Protein AF-A0A8J6DCW7-F1 (afdb_monomer_lite)

pLDDT: mean 75.2, std 25.07, range [20.28, 98.44]

Organism: NCBI:txid47600

Structure (mmCIF, N/CA/C/O backbone):
data_AF-A0A8J6DCW7-F1
#
_entry.id   AF-A0A8J6DCW7-F1
#
loop_
_atom_site.group_PDB
_atom_site.id
_atom_site.type_symbol
_atom_site.label_atom_id
_atom_site.label_alt_id
_atom_site.label_comp_id
_atom_site.label_asym_id
_atom_site.label_entity_id
_atom_site.label_seq_id
_atom_site.pdbx_PDB_ins_code
_atom_site.Cartn_x
_atom_site.Cartn_y
_atom_site.Cartn_z
_atom_site.occupancy
_atom_site.B_iso_or_equiv
_atom_site.auth_seq_id
_atom_site.auth_comp_id
_atom_site.auth_asym_id
_atom_site.auth_atom_id
_atom_site.pdbx_PDB_model_num
ATOM 1 N N . MET A 1 1 ? -55.689 -12.740 22.058 1.00 41.03 1 MET A N 1
ATOM 2 C CA . MET A 1 1 ? -54.653 -13.338 22.927 1.00 41.03 1 MET A CA 1
ATOM 3 C C . MET A 1 1 ? -53.370 -12.562 22.703 1.00 41.03 1 MET A C 1
ATOM 5 O O . MET A 1 1 ? -52.645 -12.860 21.761 1.00 41.03 1 MET A O 1
ATOM 9 N N . GLU A 1 2 ? -53.123 -11.540 23.517 1.00 43.38 2 GLU A N 1
ATOM 10 C CA . GLU A 1 2 ? -51.774 -10.991 23.656 1.00 43.38 2 GLU A CA 1
ATOM 11 C C . GLU A 1 2 ? -50.930 -12.086 24.309 1.00 43.38 2 GLU A C 1
ATOM 13 O O . GLU A 1 2 ? -51.122 -12.419 25.476 1.00 43.38 2 GLU A O 1
ATOM 18 N N . LYS A 1 3 ? -50.072 -12.752 23.532 1.00 54.69 3 LYS A N 1
ATOM 19 C CA . LYS A 1 3 ? -49.043 -13.599 24.131 1.00 54.69 3 LYS A CA 1
ATOM 20 C C . LYS A 1 3 ? -47.990 -12.658 24.692 1.00 54.69 3 LYS A C 1
ATOM 22 O O . LYS A 1 3 ? -47.283 -12.013 23.920 1.00 54.69 3 LYS A O 1
ATOM 27 N N . GLU A 1 4 ? -47.896 -12.594 26.015 1.00 67.94 4 GLU A N 1
ATOM 28 C CA . GLU A 1 4 ? -46.755 -11.979 26.687 1.00 67.94 4 GLU A CA 1
ATOM 29 C C . GLU A 1 4 ? -45.456 -12.590 26.143 1.00 67.94 4 GLU A C 1
ATOM 31 O O . GLU A 1 4 ? -45.406 -13.780 25.815 1.00 67.94 4 GLU A O 1
ATOM 36 N N . LEU A 1 5 ? -44.401 -11.778 26.034 1.00 67.12 5 LEU A N 1
ATOM 37 C CA . LEU A 1 5 ? -43.099 -12.189 25.491 1.00 67.12 5 LEU A CA 1
ATOM 38 C C . LEU A 1 5 ? -42.548 -13.442 26.206 1.00 67.12 5 LEU A C 1
ATOM 40 O O . LEU A 1 5 ? -41.915 -14.298 25.589 1.00 67.12 5 LEU A O 1
ATOM 44 N N . ASP A 1 6 ? -42.876 -13.582 27.490 1.00 64.06 6 ASP A N 1
ATOM 45 C CA . ASP A 1 6 ? -42.556 -14.727 28.341 1.00 64.06 6 ASP A CA 1
ATOM 46 C C . ASP A 1 6 ? -43.300 -16.020 28.000 1.00 64.06 6 ASP A C 1
ATOM 48 O O . ASP A 1 6 ? -42.836 -17.105 28.345 1.00 64.06 6 ASP A O 1
ATOM 52 N N . GLY A 1 7 ? -44.437 -15.937 27.312 1.00 69.06 7 GLY A N 1
ATOM 53 C CA . GLY A 1 7 ? -45.233 -17.085 26.877 1.00 69.06 7 GLY A CA 1
ATOM 54 C C . GLY A 1 7 ? -44.728 -17.741 25.588 1.00 69.06 7 GLY A C 1
ATOM 55 O O . GLY A 1 7 ? -45.271 -18.764 25.165 1.00 69.06 7 GLY A O 1
ATOM 56 N N . LEU A 1 8 ? -43.709 -17.172 24.936 1.00 78.88 8 LEU A N 1
ATOM 57 C CA . LEU A 1 8 ? -43.156 -17.686 23.683 1.00 78.88 8 LEU A CA 1
ATOM 58 C C . LEU A 1 8 ? -42.239 -18.901 23.904 1.00 78.88 8 LEU A C 1
ATOM 60 O O . LEU A 1 8 ? -41.559 -19.027 24.921 1.00 78.88 8 LEU A O 1
ATOM 64 N N . GLY A 1 9 ? -42.195 -19.815 22.932 1.00 79.69 9 GLY A N 1
ATOM 65 C CA . GLY A 1 9 ? -41.216 -20.909 22.920 1.00 79.69 9 GLY A CA 1
ATOM 66 C C . GLY A 1 9 ? -39.782 -20.402 22.713 1.00 79.69 9 GLY A C 1
ATOM 67 O O . GLY A 1 9 ? -39.578 -19.269 22.279 1.00 79.69 9 GLY A O 1
ATOM 68 N N . TYR A 1 10 ? -38.787 -21.257 22.976 1.00 79.00 10 TYR A N 1
ATOM 69 C CA . TYR A 1 10 ? -37.360 -20.910 22.861 1.00 79.00 10 TYR A CA 1
ATOM 70 C C . TYR A 1 10 ? -36.976 -20.359 21.473 1.00 79.00 10 TYR A C 1
ATOM 72 O O . TYR A 1 10 ? -36.323 -19.323 21.383 1.00 79.00 10 TYR A O 1
ATOM 80 N N . LEU A 1 11 ? -37.434 -20.997 20.387 1.00 81.31 11 LEU A N 1
ATOM 81 C CA . LEU A 1 11 ? -37.105 -20.584 19.016 1.00 81.31 11 LEU A CA 1
ATOM 82 C C . LEU A 1 11 ? -37.620 -19.167 18.668 1.00 81.31 11 LEU A C 1
ATOM 84 O O . LEU A 1 11 ? -36.797 -18.339 18.277 1.00 81.31 11 LEU A O 1
ATOM 88 N N . PRO A 1 12 ? -38.916 -18.826 18.854 1.00 85.25 12 PRO A N 1
ATOM 89 C CA . PRO A 1 12 ? -39.402 -17.458 18.644 1.00 85.25 12 PRO A CA 1
ATOM 90 C C . PRO A 1 12 ? -38.684 -16.402 19.492 1.00 85.25 12 PRO A C 1
ATOM 92 O O . PRO A 1 12 ? -38.336 -15.342 18.976 1.00 85.25 12 PRO A O 1
ATOM 95 N N . LEU A 1 13 ? -38.427 -16.696 20.773 1.00 85.06 13 LEU A N 1
ATOM 96 C CA . LEU A 1 13 ? -37.683 -15.804 21.669 1.00 85.06 13 LEU A CA 1
ATOM 97 C C . LEU A 1 13 ? -36.277 -15.531 21.140 1.00 85.06 13 LEU A C 1
ATOM 99 O O . LEU A 1 13 ? -35.874 -14.375 21.045 1.00 85.06 13 LEU A O 1
ATOM 103 N N . ARG A 1 14 ? -35.557 -16.574 20.716 1.00 83.31 14 ARG A N 1
ATOM 104 C CA . ARG A 1 14 ? -34.230 -16.434 20.110 1.00 83.31 14 ARG A CA 1
ATOM 105 C C . ARG A 1 14 ? -34.272 -15.584 18.842 1.00 83.31 14 ARG A C 1
ATOM 107 O O . ARG A 1 14 ? -33.417 -14.719 18.666 1.00 83.31 14 ARG A O 1
ATOM 114 N N . THR A 1 15 ? -35.265 -15.785 17.974 1.00 85.88 15 THR A N 1
ATOM 115 C CA . THR A 1 15 ? -35.420 -14.970 16.762 1.00 85.88 15 THR A CA 1
ATOM 116 C C . THR A 1 15 ? -35.642 -13.497 17.096 1.00 85.88 15 THR A C 1
ATOM 118 O O . THR A 1 15 ? -34.997 -12.651 16.483 1.00 85.88 15 THR A O 1
ATOM 121 N N . ILE A 1 16 ? -36.471 -13.180 18.094 1.00 88.56 16 ILE A N 1
ATOM 122 C CA . ILE A 1 16 ? -36.694 -11.796 18.542 1.00 88.56 16 ILE A CA 1
ATOM 123 C C . ILE A 1 16 ? -35.404 -11.203 19.114 1.00 88.56 16 ILE A C 1
ATOM 125 O O . ILE A 1 16 ? -34.968 -10.147 18.663 1.00 88.56 16 ILE A O 1
ATOM 129 N N . LEU A 1 17 ? -34.757 -11.904 20.051 1.00 88.88 17 LEU A N 1
ATOM 130 C CA . LEU A 1 17 ? -33.519 -11.446 20.689 1.00 88.88 17 LEU A CA 1
ATOM 131 C C . LEU A 1 17 ? -32.399 -11.207 19.667 1.00 88.88 17 LEU A C 1
ATOM 133 O O . LEU A 1 17 ? -31.676 -10.225 19.784 1.00 88.88 17 LEU A O 1
ATOM 137 N N . SER A 1 18 ? -32.304 -12.027 18.613 1.00 87.19 18 SER A N 1
ATOM 138 C CA . SER A 1 18 ? -31.313 -11.856 17.536 1.00 87.19 18 SER A CA 1
ATOM 139 C C . SER A 1 18 ? -31.478 -10.577 16.702 1.00 87.19 18 SER A C 1
ATOM 141 O O . SER A 1 18 ? -30.596 -10.237 15.915 1.00 87.19 18 SER A O 1
ATOM 143 N N . LYS A 1 19 ? -32.615 -9.882 16.832 1.00 88.88 19 LYS A N 1
ATOM 144 C CA . LYS A 1 19 ? -32.899 -8.607 16.154 1.00 88.88 19 LYS A CA 1
ATOM 145 C C . LYS A 1 19 ? -32.690 -7.390 17.053 1.00 88.88 19 LYS A C 1
ATOM 147 O O . LYS A 1 19 ? -32.757 -6.269 16.557 1.00 88.88 19 LYS A O 1
ATOM 152 N N . LEU A 1 20 ? -32.467 -7.597 18.349 1.00 89.81 20 LEU A N 1
ATOM 153 C CA . LEU A 1 20 ? -32.274 -6.524 19.317 1.00 89.81 20 LEU A CA 1
ATOM 154 C C . LEU A 1 20 ? -30.816 -6.063 19.360 1.00 89.81 20 LEU A C 1
ATOM 156 O O . LEU A 1 20 ? -29.893 -6.813 19.040 1.00 89.81 20 LEU A O 1
ATOM 160 N N . SER A 1 21 ? -30.604 -4.824 19.809 1.00 87.56 21 SER A N 1
ATOM 161 C CA . SER A 1 21 ? -29.256 -4.364 20.129 1.00 87.56 21 SER A CA 1
ATOM 162 C C . SER A 1 21 ? -28.711 -5.123 21.351 1.00 87.56 21 SER A C 1
ATOM 164 O O . SER A 1 21 ? -29.491 -5.511 22.226 1.00 87.56 21 SER A O 1
ATOM 166 N N . PRO A 1 22 ? -27.382 -5.275 21.497 1.00 88.75 22 PRO A N 1
ATOM 167 C CA . PRO A 1 22 ? -26.797 -5.881 22.696 1.00 88.75 22 PRO A CA 1
ATOM 168 C C . PRO A 1 22 ? -27.240 -5.197 23.999 1.00 88.75 22 PRO A C 1
ATOM 170 O O . PRO A 1 22 ? -27.419 -5.859 25.017 1.00 88.75 22 PRO A O 1
ATOM 173 N N . SER A 1 23 ? -27.481 -3.879 23.968 1.00 86.75 23 SER A N 1
ATOM 174 C CA . SER A 1 23 ? -28.013 -3.146 25.124 1.00 86.75 23 SER A CA 1
ATOM 175 C C . SER A 1 23 ? -29.438 -3.577 25.468 1.00 86.75 23 SER A C 1
ATOM 177 O O . SER A 1 23 ? -29.755 -3.759 26.642 1.00 86.75 23 SER A O 1
ATOM 179 N N . ASP A 1 24 ? -30.291 -3.779 24.467 1.00 90.88 24 ASP A N 1
ATOM 180 C CA . ASP A 1 24 ? -31.680 -4.179 24.689 1.00 90.88 24 ASP A CA 1
ATOM 181 C C . ASP A 1 24 ? -31.789 -5.646 25.111 1.00 90.88 24 ASP A C 1
ATOM 183 O O . ASP A 1 24 ? -32.605 -5.963 25.972 1.00 90.88 24 ASP A O 1
ATOM 187 N N . ILE A 1 25 ? -30.912 -6.525 24.615 1.00 90.44 25 ILE A N 1
ATOM 188 C CA . ILE A 1 25 ? -30.798 -7.913 25.099 1.00 90.44 25 ILE A CA 1
ATOM 189 C C . ILE A 1 25 ? -30.476 -7.929 26.599 1.00 90.44 25 ILE A C 1
ATOM 191 O O . ILE A 1 25 ? -31.110 -8.661 27.362 1.00 90.44 25 ILE A O 1
ATOM 195 N N . ILE A 1 26 ? -29.548 -7.075 27.048 1.00 86.56 26 ILE A N 1
ATOM 196 C CA . ILE A 1 26 ? -29.222 -6.938 28.474 1.00 86.56 26 ILE A CA 1
ATOM 197 C C . ILE A 1 26 ? -30.436 -6.427 29.260 1.00 86.56 26 ILE A C 1
ATOM 199 O O . ILE A 1 26 ? -30.757 -6.995 30.303 1.00 86.56 26 ILE A O 1
ATOM 203 N N . LYS A 1 27 ? -31.170 -5.422 28.763 1.00 89.44 27 LYS A N 1
ATOM 204 C CA . LYS A 1 27 ? -32.403 -4.943 29.423 1.00 89.44 27 LYS A CA 1
ATOM 205 C C . LYS A 1 27 ? -33.451 -6.053 29.547 1.00 89.44 27 LYS A C 1
ATOM 207 O O . LYS A 1 27 ? -34.038 -6.217 30.614 1.00 89.44 27 LYS A O 1
ATOM 212 N N . VAL A 1 28 ? -33.642 -6.856 28.498 1.00 88.56 28 VAL A N 1
ATOM 213 C CA . VAL A 1 28 ? -34.551 -8.016 28.509 1.00 88.56 28 VAL A CA 1
ATOM 214 C C . VAL A 1 28 ? -34.110 -9.054 29.548 1.00 88.56 28 VAL A C 1
ATOM 216 O O . VAL A 1 28 ? -34.947 -9.594 30.271 1.00 88.56 28 VAL A O 1
ATOM 219 N N . SER A 1 29 ? -32.802 -9.275 29.712 1.00 89.38 29 SER A N 1
ATOM 220 C CA . SER A 1 29 ? -32.258 -10.189 30.729 1.00 89.38 29 SER A CA 1
ATOM 221 C C . SER A 1 29 ? -32.554 -9.765 32.180 1.00 89.38 29 SER A C 1
ATOM 223 O O . SER A 1 29 ? -32.525 -10.590 33.103 1.00 89.38 29 SER A O 1
ATOM 225 N N . CYS A 1 30 ? -32.855 -8.482 32.396 1.00 89.56 30 CYS A N 1
ATOM 226 C CA . CYS A 1 30 ? -33.197 -7.933 33.705 1.00 89.56 30 CYS A CA 1
ATOM 227 C C . CYS A 1 30 ? -34.675 -8.121 34.069 1.00 89.56 30 CYS A C 1
ATOM 229 O O . CYS A 1 30 ? -35.004 -8.023 35.249 1.00 89.56 30 CYS A O 1
ATOM 231 N N . ALA A 1 31 ? -35.550 -8.415 33.101 1.00 89.44 31 ALA A N 1
ATOM 232 C CA . ALA A 1 31 ? -36.993 -8.458 33.325 1.00 89.44 31 ALA A CA 1
ATOM 233 C C . ALA A 1 31 ? -37.441 -9.681 34.148 1.00 89.44 31 ALA A C 1
ATOM 235 O O . ALA A 1 31 ? -38.222 -9.530 35.084 1.00 89.44 31 ALA A O 1
ATOM 236 N N . ASN A 1 32 ? -36.933 -10.887 33.855 1.00 89.19 32 ASN A N 1
ATOM 237 C CA . ASN A 1 32 ? -37.201 -12.082 34.666 1.00 89.19 32 ASN A CA 1
ATOM 238 C C . ASN A 1 32 ? -36.141 -13.196 34.476 1.00 89.19 32 ASN A C 1
ATOM 240 O O . ASN A 1 32 ? -35.242 -13.095 33.640 1.00 89.19 32 ASN A O 1
ATOM 244 N N . LYS A 1 33 ? -36.268 -14.306 35.225 1.00 87.69 33 LYS A N 1
ATOM 245 C CA . LYS A 1 33 ? -35.331 -15.451 35.164 1.00 87.69 33 LYS A CA 1
ATOM 246 C C . LYS A 1 33 ? -35.326 -16.190 33.816 1.00 87.69 33 LYS A C 1
ATOM 248 O O . LYS A 1 33 ? -34.273 -16.667 33.399 1.00 87.69 33 LYS A O 1
ATOM 253 N N . ARG A 1 34 ? -36.475 -16.307 33.143 1.00 85.88 34 ARG A N 1
ATOM 254 C CA . ARG A 1 34 ? -36.608 -17.043 31.872 1.00 85.88 34 ARG A CA 1
ATOM 255 C C . ARG A 1 34 ? -35.958 -16.285 30.714 1.00 85.88 34 ARG A C 1
ATOM 257 O O . ARG A 1 34 ? -35.176 -16.861 29.957 1.00 85.88 34 ARG A O 1
ATOM 264 N N . LEU A 1 35 ? -36.255 -14.994 30.604 1.00 86.75 35 LEU A N 1
ATOM 265 C CA . LEU A 1 35 ? -35.656 -14.071 29.646 1.00 86.75 35 LEU A CA 1
ATOM 266 C C . LEU A 1 35 ? -34.168 -13.917 29.909 1.00 86.75 35 LEU A C 1
ATOM 268 O O . LEU A 1 35 ? -33.408 -13.913 28.951 1.00 86.75 35 LEU A O 1
ATOM 272 N N . ARG A 1 36 ? -33.728 -13.906 31.176 1.00 88.12 36 ARG A N 1
ATOM 273 C CA . ARG A 1 36 ? -32.300 -13.978 31.512 1.00 88.12 36 ARG A CA 1
ATOM 274 C C . ARG A 1 36 ? -31.635 -15.216 30.920 1.00 88.12 36 ARG A C 1
ATOM 276 O O . ARG A 1 36 ? -30.640 -15.077 30.226 1.00 88.12 36 ARG A O 1
ATOM 283 N N . GLY A 1 37 ? -32.208 -16.402 31.132 1.00 86.56 37 GLY A N 1
ATOM 284 C CA . GLY A 1 37 ? -31.674 -17.642 30.559 1.00 86.56 37 GLY A CA 1
ATOM 285 C C . GLY A 1 37 ? -31.602 -17.612 29.028 1.00 86.56 37 GLY A C 1
ATOM 286 O O . GLY A 1 37 ? -30.611 -18.045 28.455 1.00 86.56 37 GLY A O 1
ATOM 287 N N . SER A 1 38 ? -32.614 -17.038 28.372 1.00 86.69 38 SER A N 1
ATOM 288 C CA . SER A 1 38 ? -32.655 -16.921 26.904 1.00 86.69 38 SER A CA 1
ATOM 289 C C . SER A 1 38 ? -31.702 -15.846 26.361 1.00 86.69 38 SER A C 1
ATOM 291 O O . SER A 1 38 ? -31.120 -16.016 25.296 1.00 86.69 38 SER A O 1
ATOM 293 N N . ALA A 1 39 ? -31.525 -14.741 27.087 1.00 89.06 39 ALA A N 1
ATOM 294 C CA . ALA A 1 39 ? -30.622 -13.646 26.735 1.00 89.06 39 ALA A CA 1
ATOM 295 C C . ALA A 1 39 ? -29.146 -13.983 26.998 1.00 89.06 39 ALA A C 1
ATOM 297 O O . ALA A 1 39 ? -28.269 -13.381 26.387 1.00 89.06 39 ALA A O 1
ATOM 298 N N . SER A 1 40 ? -28.860 -14.947 27.877 1.00 88.50 40 SER A N 1
ATOM 299 C CA . SER A 1 40 ? -27.512 -15.472 28.135 1.00 88.50 40 SER A CA 1
ATOM 300 C C . SER A 1 40 ? -27.111 -16.627 27.206 1.00 88.50 40 SER A C 1
ATOM 302 O O . SER A 1 40 ? -26.072 -17.245 27.426 1.00 88.50 40 SER A O 1
ATOM 304 N N . ASP A 1 41 ? -27.910 -16.934 26.182 1.00 90.12 41 ASP A N 1
ATOM 305 C CA . ASP A 1 41 ? -27.614 -17.991 25.215 1.00 90.12 41 ASP A CA 1
ATOM 306 C C . ASP A 1 41 ? -26.318 -17.700 24.441 1.00 90.12 41 ASP A C 1
ATOM 308 O O . ASP A 1 41 ? -26.199 -16.693 23.741 1.00 90.12 41 ASP A O 1
ATOM 312 N N . ASP A 1 42 ? -25.339 -18.597 24.539 1.00 92.50 42 ASP A N 1
ATOM 313 C CA . ASP A 1 42 ? -24.019 -18.367 23.951 1.00 92.50 42 ASP A CA 1
ATOM 314 C C . ASP A 1 42 ? -24.040 -18.323 22.415 1.00 92.50 42 ASP A C 1
ATOM 316 O O . ASP A 1 42 ? -23.255 -17.603 21.807 1.00 92.50 42 ASP A O 1
ATOM 320 N N . SER A 1 43 ? -24.985 -19.008 21.762 1.00 91.06 43 SER A N 1
ATOM 321 C CA . SER A 1 43 ? -25.126 -18.972 20.301 1.00 91.06 43 SER A CA 1
ATOM 322 C C . SER A 1 43 ? -25.645 -17.622 19.792 1.00 91.06 43 SER A C 1
ATOM 324 O O . SER A 1 43 ? -25.301 -17.204 18.684 1.00 91.06 43 SER A O 1
ATOM 326 N N . LEU A 1 44 ? -26.450 -16.923 20.603 1.00 92.56 44 LEU A N 1
ATOM 327 C CA . LEU A 1 44 ? -26.869 -15.545 20.341 1.00 92.56 44 LEU A CA 1
ATOM 328 C C . LEU A 1 44 ? -25.657 -14.609 20.415 1.00 92.56 44 LEU A C 1
ATOM 330 O O . LEU A 1 44 ? -25.418 -13.826 19.494 1.00 92.56 44 LEU A O 1
ATOM 334 N N . TRP A 1 45 ? -24.853 -14.729 21.474 1.00 94.69 45 TRP A N 1
ATOM 335 C CA . TRP A 1 45 ? -23.645 -13.920 21.645 1.00 94.69 45 TRP A CA 1
ATOM 336 C C . TRP A 1 45 ? -22.554 -14.255 20.628 1.00 94.69 45 TRP A C 1
ATOM 338 O O . TRP A 1 45 ? -21.863 -13.344 20.178 1.00 94.69 45 TRP A O 1
ATOM 348 N N . ALA A 1 46 ? -22.442 -15.508 20.185 1.00 95.06 46 ALA A N 1
ATOM 349 C CA . ALA A 1 46 ? -21.566 -15.907 19.087 1.00 95.06 46 ALA A CA 1
ATOM 350 C C . ALA A 1 46 ? -21.906 -15.144 17.801 1.00 95.06 46 ALA A C 1
ATOM 352 O O . ALA A 1 46 ? -21.021 -14.581 17.158 1.00 95.06 46 ALA A O 1
ATOM 353 N N . GLN A 1 47 ? -23.197 -15.051 17.461 1.00 93.19 47 GLN A N 1
ATOM 354 C CA . GLN A 1 47 ? -23.653 -14.296 16.295 1.00 93.19 47 GLN A CA 1
ATOM 355 C C . GLN A 1 47 ? -23.339 -12.797 16.426 1.00 93.19 47 GLN A C 1
ATOM 357 O O . GLN A 1 47 ? -22.840 -12.198 15.473 1.00 93.19 47 GLN A O 1
ATOM 362 N N . ILE A 1 48 ? -23.587 -12.197 17.594 1.00 93.75 48 ILE A N 1
ATOM 363 C CA . ILE A 1 48 ? -23.287 -10.779 17.858 1.00 93.75 48 ILE A CA 1
ATOM 364 C C . ILE A 1 48 ? -21.781 -10.515 17.751 1.00 93.75 48 ILE A C 1
ATOM 366 O O . ILE A 1 48 ? -21.360 -9.604 17.041 1.00 93.75 48 ILE A O 1
ATOM 370 N N . CYS A 1 49 ? -20.956 -11.331 18.408 1.00 95.19 49 CYS A N 1
ATOM 371 C CA . CYS A 1 49 ? -19.499 -11.227 18.367 1.00 95.19 49 CYS A CA 1
ATOM 372 C C . CYS A 1 49 ? -18.946 -11.416 16.951 1.00 95.19 49 CYS A C 1
ATOM 374 O O . CYS A 1 49 ? -18.034 -10.694 16.549 1.00 95.19 49 CYS A O 1
ATOM 376 N N . TYR A 1 50 ? -19.513 -12.327 16.161 1.00 94.62 50 TYR A N 1
ATOM 377 C CA . TYR A 1 50 ? -19.143 -12.481 14.759 1.00 94.62 50 TYR A CA 1
ATOM 378 C C . TYR A 1 50 ? -19.508 -11.235 13.938 1.00 94.62 50 TYR A C 1
ATOM 380 O O . TYR A 1 50 ? -18.671 -10.689 13.222 1.00 94.62 50 TYR A O 1
ATOM 388 N N . GLN A 1 51 ? -20.733 -10.724 14.082 1.00 92.06 51 GLN A N 1
ATOM 389 C CA . GLN A 1 51 ? -21.201 -9.555 13.332 1.00 92.06 51 GLN A CA 1
ATOM 390 C C . GLN A 1 51 ? -20.439 -8.272 13.695 1.00 92.06 51 GLN A C 1
ATOM 392 O O . GLN A 1 51 ? -20.065 -7.501 12.810 1.00 92.06 51 GLN A O 1
ATOM 397 N N . GLU A 1 52 ? -20.204 -8.031 14.985 1.00 93.31 52 GLU A N 1
ATOM 398 C CA . GLU A 1 52 ? -19.613 -6.785 15.476 1.00 93.31 52 GLU A CA 1
ATOM 399 C C . GLU A 1 52 ? -18.084 -6.808 15.521 1.00 93.31 52 GLU A C 1
ATOM 401 O O . GLU A 1 52 ? -17.453 -5.781 15.268 1.00 93.31 52 GLU A O 1
ATOM 406 N N . LEU A 1 53 ? -17.492 -7.959 15.845 1.00 94.69 53 LEU A N 1
ATOM 407 C CA . LEU A 1 53 ? -16.064 -8.102 16.138 1.00 94.69 53 LEU A CA 1
ATOM 408 C C . LEU A 1 53 ? -15.365 -9.146 15.256 1.00 94.69 53 LEU A C 1
ATOM 410 O O . LEU A 1 53 ? -14.153 -9.305 15.383 1.00 94.69 53 LEU A O 1
ATOM 414 N N . GLN A 1 54 ? -16.080 -9.843 14.364 1.00 94.56 54 GLN A N 1
ATOM 415 C CA . GLN A 1 54 ? -15.531 -10.917 13.519 1.00 94.56 54 GLN A CA 1
ATOM 416 C C . GLN A 1 54 ? -14.857 -12.038 14.331 1.00 94.56 54 GLN A C 1
ATOM 418 O O . GLN A 1 54 ? -13.893 -12.661 13.888 1.00 94.56 54 GLN A O 1
ATOM 423 N N . LEU A 1 55 ? -15.355 -12.301 15.544 1.00 94.50 55 LEU A N 1
ATOM 424 C CA . LEU A 1 55 ? -14.853 -13.382 16.392 1.00 94.50 55 LEU A CA 1
ATOM 425 C C . LEU A 1 55 ? -15.539 -14.699 16.028 1.00 94.50 55 LEU A C 1
ATOM 427 O O . LEU A 1 55 ? -16.763 -14.789 16.051 1.00 94.50 55 LEU A O 1
ATOM 431 N N . SER A 1 56 ? -14.739 -15.719 15.714 1.00 94.44 56 SER A N 1
ATOM 432 C CA . SER A 1 56 ? -15.222 -17.093 15.476 1.00 94.44 56 SER A CA 1
ATOM 433 C C . SER A 1 56 ? -15.096 -17.987 16.714 1.00 94.44 56 SER A C 1
ATOM 435 O O . SER A 1 56 ? -15.723 -19.037 16.788 1.00 94.44 56 SER A O 1
ATOM 437 N N . THR A 1 57 ? -14.301 -17.559 17.694 1.00 96.00 57 THR A N 1
ATOM 438 C CA . THR A 1 57 ? -14.085 -18.224 18.982 1.00 96.00 57 THR A CA 1
ATOM 439 C C . THR A 1 57 ? -14.144 -17.186 20.104 1.00 96.00 57 THR A C 1
ATOM 441 O O . THR A 1 57 ? -13.790 -16.023 19.872 1.00 96.00 57 THR A O 1
ATOM 444 N N . PRO A 1 58 ? -14.586 -17.563 21.315 1.00 96.50 58 PRO A N 1
ATOM 445 C CA . PRO A 1 58 ? -14.621 -16.653 22.453 1.00 96.50 58 PRO A CA 1
ATOM 446 C C . PRO A 1 58 ? -13.197 -16.292 22.887 1.00 96.50 58 PRO A C 1
ATOM 448 O O . PRO A 1 58 ? -12.422 -17.148 23.310 1.00 96.50 58 PRO A O 1
ATOM 451 N N . GLN A 1 59 ? -12.851 -15.012 22.769 1.00 96.31 59 GLN A N 1
ATOM 452 C CA . GLN A 1 59 ? -11.542 -14.486 23.150 1.00 96.31 59 GLN A CA 1
ATOM 453 C C . GLN A 1 59 ? -11.626 -13.012 23.549 1.00 96.31 59 GLN A C 1
ATOM 455 O O . GLN A 1 59 ? -12.493 -12.274 23.066 1.00 96.31 59 GLN A O 1
ATOM 460 N N . ASP A 1 60 ? -10.717 -12.580 24.418 1.00 93.25 60 ASP A N 1
ATOM 461 C CA . ASP A 1 60 ? -10.600 -11.179 24.815 1.00 93.25 60 ASP A CA 1
ATOM 462 C C . ASP A 1 60 ? -9.946 -10.316 23.715 1.00 93.25 60 ASP A C 1
ATOM 464 O O . ASP A 1 60 ? -9.638 -10.770 22.608 1.00 93.25 60 ASP A O 1
ATOM 468 N N . TYR A 1 61 ? -9.740 -9.036 24.018 1.00 90.62 61 TYR A N 1
ATOM 469 C CA . TYR A 1 61 ? -9.139 -8.069 23.100 1.00 90.62 61 TYR A CA 1
ATOM 470 C C . TYR A 1 61 ? -7.623 -8.214 22.915 1.00 90.62 61 TYR A C 1
ATOM 472 O O . TYR A 1 61 ? -7.052 -7.575 22.032 1.00 90.62 61 TYR A O 1
ATOM 480 N N . HIS A 1 62 ? -6.976 -9.082 23.691 1.00 87.69 62 HIS A N 1
ATOM 481 C CA . HIS A 1 62 ? -5.591 -9.504 23.498 1.00 87.69 62 HIS A CA 1
ATOM 482 C C . HIS A 1 62 ? -5.478 -10.844 22.753 1.00 87.69 62 HIS A C 1
ATOM 484 O O . HIS A 1 62 ? -4.367 -11.259 22.423 1.00 87.69 62 HIS A O 1
ATOM 490 N N . GLY A 1 63 ? -6.605 -11.497 22.452 1.00 89.56 63 GLY A N 1
ATOM 491 C CA . GLY A 1 63 ? -6.651 -12.808 21.808 1.00 89.56 63 GLY A CA 1
ATOM 492 C C . GLY A 1 63 ? -6.509 -13.983 22.777 1.00 89.56 63 GLY A C 1
ATOM 493 O O . GLY A 1 63 ? -6.282 -15.103 22.327 1.00 89.56 63 GLY A O 1
ATOM 494 N N . ASN A 1 64 ? -6.637 -13.764 24.089 1.00 93.38 64 ASN A N 1
ATOM 495 C CA . ASN A 1 64 ? -6.649 -14.860 25.056 1.00 93.38 64 ASN A CA 1
ATOM 496 C C . ASN A 1 64 ? -8.004 -15.584 25.002 1.00 93.38 64 ASN A C 1
ATOM 498 O O . ASN A 1 64 ? -9.041 -14.913 24.972 1.00 93.38 64 ASN A O 1
ATOM 502 N N . PRO A 1 65 ? -8.028 -16.928 25.011 1.00 96.75 65 PRO A N 1
ATOM 503 C CA . PRO A 1 65 ? -9.267 -17.694 24.940 1.00 96.75 65 PRO A CA 1
ATOM 504 C C . PRO A 1 65 ? -10.126 -17.488 26.193 1.00 96.75 65 PRO A C 1
ATOM 506 O O . PRO A 1 65 ? -9.610 -17.375 27.306 1.00 96.75 65 PRO A O 1
ATOM 509 N N . LEU A 1 66 ? -11.448 -17.480 26.013 1.00 97.12 66 LEU A N 1
ATOM 510 C CA . LEU A 1 66 ? -12.431 -17.307 27.082 1.00 97.12 66 LEU A CA 1
ATOM 511 C C . LEU A 1 66 ? -13.467 -18.444 27.091 1.00 97.12 66 LEU A C 1
ATOM 513 O O . LEU A 1 66 ? -13.697 -19.068 26.059 1.00 97.12 66 LEU A O 1
ATOM 517 N N . PRO A 1 67 ? -14.144 -18.693 28.227 1.00 95.56 67 PRO A N 1
ATOM 518 C CA . PRO A 1 67 ? -15.167 -19.736 28.330 1.00 95.56 67 PRO A CA 1
ATOM 519 C C . PRO A 1 67 ? -16.392 -19.570 27.415 1.00 95.56 67 PRO A C 1
ATOM 521 O O . PRO A 1 67 ? -16.989 -20.572 27.036 1.00 95.56 67 PRO A O 1
ATOM 524 N N . CYS A 1 68 ? -16.813 -18.336 27.103 1.00 95.12 68 CYS A N 1
ATOM 525 C CA . CYS A 1 68 ? -18.043 -18.067 26.344 1.00 95.12 68 CYS A CA 1
ATOM 526 C C . CYS A 1 68 ? -18.023 -16.694 25.643 1.00 95.12 68 CYS A C 1
ATOM 528 O O . CYS A 1 68 ? -17.259 -15.794 26.016 1.00 95.12 68 CYS A O 1
ATOM 530 N N . PHE A 1 69 ? -18.871 -16.509 24.626 1.00 95.81 69 PHE A N 1
ATOM 531 C CA . PHE A 1 69 ? -18.946 -15.281 23.827 1.00 95.81 69 PHE A CA 1
ATOM 532 C C . PHE A 1 69 ? -19.555 -14.107 24.586 1.00 95.81 69 PHE A C 1
ATOM 534 O O . PHE A 1 69 ? -19.181 -12.965 24.322 1.00 95.81 69 PHE A O 1
ATOM 541 N N . MET A 1 70 ? -20.459 -14.363 25.535 1.00 92.38 70 MET A N 1
ATOM 542 C CA . MET A 1 70 ? -21.029 -13.302 26.371 1.00 92.38 70 MET A CA 1
ATOM 543 C C . MET A 1 70 ? -19.938 -12.610 27.202 1.00 92.38 70 MET A C 1
ATOM 545 O O . MET A 1 70 ? -19.853 -11.383 27.211 1.00 92.38 70 MET A O 1
ATOM 549 N N . LEU A 1 71 ? -19.060 -13.396 27.840 1.00 93.62 71 LEU A N 1
ATOM 550 C CA . LEU A 1 71 ? -17.929 -12.865 28.602 1.00 93.62 71 LEU A CA 1
ATOM 551 C C . LEU A 1 71 ? -16.918 -12.165 27.689 1.00 93.62 71 LEU A C 1
ATOM 553 O O . LEU A 1 71 ? -16.420 -11.098 28.039 1.00 93.62 71 LEU A O 1
ATOM 557 N N . ALA A 1 72 ? -16.655 -12.720 26.500 1.00 96.25 72 ALA A N 1
ATOM 558 C CA . ALA A 1 72 ? -15.829 -12.052 25.499 1.00 96.25 72 ALA A CA 1
ATOM 559 C C . ALA A 1 72 ? -16.385 -10.663 25.165 1.00 96.25 72 ALA A C 1
ATOM 561 O O . ALA A 1 72 ? -15.681 -9.665 25.314 1.00 96.25 72 ALA A O 1
ATOM 562 N N . TYR A 1 73 ? -17.663 -10.575 24.790 1.00 94.75 73 TYR A N 1
ATOM 563 C CA . TYR A 1 73 ? -18.301 -9.305 24.453 1.00 94.75 73 TYR A CA 1
ATOM 564 C C . TYR A 1 73 ? -18.229 -8.301 25.608 1.00 94.75 73 TYR A C 1
ATOM 566 O O . TYR A 1 73 ? -17.897 -7.136 25.387 1.00 94.75 73 TYR A O 1
ATOM 574 N N . GLN A 1 74 ? -18.485 -8.751 26.839 1.00 93.25 74 GLN A N 1
ATOM 575 C CA . GLN A 1 74 ? -18.379 -7.917 28.032 1.00 93.25 74 GLN A CA 1
ATOM 576 C C . GLN A 1 74 ? -16.968 -7.332 28.195 1.00 93.25 74 GLN A C 1
ATOM 578 O O . GLN A 1 74 ? -16.831 -6.111 28.263 1.00 93.25 74 GLN A O 1
ATOM 583 N N . LEU A 1 75 ? -15.925 -8.169 28.177 1.00 95.69 75 LEU A N 1
ATOM 584 C CA . LEU A 1 75 ? -14.539 -7.714 28.340 1.00 95.69 75 LEU A CA 1
ATOM 585 C C . LEU A 1 75 ? -14.112 -6.745 27.230 1.00 95.69 75 LEU A C 1
ATOM 587 O O . LEU A 1 75 ? -13.434 -5.754 27.495 1.00 95.69 75 LEU A O 1
ATOM 591 N N . TRP A 1 76 ? -14.553 -6.978 25.992 1.00 96.00 76 TRP A N 1
ATOM 592 C CA . TRP A 1 76 ? -14.337 -6.044 24.886 1.00 96.00 76 TRP A CA 1
ATOM 593 C C . TRP A 1 76 ? -15.008 -4.684 25.129 1.00 96.00 76 TRP A C 1
ATOM 595 O O . TRP A 1 76 ? -14.399 -3.638 24.895 1.00 96.00 76 TRP A O 1
ATOM 605 N N . ARG A 1 77 ? -16.257 -4.676 25.607 1.00 94.38 77 ARG A N 1
ATOM 606 C CA . ARG A 1 77 ? -17.000 -3.440 25.896 1.00 94.38 77 ARG A CA 1
ATOM 607 C C . ARG A 1 77 ? -16.420 -2.672 27.076 1.00 94.38 77 ARG A C 1
ATOM 609 O O . ARG A 1 77 ? -16.387 -1.447 27.023 1.00 94.38 77 ARG A O 1
ATOM 616 N N . GLU A 1 78 ? -15.943 -3.368 28.101 1.00 94.56 78 GLU A N 1
ATOM 617 C CA . GLU A 1 78 ? -15.282 -2.761 29.259 1.00 94.56 78 GLU A CA 1
ATOM 618 C C . GLU A 1 78 ? -13.941 -2.129 28.859 1.00 94.56 78 GLU A C 1
ATOM 620 O O . GLU A 1 78 ? -13.706 -0.947 29.128 1.00 94.56 78 GLU A O 1
ATOM 625 N N . ALA A 1 79 ? -13.101 -2.869 28.126 1.00 94.06 79 ALA A N 1
ATOM 626 C CA . ALA A 1 79 ? -11.752 -2.443 27.747 1.00 94.06 79 ALA A CA 1
ATOM 627 C C . ALA A 1 79 ? -11.702 -1.211 26.828 1.00 94.06 79 ALA A C 1
ATOM 629 O O . ALA A 1 79 ? -10.706 -0.474 26.834 1.00 94.06 79 ALA A O 1
ATOM 630 N N . PHE A 1 80 ? -12.763 -0.993 26.045 1.00 95.38 80 PHE A N 1
ATOM 631 C CA . PHE A 1 80 ? -12.918 0.135 25.121 1.00 95.38 80 PHE A CA 1
ATOM 632 C C . PHE A 1 80 ? -14.092 1.054 25.487 1.00 95.38 80 PHE A C 1
ATOM 634 O O . PHE A 1 80 ? -14.558 1.821 24.648 1.00 95.38 80 PHE A O 1
ATOM 641 N N . SER A 1 81 ? -14.561 1.007 26.735 1.00 92.88 81 SER A N 1
ATOM 642 C CA . SER A 1 81 ? -15.735 1.759 27.212 1.00 92.88 81 SER A CA 1
ATOM 643 C C . SER A 1 81 ? -15.652 3.276 26.998 1.00 92.88 81 SER A C 1
ATOM 645 O O . SER A 1 81 ? -16.681 3.929 26.849 1.00 92.88 81 SER A O 1
ATOM 647 N N . MET A 1 82 ? -14.439 3.833 26.937 1.00 91.12 82 MET A N 1
ATOM 648 C CA . MET A 1 82 ? -14.192 5.259 26.695 1.00 91.12 82 MET A CA 1
ATOM 649 C C . MET A 1 82 ? -14.219 5.680 25.217 1.00 91.12 82 MET A C 1
ATOM 651 O O . MET A 1 82 ? -14.070 6.866 24.924 1.00 91.12 82 MET A O 1
ATOM 655 N N . TYR A 1 83 ? -14.379 4.735 24.287 1.00 93.44 83 TYR A N 1
ATOM 656 C CA . TYR A 1 83 ? -14.384 5.002 22.851 1.00 93.44 83 TYR A CA 1
ATOM 657 C C . TYR A 1 83 ? -15.762 4.755 22.235 1.00 93.44 83 TYR A C 1
ATOM 659 O O . TYR A 1 83 ? -16.456 3.810 22.624 1.00 93.44 83 TYR A O 1
ATOM 667 N N . PRO A 1 84 ? -16.143 5.527 21.202 1.00 93.31 84 PRO A N 1
ATOM 668 C CA . PRO A 1 84 ? -17.320 5.218 20.403 1.00 93.31 84 PRO A CA 1
ATOM 669 C C . PRO A 1 84 ? -17.229 3.798 19.834 1.00 93.31 84 PRO A C 1
ATOM 671 O O . PRO A 1 84 ? -16.304 3.461 19.091 1.00 93.31 84 PRO A O 1
ATOM 674 N N . TRP A 1 85 ? -18.207 2.948 20.153 1.00 92.56 85 TRP A N 1
ATOM 675 C CA . TRP A 1 85 ? -18.197 1.547 19.719 1.00 92.56 85 TRP A CA 1
ATOM 676 C C . TRP A 1 85 ? -18.092 1.362 18.190 1.00 92.56 85 TRP A C 1
ATOM 678 O O . TRP A 1 85 ? -17.337 0.491 17.749 1.00 92.56 85 TRP A O 1
ATOM 688 N N . PRO A 1 86 ? -18.753 2.182 17.341 1.00 92.75 86 PRO A N 1
ATOM 689 C CA . PRO A 1 86 ? -18.566 2.111 15.891 1.00 92.75 86 PRO A CA 1
ATOM 690 C C . PRO A 1 86 ? -17.110 2.311 15.443 1.00 92.75 86 PRO A C 1
ATOM 692 O O . PRO A 1 86 ? -16.654 1.609 14.537 1.00 92.75 86 PRO A O 1
ATOM 695 N N . LEU A 1 87 ? -16.368 3.210 16.104 1.00 94.75 87 LEU A N 1
ATOM 696 C CA . LEU A 1 87 ? -14.956 3.468 15.820 1.00 94.75 87 LEU A CA 1
ATOM 697 C C . LEU A 1 87 ? -14.091 2.252 16.171 1.00 94.75 87 LEU A C 1
ATOM 699 O O . LEU A 1 87 ? -13.277 1.829 15.351 1.00 94.75 87 LEU A O 1
ATOM 703 N N . VAL A 1 88 ? -14.318 1.632 17.334 1.00 95.62 88 VAL A N 1
ATOM 704 C CA . VAL A 1 88 ? -13.616 0.402 17.750 1.00 95.62 88 VAL A CA 1
ATOM 705 C C . VAL A 1 88 ? -13.821 -0.709 16.719 1.00 95.62 88 VAL A C 1
ATOM 707 O O . VAL A 1 88 ? -12.851 -1.301 16.243 1.00 95.62 88 VAL A O 1
ATOM 710 N N . LYS A 1 89 ? -15.071 -0.937 16.289 1.00 94.81 89 LYS A N 1
ATOM 711 C CA . LYS A 1 89 ? -15.400 -1.929 15.250 1.00 94.81 89 LYS A CA 1
ATOM 712 C C . LYS A 1 89 ? -14.743 -1.620 13.903 1.00 94.81 89 LYS A C 1
ATOM 714 O O . LYS A 1 89 ? -14.415 -2.540 13.156 1.00 94.81 89 LYS A O 1
ATOM 719 N N . ARG A 1 90 ? -14.599 -0.343 13.533 1.00 95.38 90 ARG A N 1
ATOM 720 C CA . ARG A 1 90 ? -13.929 0.072 12.288 1.00 95.38 90 ARG A CA 1
ATOM 721 C C . ARG A 1 90 ? -12.425 -0.195 12.353 1.00 95.38 90 ARG A C 1
ATOM 723 O O . ARG A 1 90 ? -11.900 -0.868 11.472 1.00 95.38 90 ARG A O 1
ATOM 730 N N . VAL A 1 91 ? -11.763 0.255 13.418 1.00 96.44 91 VAL A N 1
ATOM 731 C CA . VAL A 1 91 ? -10.319 0.058 13.613 1.00 96.44 91 VAL A CA 1
ATOM 732 C C . VAL A 1 91 ? -9.971 -1.427 13.706 1.00 96.44 91 VAL A C 1
ATOM 734 O O . VAL A 1 91 ? -9.020 -1.867 13.062 1.00 96.44 91 VAL A O 1
ATOM 737 N N . LYS A 1 92 ? -10.783 -2.223 14.417 1.00 96.19 92 LYS A N 1
ATOM 738 C CA . LYS A 1 92 ? -10.616 -3.679 14.456 1.00 96.19 92 LYS A CA 1
ATOM 739 C C . LYS A 1 92 ? -10.641 -4.286 13.054 1.00 96.19 92 LYS A C 1
ATOM 741 O O . LYS A 1 92 ? -9.730 -5.021 12.699 1.00 96.19 92 LYS A O 1
ATOM 746 N N . ARG A 1 93 ? -11.650 -3.946 12.242 1.00 96.19 93 ARG A N 1
ATOM 747 C CA . ARG A 1 93 ? -11.764 -4.436 10.857 1.00 96.19 93 ARG A CA 1
ATOM 748 C C . ARG A 1 93 ? -10.555 -4.042 10.005 1.00 96.19 93 ARG A C 1
ATOM 750 O O . ARG A 1 93 ? -10.098 -4.862 9.215 1.00 96.19 93 ARG A O 1
ATOM 757 N N . CYS A 1 94 ? -10.034 -2.825 10.170 1.00 96.31 94 CYS A N 1
ATOM 758 C CA . CYS A 1 94 ? -8.811 -2.384 9.496 1.00 96.31 94 CYS A CA 1
ATOM 759 C C . CYS A 1 94 ? -7.613 -3.279 9.864 1.00 96.31 94 CYS A C 1
ATOM 761 O O . CYS A 1 94 ? -6.930 -3.792 8.977 1.00 96.31 94 CYS A O 1
ATOM 763 N N . TRP A 1 95 ? -7.388 -3.523 11.159 1.00 96.69 95 TRP A N 1
ATOM 764 C CA . TRP A 1 95 ? -6.297 -4.384 11.619 1.00 96.69 95 TRP A CA 1
ATOM 765 C C . TRP A 1 95 ? -6.483 -5.852 11.234 1.00 96.69 95 TRP A C 1
ATOM 767 O O . TRP A 1 95 ? -5.532 -6.463 10.757 1.00 96.69 95 TRP A O 1
ATOM 777 N N . ASP A 1 96 ? -7.686 -6.414 11.367 1.00 95.44 96 ASP A N 1
ATOM 778 C CA . ASP A 1 96 ? -7.971 -7.804 10.988 1.00 95.44 96 ASP A CA 1
ATOM 779 C C . ASP A 1 96 ? -7.624 -8.064 9.513 1.00 95.44 96 ASP A C 1
ATOM 781 O O . ASP A 1 96 ? -7.018 -9.087 9.190 1.00 95.44 96 ASP A O 1
ATOM 785 N N . LYS A 1 97 ? -7.957 -7.120 8.619 1.00 96.19 97 LYS A N 1
ATOM 786 C CA . LYS A 1 97 ? -7.600 -7.190 7.194 1.00 96.19 97 LYS A CA 1
ATOM 787 C C . LYS A 1 97 ? -6.090 -7.192 6.975 1.00 96.19 97 LYS A C 1
ATOM 789 O O . LYS A 1 97 ? -5.573 -8.081 6.298 1.00 96.19 97 LYS A O 1
ATOM 794 N N . LEU A 1 98 ? -5.381 -6.238 7.582 1.00 96.19 98 LEU A N 1
ATOM 795 C CA . LEU A 1 98 ? -3.923 -6.141 7.484 1.00 96.19 98 LEU A CA 1
ATOM 796 C C . LEU A 1 98 ? -3.242 -7.404 8.020 1.00 96.19 98 LEU A C 1
ATOM 798 O O . LEU A 1 98 ? -2.425 -8.001 7.325 1.00 96.19 98 LEU A O 1
ATOM 802 N N . LYS A 1 99 ? -3.629 -7.867 9.213 1.00 95.62 99 LYS A N 1
ATOM 803 C CA . LYS A 1 99 ? -3.087 -9.086 9.826 1.00 95.62 99 LYS A CA 1
ATOM 804 C C . LYS A 1 99 ? -3.352 -10.323 8.984 1.00 95.62 99 LYS A C 1
ATOM 806 O O . LYS A 1 99 ? -2.445 -11.123 8.779 1.00 95.62 99 LYS A O 1
ATOM 811 N N . LYS A 1 100 ? -4.571 -10.475 8.457 1.00 96.06 100 LYS A N 1
ATOM 812 C CA . LYS A 1 100 ? -4.903 -11.574 7.543 1.00 96.06 100 LYS A CA 1
ATOM 813 C C . LYS A 1 100 ? -3.997 -11.551 6.313 1.00 96.06 100 LYS A C 1
ATOM 815 O O . LYS A 1 100 ? -3.500 -12.598 5.905 1.00 96.06 100 LYS A O 1
ATOM 820 N N . TRP A 1 101 ? -3.764 -10.373 5.737 1.00 97.62 101 TRP A N 1
ATOM 821 C CA . TRP A 1 101 ? -2.860 -10.238 4.602 1.00 97.62 101 TRP A CA 1
ATOM 822 C C . TRP A 1 101 ? -1.412 -10.574 4.983 1.00 97.62 101 TRP A C 1
ATOM 824 O O . TRP A 1 101 ? -0.778 -11.347 4.264 1.00 97.62 101 TRP A O 1
ATOM 834 N N . PHE A 1 102 ? -0.899 -10.066 6.111 1.00 95.62 102 PHE A N 1
ATOM 835 C CA . PHE A 1 102 ? 0.466 -10.357 6.560 1.00 95.62 102 PHE A CA 1
ATOM 836 C C . PHE A 1 102 ? 0.662 -11.843 6.855 1.00 95.62 102 PHE A C 1
ATOM 838 O O . PHE A 1 102 ? 1.616 -12.419 6.354 1.00 95.62 102 PHE A O 1
ATOM 845 N N . ASN A 1 103 ? -0.266 -12.504 7.545 1.00 95.38 103 ASN A N 1
ATOM 846 C CA . ASN A 1 103 ? -0.173 -13.943 7.815 1.00 95.38 103 ASN A CA 1
ATOM 847 C C . ASN A 1 103 ? -0.025 -14.778 6.536 1.00 95.38 103 ASN A C 1
ATOM 849 O O . ASN A 1 103 ? 0.719 -15.755 6.516 1.00 95.38 103 ASN A O 1
ATOM 853 N N . ASN A 1 104 ? -0.702 -14.373 5.460 1.00 96.12 104 ASN A N 1
ATOM 854 C CA . ASN A 1 104 ? -0.677 -15.100 4.194 1.00 96.12 104 ASN A CA 1
ATOM 855 C C . ASN A 1 104 ? 0.532 -14.749 3.312 1.00 96.12 104 ASN A C 1
ATOM 857 O O . ASN A 1 104 ? 0.963 -15.582 2.519 1.00 96.12 104 ASN A O 1
ATOM 861 N N . ASN A 1 105 ? 1.054 -13.519 3.402 1.00 95.75 105 ASN A N 1
ATOM 862 C CA . ASN A 1 105 ? 2.014 -12.989 2.425 1.00 95.75 105 ASN A CA 1
ATOM 863 C C . ASN A 1 105 ? 3.352 -12.550 3.034 1.00 95.75 105 ASN A C 1
ATOM 865 O O . ASN A 1 105 ? 4.379 -12.623 2.359 1.00 95.75 105 ASN A O 1
ATOM 869 N N . PHE A 1 106 ? 3.358 -12.077 4.281 1.00 94.31 106 PHE A N 1
ATOM 870 C CA . PHE A 1 106 ? 4.532 -11.532 4.966 1.00 94.31 106 PHE A CA 1
ATOM 871 C C . PHE A 1 106 ? 4.521 -11.795 6.490 1.00 94.31 106 PHE A C 1
ATOM 873 O O . PHE A 1 106 ? 4.474 -10.846 7.282 1.00 94.31 106 PHE A O 1
ATOM 880 N N . PRO A 1 107 ? 4.524 -13.070 6.925 1.00 93.56 107 PRO A N 1
ATOM 881 C CA . PRO A 1 107 ? 4.385 -13.430 8.339 1.00 93.56 107 PRO A CA 1
ATOM 882 C C . PRO A 1 107 ? 5.521 -12.879 9.211 1.00 93.56 107 PRO A C 1
ATOM 884 O O . PRO A 1 107 ? 5.315 -12.587 10.385 1.00 93.56 107 PRO A O 1
ATOM 887 N N . GLU A 1 108 ? 6.707 -12.667 8.637 1.00 89.25 108 GLU A N 1
ATOM 888 C CA . GLU A 1 108 ? 7.851 -12.087 9.341 1.00 89.25 108 GLU A CA 1
ATOM 889 C C . GLU A 1 108 ? 7.576 -10.645 9.790 1.00 89.25 108 GLU A C 1
ATOM 891 O O . GLU A 1 108 ? 8.024 -10.244 10.861 1.00 89.25 108 GLU A O 1
ATOM 896 N N . ALA A 1 109 ? 6.817 -9.871 9.004 1.00 87.31 109 ALA A N 1
ATOM 897 C CA . ALA A 1 109 ? 6.407 -8.521 9.376 1.00 87.31 109 ALA A CA 1
ATOM 898 C C . ALA A 1 109 ? 5.260 -8.528 10.397 1.00 87.31 109 ALA A C 1
ATOM 900 O O . ALA A 1 109 ? 5.254 -7.688 11.297 1.00 87.31 109 ALA A O 1
ATOM 901 N N . GLU A 1 110 ? 4.329 -9.486 10.319 1.00 92.50 110 GLU A N 1
ATOM 902 C CA . GLU A 1 110 ? 3.274 -9.645 11.336 1.00 92.50 110 GLU A CA 1
ATOM 903 C C . GLU A 1 110 ? 3.869 -9.883 12.723 1.00 92.50 110 GLU A C 1
ATOM 905 O O . GLU A 1 110 ? 3.482 -9.207 13.674 1.00 92.50 110 GLU A O 1
ATOM 910 N N . ALA A 1 111 ? 4.892 -10.737 12.802 1.00 91.75 111 ALA A N 1
ATOM 911 C CA . ALA A 1 111 ? 5.574 -11.074 14.047 1.00 91.75 111 ALA A CA 1
ATOM 912 C C . ALA A 1 111 ? 6.251 -9.870 14.728 1.00 91.75 111 ALA A C 1
ATOM 914 O O . ALA A 1 111 ? 6.577 -9.932 15.913 1.00 91.75 111 ALA A O 1
ATOM 915 N N . THR A 1 112 ? 6.467 -8.769 14.000 1.00 89.88 112 THR A N 1
ATOM 916 C CA . THR A 1 112 ? 6.998 -7.526 14.578 1.00 89.88 112 THR A CA 1
ATOM 917 C C . THR A 1 112 ? 5.924 -6.659 15.230 1.00 89.88 112 THR A C 1
ATOM 919 O O . THR A 1 112 ? 6.273 -5.730 15.954 1.00 89.88 112 THR A O 1
ATOM 922 N N . LEU A 1 113 ? 4.632 -6.902 14.985 1.00 92.25 113 LEU A N 1
ATOM 923 C CA . LEU A 1 113 ? 3.561 -6.091 15.557 1.00 92.25 113 LEU A CA 1
ATOM 924 C C . LEU A 1 113 ? 3.534 -6.241 17.078 1.00 92.25 113 LEU A C 1
ATOM 926 O O . LEU A 1 113 ? 3.398 -7.337 17.626 1.00 92.25 113 LEU A O 1
ATOM 930 N N . ARG A 1 114 ? 3.615 -5.111 17.777 1.00 92.81 114 ARG A N 1
ATOM 931 C CA . ARG A 1 114 ? 3.563 -5.086 19.236 1.00 92.81 114 ARG A CA 1
ATOM 932 C C . ARG A 1 114 ? 2.133 -5.257 19.721 1.00 92.81 114 ARG A C 1
ATOM 934 O O . ARG A 1 114 ? 1.163 -4.944 19.022 1.00 92.81 114 ARG A O 1
ATOM 941 N N . ARG A 1 115 ? 2.000 -5.750 20.952 1.00 92.62 115 ARG A N 1
ATOM 942 C CA . ARG A 1 115 ? 0.709 -5.774 21.650 1.00 92.62 115 ARG A CA 1
ATOM 943 C C . ARG A 1 115 ? 0.173 -4.349 21.782 1.00 92.62 115 ARG A C 1
ATOM 945 O O . ARG A 1 115 ? 0.951 -3.404 21.865 1.00 92.62 115 ARG A O 1
ATOM 952 N N . GLY A 1 116 ? -1.146 -4.208 21.788 1.00 94.12 116 GLY A N 1
ATOM 953 C CA . GLY A 1 116 ? -1.795 -2.916 21.967 1.00 94.12 116 GLY A CA 1
ATOM 954 C C . GLY A 1 116 ? -1.363 -2.203 23.248 1.00 94.12 116 GLY A C 1
ATOM 955 O O . GLY A 1 116 ? -1.197 -2.839 24.292 1.00 94.12 116 GLY A O 1
ATOM 956 N N . ALA A 1 117 ? -1.193 -0.887 23.153 1.00 94.81 117 ALA A N 1
ATOM 957 C CA . ALA A 1 117 ? -0.858 -0.020 24.274 1.00 94.81 117 ALA A CA 1
ATOM 958 C C . ALA A 1 117 ? -1.980 -0.007 25.326 1.00 94.81 117 ALA A C 1
ATOM 960 O O . ALA A 1 117 ? -3.155 -0.226 25.010 1.00 94.81 117 ALA A O 1
ATOM 961 N N . SER A 1 118 ? -1.637 0.284 26.580 1.00 94.56 118 SER A N 1
ATOM 962 C CA . SER A 1 118 ? -2.632 0.587 27.612 1.00 94.56 118 SER A CA 1
ATOM 963 C C . SER A 1 118 ? -3.071 2.057 27.545 1.00 94.56 118 SER A C 1
ATOM 965 O O . SER A 1 118 ? -2.384 2.903 26.972 1.00 94.56 118 SER A O 1
ATOM 967 N N . GLU A 1 119 ? -4.204 2.399 28.168 1.00 94.31 119 GLU A N 1
ATOM 968 C CA . GLU A 1 119 ? -4.592 3.815 28.319 1.00 94.31 119 GLU A CA 1
ATOM 969 C C . GLU A 1 119 ? -3.576 4.609 29.134 1.00 94.31 119 GLU A C 1
ATOM 971 O O . GLU A 1 119 ? -3.363 5.784 28.859 1.00 94.31 119 GLU A O 1
ATOM 976 N N . SER A 1 120 ? -2.917 3.967 30.101 1.00 94.88 120 SER A N 1
ATOM 977 C CA . SER A 1 120 ? -1.867 4.609 30.889 1.00 94.88 120 SER A CA 1
ATOM 978 C C . SER A 1 120 ? -0.667 4.989 30.020 1.00 94.88 120 SER A C 1
ATOM 980 O O . SER A 1 120 ? -0.120 6.074 30.196 1.00 94.88 120 SER A O 1
ATOM 982 N N . ASP A 1 121 ? -0.278 4.138 29.064 1.00 94.00 121 ASP A N 1
ATOM 983 C CA . ASP A 1 121 ? 0.828 4.430 28.138 1.00 94.00 121 ASP A CA 1
ATOM 984 C C . ASP A 1 121 ? 0.477 5.605 27.214 1.00 94.00 121 ASP A C 1
ATOM 986 O O . ASP A 1 121 ? 1.290 6.507 26.986 1.00 94.00 121 ASP A O 1
ATOM 990 N N . ILE A 1 122 ? -0.761 5.623 26.709 1.00 94.44 122 ILE A N 1
ATOM 991 C CA . ILE A 1 122 ? -1.280 6.714 25.876 1.00 94.44 122 ILE A CA 1
ATOM 992 C C . ILE A 1 122 ? -1.326 8.021 26.679 1.00 94.44 122 ILE A C 1
ATOM 994 O O . ILE A 1 122 ? -0.854 9.053 26.199 1.00 94.44 122 ILE A O 1
ATOM 998 N N . GLU A 1 123 ? -1.844 7.991 27.907 1.00 94.56 123 GLU A N 1
ATOM 999 C CA . GLU A 1 123 ? -1.943 9.167 28.776 1.00 94.56 123 GLU A CA 1
ATOM 1000 C C . GLU A 1 123 ? -0.562 9.709 29.162 1.00 94.56 123 GLU A C 1
ATOM 1002 O O . GLU A 1 123 ? -0.336 10.924 29.151 1.00 94.56 123 GLU A O 1
ATOM 1007 N N . GLN A 1 124 ? 0.397 8.815 29.421 1.00 92.12 124 GLN A N 1
ATOM 1008 C CA . GLN A 1 124 ? 1.786 9.181 29.670 1.00 92.12 124 GLN A CA 1
ATOM 1009 C C . GLN A 1 124 ? 2.385 9.915 28.465 1.00 92.12 124 GLN A C 1
ATOM 1011 O O . GLN A 1 124 ? 2.983 10.981 28.636 1.00 92.12 124 GLN A O 1
ATOM 1016 N N . LEU A 1 125 ? 2.197 9.396 27.246 1.00 89.31 125 LEU A N 1
ATOM 1017 C CA . LEU A 1 125 ? 2.660 10.057 26.026 1.00 89.31 125 LEU A CA 1
ATOM 1018 C C . LEU A 1 125 ? 2.019 11.439 25.856 1.00 89.31 125 LEU A C 1
ATOM 1020 O O . LEU A 1 125 ? 2.729 12.417 25.617 1.00 89.31 125 LEU A O 1
ATOM 1024 N N . GLN A 1 126 ? 0.695 11.535 25.999 1.00 90.56 126 GLN A N 1
ATOM 1025 C CA . GLN A 1 126 ? -0.043 12.796 25.870 1.00 90.56 126 GLN A CA 1
ATOM 1026 C C . GLN A 1 126 ? 0.450 13.845 26.870 1.00 90.56 126 GLN A C 1
ATOM 1028 O O . GLN A 1 126 ? 0.677 14.999 26.498 1.00 90.56 126 GLN A O 1
ATOM 1033 N N . THR A 1 127 ? 0.692 13.429 28.115 1.00 90.00 127 THR A N 1
ATOM 1034 C CA . THR A 1 127 ? 1.203 14.287 29.189 1.00 90.00 127 THR A CA 1
ATOM 1035 C C . THR A 1 127 ? 2.624 14.768 28.899 1.00 90.00 127 THR A C 1
ATOM 1037 O O . THR A 1 127 ? 2.896 15.969 28.961 1.00 90.00 127 THR A O 1
ATOM 1040 N N . LEU A 1 128 ? 3.530 13.852 28.536 1.00 85.38 128 LEU A N 1
ATOM 1041 C CA . LEU A 1 128 ? 4.936 14.167 28.264 1.00 85.38 128 LEU A CA 1
ATOM 1042 C C . LEU A 1 128 ? 5.096 15.091 27.055 1.00 85.38 128 LEU A C 1
ATOM 1044 O O . LEU A 1 128 ? 5.862 16.054 27.105 1.00 85.38 128 LEU A O 1
ATOM 1048 N N . LEU A 1 129 ? 4.358 14.813 25.979 1.00 82.44 129 LEU A N 1
ATOM 1049 C CA . LEU A 1 129 ? 4.429 15.577 24.733 1.00 82.44 129 LEU A CA 1
ATOM 1050 C C . LEU A 1 129 ? 3.496 16.795 24.726 1.00 82.44 129 LEU A C 1
ATOM 1052 O O . LEU A 1 129 ? 3.562 17.615 23.812 1.00 82.44 129 LEU A O 1
ATOM 1056 N N . LYS A 1 130 ? 2.636 16.943 25.742 1.00 86.94 130 LYS A N 1
ATOM 1057 C CA . LYS A 1 130 ? 1.614 17.998 25.846 1.00 86.94 130 LYS A CA 1
ATOM 1058 C C . LYS A 1 130 ? 0.701 18.054 24.613 1.00 86.94 130 LYS A C 1
ATOM 1060 O O . LYS A 1 130 ? 0.353 19.139 24.130 1.00 86.94 130 LYS A O 1
ATOM 1065 N N . VAL A 1 131 ? 0.306 16.893 24.093 1.00 88.12 131 VAL A N 1
ATOM 1066 C CA . VAL A 1 131 ? -0.605 16.740 22.944 1.00 88.12 131 VAL A CA 1
ATOM 1067 C C . VAL A 1 131 ? -1.831 15.925 23.340 1.00 88.12 131 VAL A C 1
ATOM 1069 O O . VAL A 1 131 ? -1.768 15.124 24.263 1.00 88.12 131 VAL A O 1
ATOM 1072 N N . LYS A 1 132 ? -2.939 16.096 22.615 1.00 92.56 132 LYS A N 1
ATOM 1073 C CA . LYS A 1 132 ? -4.114 15.223 22.711 1.00 92.56 132 LYS A CA 1
ATOM 1074 C C . LYS A 1 132 ? -4.195 14.407 21.430 1.00 92.56 132 LYS A C 1
ATOM 1076 O O . LYS A 1 132 ? -4.388 14.997 20.373 1.00 92.56 132 LYS A O 1
ATOM 1081 N N . LEU A 1 133 ? -4.022 13.093 21.504 1.00 93.44 133 LEU A N 1
ATOM 1082 C CA . LEU A 1 133 ? -4.099 12.238 20.323 1.00 93.44 133 LEU A CA 1
ATOM 1083 C C . LEU A 1 133 ? -5.539 12.190 19.784 1.00 93.44 133 LEU A C 1
ATOM 1085 O O . LEU A 1 133 ? -6.476 12.104 20.586 1.00 93.44 133 LEU A O 1
ATOM 1089 N N . PRO A 1 134 ? -5.730 12.200 18.452 1.00 95.38 134 PRO A N 1
ATOM 1090 C CA . PRO A 1 134 ? -7.017 11.902 17.832 1.00 95.38 134 PRO A CA 1
ATOM 1091 C C . PRO A 1 134 ? -7.601 10.573 18.326 1.00 95.38 134 PRO A C 1
ATOM 1093 O O . PRO A 1 134 ? -6.864 9.604 18.534 1.00 95.38 134 PRO A O 1
ATOM 1096 N N . LEU A 1 135 ? -8.926 10.502 18.482 1.00 95.31 135 LEU A N 1
ATOM 1097 C CA . LEU A 1 135 ? -9.613 9.288 18.936 1.00 95.31 135 LEU A CA 1
ATOM 1098 C C . LEU A 1 135 ? -9.303 8.065 18.052 1.00 95.31 135 LEU A C 1
ATOM 1100 O O . LEU A 1 135 ? -8.965 7.028 18.627 1.00 95.31 135 LEU A O 1
ATOM 1104 N N . PRO A 1 136 ? -9.341 8.137 16.701 1.00 96.00 136 PRO A N 1
ATOM 1105 C CA . PRO A 1 136 ? -9.020 6.975 15.869 1.00 96.00 136 PRO A CA 1
ATOM 1106 C C . PRO A 1 136 ? -7.571 6.505 16.053 1.00 96.00 136 PRO A C 1
ATOM 1108 O O . PRO A 1 136 ? -7.341 5.311 16.234 1.00 96.00 136 PRO A O 1
ATOM 1111 N N . THR A 1 137 ? -6.610 7.432 16.123 1.00 95.50 137 THR A N 1
ATOM 1112 C CA . THR A 1 137 ? -5.202 7.142 16.440 1.00 95.50 137 THR A CA 1
ATOM 1113 C C . THR A 1 137 ? -5.038 6.443 17.791 1.00 95.50 137 THR A C 1
ATOM 1115 O O . THR A 1 137 ? -4.296 5.466 17.888 1.00 95.50 137 THR A O 1
ATOM 1118 N N . ARG A 1 138 ? -5.731 6.890 18.846 1.00 95.81 138 ARG A N 1
ATOM 1119 C CA . ARG A 1 138 ? -5.672 6.217 20.157 1.00 95.81 138 ARG A CA 1
ATOM 1120 C C . ARG A 1 138 ? -6.139 4.769 20.060 1.00 95.81 138 ARG A C 1
ATOM 1122 O O . ARG A 1 138 ? -5.450 3.873 20.539 1.00 95.81 138 ARG A O 1
ATOM 1129 N N . VAL A 1 139 ? -7.274 4.539 19.396 1.00 96.50 139 VAL A N 1
ATOM 1130 C CA . VAL A 1 139 ? -7.809 3.188 19.192 1.00 96.50 139 VAL A CA 1
ATOM 1131 C C . VAL A 1 139 ? -6.841 2.346 18.352 1.00 96.50 139 VAL A C 1
ATOM 1133 O O . VAL A 1 139 ? -6.621 1.190 18.693 1.00 96.50 139 VAL A O 1
ATOM 1136 N N . LEU A 1 140 ? -6.194 2.907 17.321 1.00 97.00 140 LEU A N 1
ATOM 1137 C CA . LEU A 1 140 ? -5.157 2.207 16.548 1.00 97.00 140 LEU A CA 1
ATOM 1138 C C . LEU A 1 140 ? -4.033 1.675 17.452 1.00 97.00 140 LEU A C 1
ATOM 1140 O O . LEU A 1 140 ? -3.726 0.484 17.377 1.00 97.00 140 LEU A O 1
ATOM 1144 N N . TYR A 1 141 ? -3.494 2.514 18.345 1.00 96.75 141 TYR A N 1
ATOM 1145 C CA . TYR A 1 141 ? -2.466 2.106 19.312 1.00 96.75 141 TYR A CA 1
ATOM 1146 C C . TYR A 1 141 ? -2.979 1.104 20.355 1.00 96.75 141 TYR A C 1
ATOM 1148 O O . TYR A 1 141 ? -2.233 0.212 20.755 1.00 96.75 141 TYR A O 1
ATOM 1156 N N . ARG A 1 142 ? -4.254 1.188 20.768 1.00 96.50 142 ARG A N 1
ATOM 1157 C CA . ARG A 1 142 ? -4.880 0.195 21.665 1.00 96.50 142 ARG A CA 1
ATOM 1158 C C . ARG A 1 142 ? -4.952 -1.207 21.053 1.00 96.50 142 ARG A C 1
ATOM 1160 O O . ARG A 1 142 ? -5.013 -2.169 21.812 1.00 96.50 142 ARG A O 1
ATOM 1167 N N . PHE A 1 143 ? -4.945 -1.336 19.724 1.00 95.56 143 PHE A N 1
ATOM 1168 C CA . PHE A 1 143 ? -4.834 -2.633 19.047 1.00 95.56 143 PHE A CA 1
ATOM 1169 C C . PHE A 1 143 ? -3.376 -3.064 18.867 1.00 95.56 143 PHE A C 1
ATOM 1171 O O . PHE A 1 143 ? -3.039 -4.199 19.203 1.00 95.56 143 PHE A O 1
ATOM 1178 N N . HIS A 1 144 ? -2.513 -2.163 18.391 1.00 94.69 144 HIS A N 1
ATOM 1179 C CA . HIS A 1 144 ? -1.094 -2.445 18.168 1.00 94.69 144 HIS A CA 1
ATOM 1180 C C . HIS A 1 144 ? -0.215 -1.229 18.480 1.00 94.69 144 HIS A C 1
ATOM 1182 O O . HIS A 1 144 ? -0.347 -0.184 17.844 1.00 94.69 144 HIS A O 1
ATOM 1188 N N . ASP A 1 145 ? 0.731 -1.382 19.414 1.00 94.38 145 ASP A N 1
ATOM 1189 C CA . ASP A 1 145 ? 1.730 -0.362 19.771 1.00 94.38 145 ASP A CA 1
ATOM 1190 C C . ASP A 1 145 ? 2.887 -0.301 18.753 1.00 94.38 145 ASP A C 1
ATOM 1192 O O . ASP A 1 145 ? 4.052 -0.484 19.098 1.00 94.38 145 ASP A O 1
ATOM 1196 N N . GLY A 1 146 ? 2.577 -0.111 17.470 1.00 89.81 146 GLY A N 1
ATOM 1197 C CA . GLY A 1 146 ? 3.575 -0.085 16.396 1.00 89.81 146 GLY A CA 1
ATOM 1198 C C . GLY A 1 146 ? 4.324 -1.412 16.208 1.00 89.81 146 GLY A C 1
ATOM 1199 O O . GLY A 1 146 ? 3.775 -2.494 16.430 1.00 89.81 146 GLY A O 1
ATOM 1200 N N . GLN A 1 147 ? 5.578 -1.330 15.752 1.00 87.62 147 GLN A N 1
ATOM 1201 C CA . GLN A 1 147 ? 6.437 -2.485 15.478 1.00 87.62 147 GLN A CA 1
ATOM 1202 C C . GLN A 1 147 ? 7.640 -2.561 16.420 1.00 87.62 147 GLN A C 1
ATOM 1204 O O . GLN A 1 147 ? 8.200 -1.543 16.835 1.00 87.62 147 GLN A O 1
ATOM 1209 N N . GLU A 1 148 ? 8.092 -3.781 16.692 1.00 85.06 148 GLU A N 1
ATOM 1210 C CA . GLU A 1 148 ? 9.447 -4.034 17.159 1.00 85.06 148 GLU A CA 1
ATOM 1211 C C . GLU A 1 148 ? 10.448 -3.563 16.103 1.00 85.06 148 GLU A C 1
ATOM 1213 O O . GLU A 1 148 ? 10.336 -3.868 14.913 1.00 85.06 148 GLU A O 1
ATOM 1218 N N . LEU A 1 149 ? 11.419 -2.768 16.547 1.00 75.50 149 LEU A N 1
ATOM 1219 C CA . LEU A 1 149 ? 12.386 -2.132 15.662 1.00 75.50 149 LEU A CA 1
ATOM 1220 C C . LEU A 1 149 ? 13.676 -2.960 15.576 1.00 75.50 149 LEU A C 1
ATOM 1222 O O . LEU A 1 149 ? 14.077 -3.559 16.575 1.00 75.50 149 LEU A O 1
ATOM 1226 N N . PRO A 1 150 ? 14.382 -2.942 14.430 1.00 67.62 150 PRO A N 1
ATOM 1227 C CA . PRO A 1 150 ? 15.652 -3.651 14.278 1.00 67.62 150 PRO A CA 1
ATOM 1228 C C . PRO A 1 150 ? 16.689 -3.226 15.332 1.00 67.62 150 PRO A C 1
ATOM 1230 O O . PRO A 1 150 ? 16.919 -2.027 15.539 1.00 67.62 150 PRO A O 1
ATOM 1233 N N . ASP A 1 151 ? 17.369 -4.192 15.962 1.00 61.44 151 ASP A N 1
ATOM 1234 C CA . ASP A 1 151 ? 18.468 -3.895 16.888 1.00 61.44 151 ASP A CA 1
ATOM 1235 C C . ASP A 1 151 ? 19.684 -3.353 16.119 1.00 61.44 151 ASP A C 1
ATOM 1237 O O . ASP A 1 151 ? 20.317 -4.039 15.313 1.00 61.44 151 ASP A O 1
ATOM 1241 N N . LYS A 1 152 ? 20.042 -2.096 16.402 1.00 52.88 152 LYS A N 1
ATOM 1242 C CA . LYS A 1 152 ? 21.161 -1.378 15.772 1.00 52.88 152 LYS A CA 1
ATOM 1243 C C . LYS A 1 152 ? 22.538 -1.947 16.135 1.00 52.88 152 LYS A C 1
ATOM 1245 O O . LYS A 1 152 ? 23.527 -1.526 15.534 1.00 52.88 152 LYS A O 1
ATOM 1250 N N . LYS A 1 153 ? 22.640 -2.824 17.143 1.00 45.94 153 LYS A N 1
ATOM 1251 C CA . LYS A 1 153 ? 23.924 -3.303 17.684 1.00 45.94 153 LYS A CA 1
ATOM 1252 C C . LYS A 1 153 ? 24.411 -4.627 17.096 1.00 45.94 153 LYS A C 1
ATOM 1254 O O . LYS A 1 153 ? 25.580 -4.946 17.300 1.00 45.94 153 LYS A O 1
ATOM 1259 N N . ASN A 1 154 ? 23.580 -5.372 16.363 1.00 42.41 154 ASN A N 1
ATOM 1260 C CA . ASN A 1 154 ? 23.941 -6.712 15.901 1.00 42.41 154 ASN A CA 1
ATOM 1261 C C . ASN A 1 154 ? 23.859 -6.837 14.361 1.00 42.41 154 ASN A C 1
ATOM 1263 O O . ASN A 1 154 ? 22.774 -6.950 13.797 1.00 42.41 154 ASN A O 1
ATOM 1267 N N . PRO A 1 155 ? 24.991 -6.833 13.633 1.00 41.56 155 PRO A N 1
ATOM 1268 C CA . PRO A 1 155 ? 24.988 -6.868 12.166 1.00 41.56 155 PRO A CA 1
ATOM 1269 C C . PRO A 1 155 ? 24.478 -8.195 11.576 1.00 41.56 155 PRO A C 1
ATOM 1271 O O . PRO A 1 155 ? 24.112 -8.232 10.408 1.00 41.56 155 PRO A O 1
ATOM 1274 N N . LYS A 1 156 ? 24.387 -9.274 12.369 1.00 40.44 156 LYS A N 1
ATOM 1275 C CA . LYS A 1 156 ? 23.785 -10.550 11.933 1.00 40.44 156 LYS A CA 1
ATOM 1276 C C . LYS A 1 156 ? 22.250 -10.520 11.880 1.00 40.44 156 LYS A C 1
ATOM 1278 O O . LYS A 1 156 ? 21.666 -11.335 11.180 1.00 40.44 156 LYS A O 1
ATOM 1283 N N . THR A 1 157 ? 21.600 -9.570 12.559 1.00 42.19 157 THR A N 1
ATOM 1284 C CA . THR A 1 157 ? 20.154 -9.307 12.441 1.00 42.19 157 THR A CA 1
ATOM 1285 C C . THR A 1 157 ? 19.843 -8.213 11.417 1.00 42.19 157 THR A C 1
ATOM 1287 O O . THR A 1 157 ? 18.696 -7.793 11.319 1.00 42.19 157 THR A O 1
ATOM 1290 N N . ALA A 1 158 ? 20.816 -7.750 10.621 1.00 39.75 158 ALA A N 1
ATOM 1291 C CA . ALA A 1 158 ? 20.613 -6.702 9.612 1.00 39.75 158 ALA A CA 1
ATOM 1292 C C . ALA A 1 158 ? 19.560 -7.056 8.537 1.00 39.75 158 ALA A C 1
ATOM 1294 O O . ALA A 1 158 ? 18.945 -6.148 7.987 1.00 39.75 158 ALA A O 1
ATOM 1295 N N . SER A 1 159 ? 19.269 -8.345 8.317 1.00 45.97 159 SER A N 1
ATOM 1296 C CA . SER A 1 159 ? 18.155 -8.800 7.461 1.00 45.97 159 SER A CA 1
ATOM 1297 C C . SER A 1 159 ? 16.765 -8.393 7.998 1.00 45.97 159 SER A C 1
ATOM 1299 O O . SER A 1 159 ? 15.804 -8.269 7.245 1.00 45.97 159 SER A O 1
ATOM 1301 N N . SER A 1 160 ? 16.650 -8.056 9.292 1.00 48.59 160 SER A N 1
ATOM 1302 C CA . SER A 1 160 ? 15.416 -7.505 9.883 1.00 48.59 160 SER A CA 1
ATOM 1303 C C . SER A 1 160 ? 15.104 -6.062 9.463 1.00 48.59 160 SER A C 1
ATOM 1305 O O . SER A 1 160 ? 14.037 -5.559 9.814 1.00 48.59 160 SER A O 1
ATOM 1307 N N . SER A 1 161 ? 15.988 -5.392 8.706 1.00 58.47 161 SER A N 1
ATOM 1308 C CA . SER A 1 161 ? 15.849 -3.986 8.285 1.00 58.47 161 SER A CA 1
ATOM 1309 C C . SER A 1 161 ? 14.728 -3.731 7.260 1.00 58.47 161 SER A C 1
ATOM 1311 O O . SER A 1 161 ? 14.488 -2.574 6.900 1.00 58.47 161 SER A O 1
ATOM 1313 N N . TRP A 1 162 ? 14.040 -4.780 6.797 1.00 67.50 162 TRP A N 1
ATOM 1314 C CA . TRP A 1 162 ? 13.050 -4.714 5.715 1.00 67.50 162 TRP A CA 1
ATOM 1315 C C . TRP A 1 162 ? 11.631 -5.154 6.108 1.00 67.50 162 TRP A C 1
ATOM 1317 O O . TRP A 1 162 ? 10.776 -5.378 5.249 1.00 67.50 162 TRP A O 1
ATOM 1327 N N . LEU A 1 163 ? 11.356 -5.247 7.407 1.00 81.00 163 LEU A N 1
ATOM 1328 C CA . LEU A 1 163 ? 10.091 -5.765 7.942 1.00 81.00 163 LEU A CA 1
ATOM 1329 C C . LEU A 1 163 ? 9.044 -4.680 8.247 1.00 81.00 163 LEU A C 1
ATOM 1331 O O . LEU A 1 163 ? 8.014 -4.971 8.850 1.00 81.00 163 LEU A O 1
ATOM 1335 N N . GLY A 1 164 ? 9.276 -3.423 7.868 1.00 82.94 164 GLY A N 1
ATOM 1336 C CA . GLY A 1 164 ? 8.322 -2.342 8.108 1.00 82.94 164 GLY A CA 1
ATOM 1337 C C . GLY A 1 164 ? 7.012 -2.551 7.343 1.00 82.94 164 GLY A C 1
ATOM 1338 O O . GLY A 1 164 ? 6.996 -2.778 6.129 1.00 82.94 164 GLY A O 1
ATOM 1339 N N . ILE A 1 165 ? 5.887 -2.470 8.059 1.00 86.25 165 ILE A N 1
ATOM 1340 C CA . ILE A 1 165 ? 4.559 -2.788 7.507 1.00 86.25 165 ILE A CA 1
ATOM 1341 C C . ILE A 1 165 ? 4.059 -1.755 6.493 1.00 86.25 165 ILE A C 1
ATOM 1343 O O . ILE A 1 165 ? 3.153 -2.049 5.717 1.00 86.25 165 ILE A O 1
ATOM 1347 N N . ILE A 1 166 ? 4.633 -0.548 6.491 1.00 87.25 166 ILE A N 1
ATOM 1348 C CA . ILE A 1 166 ? 4.323 0.506 5.513 1.00 87.25 166 ILE A CA 1
ATOM 1349 C C . ILE A 1 166 ? 5.057 0.236 4.190 1.00 87.25 166 ILE A C 1
ATOM 1351 O O . ILE A 1 166 ? 4.620 0.697 3.138 1.00 87.25 166 ILE A O 1
ATOM 1355 N N . GLY A 1 167 ? 6.134 -0.554 4.224 1.00 84.12 167 GLY A N 1
ATOM 1356 C CA . GLY A 1 167 ? 6.947 -0.881 3.061 1.00 84.12 167 GLY A CA 1
ATOM 1357 C C . GLY A 1 167 ? 7.850 0.261 2.610 1.00 84.12 167 GLY A C 1
ATOM 1358 O O . GLY A 1 167 ? 8.091 1.239 3.328 1.00 84.12 167 GLY A O 1
ATOM 1359 N N . GLY A 1 168 ? 8.367 0.126 1.395 1.00 82.25 168 GLY A N 1
ATOM 1360 C CA . GLY A 1 168 ? 9.129 1.185 0.757 1.00 82.25 168 GLY A CA 1
ATOM 1361 C C . GLY A 1 168 ? 9.618 0.831 -0.640 1.00 82.25 168 GLY A C 1
ATOM 1362 O O . GLY A 1 168 ? 8.986 0.069 -1.371 1.00 82.25 168 GLY A O 1
ATOM 1363 N N . TYR A 1 169 ? 10.707 1.467 -1.039 1.00 80.94 169 TYR A N 1
ATOM 1364 C CA . TYR A 1 169 ? 11.301 1.353 -2.365 1.00 80.94 169 TYR A CA 1
ATOM 1365 C C . TYR A 1 169 ? 12.807 1.565 -2.261 1.00 80.94 169 TYR A C 1
ATOM 1367 O O . TYR A 1 169 ? 13.289 2.200 -1.316 1.00 80.94 169 TYR A O 1
ATOM 1375 N N . SER A 1 170 ? 13.527 1.056 -3.255 1.00 73.06 170 SER A N 1
ATOM 1376 C CA . SER A 1 170 ? 14.926 1.374 -3.489 1.00 73.06 170 SER A CA 1
ATOM 1377 C C . SER A 1 170 ? 15.096 2.042 -4.854 1.00 73.06 170 SER A C 1
ATOM 1379 O O . SER A 1 170 ? 14.230 1.926 -5.724 1.00 73.06 170 SER A O 1
ATOM 1381 N N . PHE A 1 171 ? 16.167 2.809 -5.033 1.00 67.88 171 PHE A N 1
ATOM 1382 C CA . PHE A 1 171 ? 16.686 3.177 -6.346 1.00 67.88 171 PHE A CA 1
ATOM 1383 C C . PHE A 1 171 ? 18.190 3.475 -6.260 1.00 67.88 171 PHE A C 1
ATOM 1385 O O . PHE A 1 171 ? 18.686 3.920 -5.224 1.00 67.88 171 PHE A O 1
ATOM 1392 N N . TYR A 1 172 ? 18.898 3.198 -7.365 1.00 61.84 172 TYR A N 1
ATOM 1393 C CA . TYR A 1 172 ? 20.365 3.144 -7.475 1.00 61.84 172 TYR A CA 1
ATOM 1394 C C . TYR A 1 172 ? 21.014 2.054 -6.588 1.00 61.84 172 TYR A C 1
ATOM 1396 O O . TYR A 1 172 ? 21.260 2.208 -5.393 1.00 61.84 172 TYR A O 1
ATOM 1404 N N . ASN A 1 173 ? 21.337 0.914 -7.209 1.00 44.72 173 ASN A N 1
ATOM 1405 C CA . ASN A 1 173 ? 21.932 -0.256 -6.551 1.00 44.72 173 ASN A CA 1
ATOM 1406 C C . ASN A 1 173 ? 23.454 -0.288 -6.709 1.00 44.72 173 ASN A C 1
ATOM 1408 O O . ASN A 1 173 ? 23.984 -1.093 -7.469 1.00 44.72 173 ASN A O 1
ATOM 1412 N N . HIS A 1 174 ? 24.169 0.552 -5.957 1.00 32.84 174 HIS A N 1
ATOM 1413 C CA . HIS A 1 174 ? 25.588 0.324 -5.683 1.00 32.84 174 HIS A CA 1
ATOM 1414 C C . HIS A 1 174 ? 25.917 0.629 -4.221 1.00 32.84 174 HIS A C 1
ATOM 1416 O O . HIS A 1 174 ? 25.678 1.724 -3.716 1.00 32.84 174 HIS A O 1
ATOM 1422 N N . SER A 1 175 ? 26.466 -0.384 -3.550 1.00 27.14 175 SER A N 1
ATOM 1423 C CA . SER A 1 175 ? 26.790 -0.369 -2.130 1.00 27.14 175 SER A CA 1
ATOM 1424 C C . SER A 1 175 ? 28.052 0.455 -1.877 1.00 27.14 175 SER A C 1
ATOM 1426 O O . SER A 1 175 ? 29.164 0.017 -2.157 1.00 27.14 175 SER A O 1
ATOM 1428 N N . VAL A 1 176 ? 27.875 1.647 -1.313 1.00 25.27 176 VAL A N 1
ATOM 1429 C CA . VAL A 1 176 ? 28.875 2.270 -0.447 1.00 25.27 176 VAL A CA 1
ATOM 1430 C C . VAL A 1 176 ? 28.126 2.702 0.803 1.00 25.27 176 VAL A C 1
ATOM 1432 O O . VAL A 1 176 ? 27.380 3.679 0.795 1.00 25.27 176 VAL A O 1
ATOM 1435 N N . ILE A 1 177 ? 28.290 1.930 1.878 1.00 26.55 177 ILE A N 1
ATOM 1436 C CA . ILE A 1 177 ? 27.789 2.268 3.211 1.00 26.55 177 ILE A CA 1
ATOM 1437 C C . ILE A 1 177 ? 28.565 3.502 3.687 1.00 26.55 177 ILE A C 1
ATOM 1439 O O . ILE A 1 177 ? 29.587 3.403 4.366 1.00 26.55 177 ILE A O 1
ATOM 1443 N N . ALA A 1 178 ? 28.086 4.688 3.325 1.00 25.42 178 ALA A N 1
ATOM 1444 C CA . ALA A 1 178 ? 28.440 5.903 4.030 1.00 25.42 178 ALA A CA 1
ATOM 1445 C C . ALA A 1 178 ? 27.582 5.936 5.295 1.00 25.42 178 ALA A C 1
ATOM 1447 O O . ALA A 1 178 ? 26.358 6.057 5.240 1.00 25.42 178 ALA A O 1
ATOM 1448 N N . LYS A 1 179 ? 28.236 5.767 6.449 1.00 28.23 179 LYS A N 1
ATOM 1449 C CA . LYS A 1 179 ? 27.644 5.949 7.776 1.00 28.23 179 LYS A CA 1
ATOM 1450 C C . LYS A 1 179 ? 26.981 7.329 7.853 1.00 28.23 179 LYS A C 1
ATOM 1452 O O . LYS A 1 179 ? 27.620 8.281 8.294 1.00 28.23 179 LYS A O 1
ATOM 1457 N N . THR A 1 180 ? 25.687 7.427 7.561 1.00 28.91 180 THR A N 1
ATOM 1458 C CA . THR A 1 180 ? 24.875 8.568 8.002 1.00 28.91 180 THR A CA 1
ATOM 1459 C C . THR A 1 180 ? 24.537 8.360 9.476 1.00 28.91 180 THR A C 1
ATOM 1461 O O . THR A 1 180 ? 23.398 8.140 9.888 1.00 28.91 180 THR A O 1
ATOM 1464 N N . ARG A 1 181 ? 25.581 8.372 10.311 1.00 28.03 181 ARG A N 1
ATOM 1465 C CA . ARG A 1 181 ? 25.422 8.712 11.719 1.00 28.03 181 ARG A CA 1
ATOM 1466 C C . ARG A 1 181 ? 24.961 10.168 11.739 1.00 28.03 181 ARG A C 1
ATOM 1468 O O . AR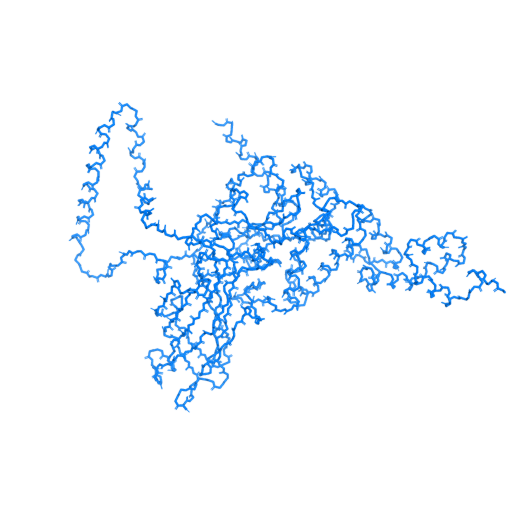G A 1 181 ? 25.532 10.995 11.043 1.00 28.03 181 ARG A O 1
ATOM 1475 N N . TYR A 1 182 ? 23.994 10.464 12.601 1.00 34.16 182 TYR A N 1
ATOM 1476 C CA . TYR A 1 182 ? 23.650 11.828 13.006 1.00 34.16 182 TYR A CA 1
ATOM 1477 C C . TYR A 1 182 ? 22.835 12.686 12.021 1.00 34.16 182 TYR A C 1
ATOM 1479 O O . TYR A 1 182 ? 23.313 13.685 11.504 1.00 34.16 182 TYR A O 1
ATOM 1487 N N . VAL A 1 183 ? 21.532 12.406 11.910 1.00 31.09 183 VAL A N 1
ATOM 1488 C CA . VAL A 1 183 ? 20.529 13.475 11.717 1.00 31.09 183 VAL A CA 1
ATOM 1489 C C . VAL A 1 183 ? 19.339 13.231 12.656 1.00 31.09 183 VAL A C 1
ATOM 1491 O O . VAL A 1 183 ? 18.229 12.926 12.243 1.00 31.09 183 VAL A O 1
ATOM 1494 N N . ILE A 1 184 ? 19.587 13.291 13.969 1.00 35.78 184 ILE A N 1
ATOM 1495 C CA . ILE A 1 184 ? 18.590 13.827 14.918 1.00 35.78 184 ILE A CA 1
ATOM 1496 C C . ILE A 1 184 ? 19.074 15.240 15.265 1.00 35.78 184 ILE A C 1
ATOM 1498 O O . ILE A 1 184 ? 19.355 15.555 16.414 1.00 35.78 184 ILE A O 1
ATOM 1502 N N . ARG A 1 185 ? 19.337 16.061 14.245 1.00 34.81 185 ARG A N 1
ATOM 1503 C CA . ARG A 1 185 ? 19.659 17.470 14.452 1.00 34.81 185 ARG A CA 1
ATOM 1504 C C . ARG A 1 185 ? 18.470 18.273 13.973 1.00 34.81 185 ARG A C 1
ATOM 1506 O O . ARG A 1 185 ? 18.155 18.250 12.791 1.00 34.81 185 ARG A O 1
ATOM 1513 N N . TYR A 1 186 ? 17.833 18.909 14.952 1.00 41.62 186 TYR A N 1
ATOM 1514 C CA . TYR A 1 186 ? 16.898 20.010 14.799 1.00 41.62 186 TYR A CA 1
ATOM 1515 C C . TYR A 1 186 ? 15.757 19.756 13.812 1.00 41.62 186 TYR A C 1
ATOM 1517 O O . TYR A 1 186 ? 15.695 20.385 12.767 1.00 41.62 186 TYR A O 1
ATOM 1525 N N . LEU A 1 187 ? 14.787 18.911 14.177 1.00 44.16 187 LEU A N 1
ATOM 1526 C CA . LEU A 1 187 ? 13.432 19.196 13.708 1.00 44.16 187 LEU A CA 1
ATOM 1527 C C . LEU A 1 187 ? 13.010 20.474 14.435 1.00 44.16 187 LEU A C 1
ATOM 1529 O O . LEU A 1 187 ? 12.838 20.450 15.653 1.00 44.16 187 LEU A O 1
ATOM 1533 N N . GLY A 1 188 ? 12.915 21.586 13.706 1.00 37.19 188 GLY A N 1
ATOM 1534 C CA . GLY A 1 188 ? 12.546 22.919 14.196 1.00 37.19 188 GLY A CA 1
ATOM 1535 C C . GLY A 1 188 ? 11.113 23.025 14.728 1.00 37.19 188 GLY A C 1
ATOM 1536 O O . GLY A 1 188 ? 10.508 24.093 14.676 1.00 37.19 188 GLY A O 1
ATOM 1537 N N . PHE A 1 189 ? 10.547 21.934 15.244 1.00 45.44 189 PHE A N 1
ATOM 1538 C CA . PHE A 1 189 ? 9.289 21.984 15.955 1.00 45.44 189 PHE A CA 1
ATOM 1539 C C . PHE A 1 189 ? 9.496 22.800 17.224 1.00 45.44 189 PHE A C 1
ATOM 1541 O O . PHE A 1 189 ? 10.129 22.370 18.188 1.00 45.44 189 PHE A O 1
ATOM 1548 N N . SER A 1 190 ? 8.937 24.008 17.205 1.00 48.75 190 SER A N 1
ATOM 1549 C CA . SER A 1 190 ? 8.694 24.798 18.404 1.00 48.75 190 SER A CA 1
A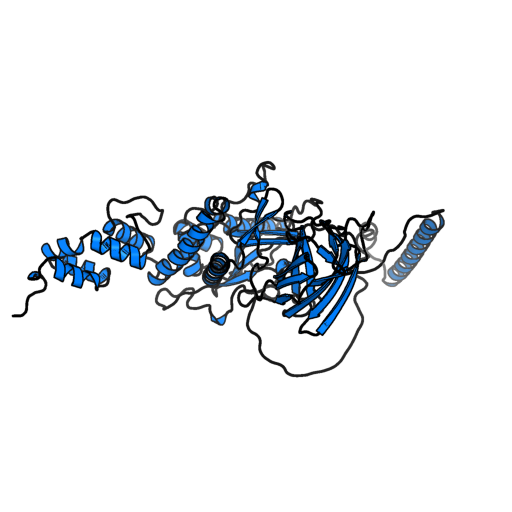TOM 1550 C C . SER A 1 190 ? 8.104 23.897 19.494 1.00 48.75 190 SER A C 1
ATOM 1552 O O . SER A 1 190 ? 7.319 22.995 19.201 1.00 48.75 190 SER A O 1
ATOM 1554 N N . SER A 1 191 ? 8.368 24.202 20.765 1.00 51.28 191 SER A N 1
ATOM 1555 C CA . SER A 1 191 ? 7.668 23.602 21.915 1.00 51.28 191 SER A CA 1
ATOM 1556 C C . SER A 1 191 ? 6.132 23.748 21.864 1.00 51.28 191 SER A C 1
ATOM 1558 O O . SER A 1 191 ? 5.424 23.219 22.720 1.00 51.28 191 SER A O 1
ATOM 1560 N N . ARG A 1 192 ? 5.611 24.474 20.864 1.00 54.41 192 ARG A N 1
ATOM 1561 C CA . ARG A 1 192 ? 4.193 24.633 20.525 1.00 54.41 192 ARG A CA 1
ATOM 1562 C C . ARG A 1 192 ? 3.666 23.644 19.479 1.00 54.41 192 ARG A C 1
ATOM 1564 O O . ARG A 1 192 ? 2.448 23.565 19.329 1.00 54.41 192 ARG A O 1
ATOM 1571 N N . SER A 1 193 ? 4.527 22.929 18.751 1.00 67.19 193 SER A N 1
ATOM 1572 C CA . SER A 1 193 ? 4.080 21.989 17.722 1.00 67.19 193 SER A CA 1
ATOM 1573 C C . SER A 1 193 ? 3.236 20.882 18.344 1.00 67.19 193 SER A C 1
ATOM 1575 O O . SER A 1 193 ? 3.598 20.295 19.362 1.00 67.19 193 SER A O 1
ATOM 1577 N N . LYS A 1 194 ? 2.091 20.607 17.721 1.00 81.44 194 LYS A N 1
ATOM 1578 C CA . LYS A 1 194 ? 1.208 19.494 18.081 1.00 81.44 194 LYS A CA 1
ATOM 1579 C C . LYS A 1 194 ? 1.435 18.279 17.180 1.00 81.44 194 LYS A C 1
ATOM 1581 O O . LYS A 1 194 ? 0.619 17.364 17.197 1.00 81.44 194 LYS A O 1
ATOM 1586 N N . CYS A 1 195 ? 2.513 18.273 16.396 1.00 83.31 195 CYS A N 1
ATOM 1587 C CA . CYS A 1 195 ? 2.872 17.162 15.528 1.00 83.31 195 CYS A CA 1
ATOM 1588 C C . CYS A 1 195 ? 3.768 16.150 16.254 1.00 83.31 195 CYS A C 1
ATOM 1590 O O . CYS A 1 195 ? 4.730 16.534 16.917 1.00 83.31 195 CYS A O 1
ATOM 1592 N N . ILE A 1 196 ? 3.480 14.859 16.090 1.00 84.12 196 ILE A N 1
ATOM 1593 C CA . ILE A 1 196 ? 4.303 13.750 16.597 1.00 84.12 196 ILE A CA 1
ATOM 1594 C C . ILE A 1 196 ? 4.756 12.844 15.453 1.00 84.12 196 ILE A C 1
ATOM 1596 O O . ILE A 1 196 ? 4.073 12.752 14.438 1.00 84.12 196 ILE A O 1
ATOM 1600 N N . ILE A 1 197 ? 5.881 12.147 15.608 1.00 83.56 197 ILE A N 1
ATOM 1601 C CA . ILE A 1 197 ? 6.371 11.203 14.593 1.00 83.56 197 ILE A CA 1
ATOM 1602 C C . ILE A 1 197 ? 5.754 9.833 14.860 1.00 83.56 197 ILE A C 1
ATOM 1604 O O . ILE A 1 197 ? 5.995 9.264 15.918 1.00 83.56 197 ILE A O 1
ATOM 1608 N N . VAL A 1 198 ? 4.987 9.297 13.912 1.00 84.56 198 VAL A N 1
ATOM 1609 C CA . VAL A 1 198 ? 4.266 8.013 14.070 1.00 84.56 198 VAL A CA 1
ATOM 1610 C C . VAL A 1 198 ? 4.832 6.885 13.209 1.00 84.56 198 VAL A C 1
ATOM 1612 O O . VAL A 1 198 ? 4.554 5.713 13.456 1.00 84.56 198 VAL A O 1
ATOM 1615 N N . ALA A 1 199 ? 5.647 7.216 12.206 1.00 83.75 199 ALA A N 1
ATOM 1616 C CA . ALA A 1 199 ? 6.345 6.234 11.387 1.00 83.75 199 ALA A CA 1
ATOM 1617 C C . ALA A 1 199 ? 7.685 6.780 10.877 1.00 83.75 199 ALA A C 1
ATOM 1619 O O . ALA A 1 199 ? 7.825 7.982 10.634 1.00 83.75 199 ALA A O 1
ATOM 1620 N N . SER A 1 200 ? 8.675 5.900 10.715 1.00 77.44 200 SER A N 1
ATOM 1621 C CA . SER A 1 200 ? 10.015 6.274 10.246 1.00 77.44 200 SER A CA 1
ATOM 1622 C C . SER A 1 200 ? 10.684 5.150 9.465 1.00 77.44 200 SER A C 1
ATOM 1624 O O . SER A 1 200 ? 10.547 3.978 9.818 1.00 77.44 200 SER A O 1
ATOM 1626 N N . SER A 1 201 ? 11.485 5.511 8.461 1.00 69.94 201 SER A N 1
ATOM 1627 C CA . SER A 1 201 ? 12.524 4.623 7.931 1.00 69.94 201 SER A CA 1
ATOM 1628 C C . SER A 1 201 ? 13.807 4.696 8.762 1.00 69.94 201 SER A C 1
ATOM 1630 O O . SER A 1 201 ? 14.085 5.708 9.411 1.00 69.94 201 SER A O 1
ATOM 1632 N N . PHE A 1 202 ? 14.599 3.620 8.743 1.00 60.16 202 PHE A N 1
ATOM 1633 C CA . PHE A 1 202 ? 15.887 3.526 9.452 1.00 60.16 202 PHE A CA 1
ATOM 1634 C C . PHE A 1 202 ? 17.111 3.601 8.522 1.00 60.16 202 PHE A C 1
ATOM 1636 O O . PHE A 1 202 ? 18.222 3.270 8.933 1.00 60.16 202 PHE A O 1
ATOM 1643 N N . ALA A 1 203 ? 16.919 4.076 7.289 1.00 52.34 203 ALA A N 1
ATOM 1644 C CA . ALA A 1 203 ? 17.955 4.169 6.264 1.00 52.34 203 ALA A CA 1
ATOM 1645 C C . ALA A 1 203 ? 18.778 5.474 6.315 1.00 52.34 203 ALA A C 1
ATOM 1647 O O . ALA A 1 203 ? 18.498 6.377 7.108 1.00 52.34 203 ALA A O 1
ATOM 1648 N N . CYS A 1 204 ? 19.800 5.571 5.450 1.00 43.69 204 CYS A N 1
ATOM 1649 C CA . CYS A 1 204 ? 20.680 6.744 5.299 1.00 43.69 204 CYS A CA 1
ATOM 1650 C C . CYS A 1 204 ? 19.919 8.049 5.009 1.00 43.69 204 CYS A C 1
ATOM 1652 O O . CYS A 1 204 ? 20.385 9.130 5.361 1.00 43.69 204 CYS A O 1
ATOM 1654 N N . SER A 1 205 ? 18.741 7.926 4.412 1.00 54.09 205 SER A N 1
ATOM 1655 C CA . SER A 1 205 ? 17.745 8.954 4.137 1.00 54.09 205 SER A CA 1
ATOM 1656 C C . SER A 1 205 ? 16.474 8.613 4.918 1.00 54.09 205 SER A C 1
ATOM 1658 O O . SER A 1 205 ? 15.886 7.532 4.795 1.00 54.09 205 SER A O 1
ATOM 1660 N N . ARG A 1 206 ? 16.063 9.523 5.801 1.00 64.31 206 ARG A N 1
ATOM 1661 C CA . ARG A 1 206 ? 14.923 9.279 6.686 1.00 64.31 206 ARG A CA 1
ATOM 1662 C C . ARG A 1 206 ? 13.641 9.767 6.042 1.00 64.31 206 ARG A C 1
ATOM 1664 O O . ARG A 1 206 ? 13.480 10.959 5.810 1.00 64.31 206 ARG A O 1
ATOM 1671 N N . LYS A 1 207 ? 12.705 8.848 5.849 1.00 76.88 207 LYS A N 1
ATOM 1672 C CA . LYS A 1 207 ? 11.308 9.158 5.571 1.00 76.88 207 LYS A CA 1
ATOM 1673 C C . LYS A 1 207 ? 10.558 9.162 6.889 1.00 76.88 207 LYS A C 1
ATOM 1675 O O . LYS A 1 207 ? 10.547 8.148 7.584 1.00 76.88 207 LYS A O 1
ATOM 1680 N N . LEU A 1 208 ? 9.984 10.308 7.235 1.00 79.69 208 LEU A N 1
ATOM 1681 C CA . LEU A 1 208 ? 9.321 10.554 8.514 1.00 79.69 208 LEU A CA 1
ATOM 1682 C C . LEU A 1 208 ? 7.858 10.892 8.280 1.00 79.69 208 LEU A C 1
ATOM 1684 O O . LEU A 1 208 ? 7.562 11.706 7.408 1.00 79.69 208 LEU A O 1
ATOM 1688 N N . PHE A 1 209 ? 6.976 10.305 9.083 1.00 84.44 209 PHE A N 1
ATOM 1689 C CA . PHE A 1 209 ? 5.551 10.606 9.072 1.00 84.44 209 PHE A CA 1
ATOM 1690 C C . PHE A 1 209 ? 5.153 11.339 10.347 1.00 84.44 209 PHE A C 1
ATOM 1692 O O . PHE A 1 209 ? 5.406 10.848 11.449 1.00 84.44 209 PHE A O 1
ATOM 1699 N N . PHE A 1 210 ? 4.495 12.482 10.185 1.00 86.56 210 PHE A N 1
ATOM 1700 C CA . PHE A 1 210 ? 4.091 13.379 11.256 1.00 86.56 210 PHE A CA 1
ATOM 1701 C C . PHE A 1 210 ? 2.572 13.403 11.386 1.00 86.56 210 PHE A C 1
ATOM 1703 O O . PHE A 1 210 ? 1.879 13.744 10.436 1.00 86.56 210 PHE A O 1
ATOM 1710 N N . LEU A 1 211 ? 2.039 13.080 12.558 1.00 89.69 211 LEU A N 1
ATOM 1711 C CA . LEU A 1 211 ? 0.624 13.242 12.866 1.00 89.69 211 LEU A CA 1
ATOM 1712 C C . LEU A 1 211 ? 0.412 14.568 13.588 1.00 89.69 211 LEU A C 1
ATOM 1714 O O . LEU A 1 211 ? 0.929 14.750 14.688 1.00 89.69 211 LEU A O 1
ATOM 1718 N N . ASN A 1 212 ? -0.379 15.465 13.008 1.00 89.75 212 ASN A N 1
ATOM 1719 C CA . ASN A 1 212 ? -0.854 16.668 13.674 1.00 89.75 212 ASN A CA 1
ATOM 1720 C C . ASN A 1 212 ? -2.014 16.306 14.607 1.00 89.75 212 ASN A C 1
ATOM 1722 O O . ASN A 1 212 ? -3.138 16.051 14.177 1.00 89.75 212 ASN A O 1
ATOM 1726 N N . CYS A 1 213 ? -1.745 16.314 15.908 1.00 90.44 213 CYS A N 1
ATOM 1727 C CA . CYS A 1 213 ? -2.705 15.912 16.927 1.00 90.44 213 CYS A CA 1
ATOM 1728 C C . CYS A 1 213 ? -3.885 16.887 17.082 1.00 90.44 213 CYS A C 1
ATOM 1730 O O . CYS A 1 213 ? -4.899 16.527 17.672 1.00 90.44 213 CYS A O 1
ATOM 1732 N N . THR A 1 214 ? -3.792 18.112 16.557 1.00 88.62 214 THR A N 1
ATOM 1733 C CA . THR A 1 214 ? -4.883 19.096 16.635 1.00 88.62 214 THR A CA 1
ATOM 1734 C C . THR A 1 214 ? -5.974 18.792 15.619 1.00 88.62 214 THR A C 1
ATOM 1736 O O . THR A 1 214 ? -7.145 18.727 15.982 1.00 88.62 214 THR A O 1
ATOM 1739 N N . ASN A 1 215 ? -5.597 18.612 14.351 1.00 89.19 215 ASN A N 1
ATOM 1740 C CA . ASN A 1 215 ? -6.550 18.427 13.255 1.00 89.19 215 ASN A CA 1
ATOM 1741 C C . ASN A 1 215 ? -6.650 16.975 12.765 1.00 89.19 215 ASN A C 1
ATOM 1743 O O . ASN A 1 215 ? -7.531 16.684 11.970 1.00 89.19 215 ASN A O 1
ATOM 1747 N N . GLY A 1 216 ? -5.783 16.072 13.231 1.00 91.88 216 GLY A N 1
ATOM 1748 C CA . GLY A 1 216 ? -5.747 14.665 12.831 1.00 91.88 216 GLY A CA 1
ATOM 1749 C C . GLY A 1 216 ? -5.178 14.408 11.435 1.00 91.88 216 GLY A C 1
ATOM 1750 O O . GLY A 1 216 ? -5.327 13.299 10.929 1.00 91.88 216 GLY A O 1
ATOM 1751 N N . GLN A 1 217 ? -4.535 15.393 10.801 1.00 92.06 217 GLN A N 1
ATOM 1752 C CA . GLN A 1 217 ? -3.851 15.196 9.524 1.00 92.06 217 GLN A CA 1
ATOM 1753 C C . GLN A 1 217 ? -2.500 14.504 9.725 1.00 92.06 217 GLN A C 1
ATOM 1755 O O . GLN A 1 217 ? -1.768 14.787 10.671 1.00 92.06 217 GLN A O 1
ATOM 1760 N N . LEU A 1 218 ? -2.164 13.615 8.800 1.00 91.19 218 LEU A N 1
ATOM 1761 C CA . LEU A 1 218 ? -0.897 12.916 8.711 1.00 91.19 218 LEU A CA 1
ATOM 1762 C C . LEU A 1 218 ? -0.091 13.554 7.580 1.00 91.19 218 LEU A C 1
ATOM 1764 O O . LEU A 1 218 ? -0.630 13.862 6.523 1.00 91.19 218 LEU A O 1
ATOM 1768 N N . PHE A 1 219 ? 1.199 13.749 7.786 1.00 87.12 219 PHE A N 1
ATOM 1769 C CA . PHE A 1 219 ? 2.114 14.336 6.820 1.00 87.12 219 PHE A CA 1
ATOM 1770 C C . PHE A 1 219 ? 3.335 13.443 6.637 1.00 87.12 219 PHE A C 1
ATOM 1772 O O . PHE A 1 219 ? 3.677 12.680 7.536 1.00 87.12 219 PHE A O 1
ATOM 1779 N N . VAL A 1 220 ? 4.045 13.589 5.522 1.00 84.38 220 VAL A N 1
ATOM 1780 C CA . VAL A 1 220 ? 5.447 13.155 5.403 1.00 84.38 220 VAL A CA 1
ATOM 1781 C C . VAL A 1 220 ? 6.357 14.353 5.251 1.00 84.38 220 VAL A C 1
ATOM 1783 O O . VAL A 1 220 ? 5.995 15.362 4.638 1.00 84.38 220 VAL A O 1
ATOM 1786 N N . GLY A 1 221 ? 7.559 14.199 5.791 1.00 76.44 221 GLY A N 1
ATOM 1787 C CA . GLY A 1 221 ? 8.648 15.130 5.557 1.00 76.44 221 GLY A CA 1
ATOM 1788 C C . GLY A 1 221 ? 9.152 15.084 4.117 1.00 76.44 221 GLY A C 1
ATOM 1789 O O . GLY A 1 221 ? 9.208 14.023 3.494 1.00 76.44 221 GLY A O 1
ATOM 1790 N N . THR A 1 222 ? 9.558 16.245 3.622 1.00 74.88 222 THR A N 1
ATOM 1791 C CA . THR A 1 222 ? 10.280 16.391 2.356 1.00 74.88 222 THR A CA 1
ATOM 1792 C C . THR A 1 222 ? 11.776 16.563 2.598 1.00 74.88 222 THR A C 1
ATOM 1794 O O . THR A 1 222 ? 12.249 16.337 3.716 1.00 74.88 222 THR A O 1
ATOM 1797 N N . ARG A 1 223 ? 12.538 16.972 1.576 1.00 69.75 223 ARG A N 1
ATOM 1798 C CA . ARG A 1 223 ? 13.986 17.196 1.676 1.00 69.75 223 ARG A CA 1
ATOM 1799 C C . ARG A 1 223 ? 14.357 18.222 2.752 1.00 69.75 223 ARG A C 1
ATOM 1801 O O . ARG A 1 223 ? 15.425 18.118 3.356 1.00 69.75 223 ARG A O 1
ATOM 1808 N N . LYS A 1 224 ? 13.473 19.189 3.009 1.00 66.44 224 LYS A N 1
ATOM 1809 C CA . LYS A 1 224 ? 13.608 20.221 4.044 1.00 66.44 224 LYS A CA 1
ATOM 1810 C C . LYS A 1 224 ? 12.383 20.160 4.964 1.00 66.44 224 LYS A C 1
ATOM 1812 O O . LYS A 1 224 ? 11.494 20.983 4.860 1.00 66.44 224 LYS A O 1
ATOM 1817 N N . PRO A 1 225 ? 12.278 19.193 5.888 1.00 56.03 225 PRO A N 1
ATOM 1818 C CA . PRO A 1 225 ? 11.068 19.016 6.697 1.00 56.03 225 PRO A CA 1
ATOM 1819 C C . PRO A 1 225 ? 10.990 20.012 7.873 1.00 56.03 225 PRO A C 1
ATOM 1821 O O . PRO A 1 225 ? 10.344 19.730 8.879 1.00 56.03 225 PRO A O 1
ATOM 1824 N N . LEU A 1 226 ? 11.723 21.130 7.807 1.00 54.34 226 LEU A N 1
ATOM 1825 C CA . LEU A 1 226 ? 11.959 22.023 8.945 1.00 54.34 226 LEU A CA 1
ATOM 1826 C C . LEU A 1 226 ? 10.802 22.996 9.190 1.00 54.34 226 LEU A C 1
ATOM 1828 O O . LEU A 1 226 ? 10.744 23.591 10.267 1.00 54.34 226 LEU A O 1
ATOM 1832 N N . THR A 1 227 ? 9.882 23.140 8.232 1.00 55.72 227 THR A N 1
ATOM 1833 C CA . THR A 1 227 ? 8.712 24.016 8.339 1.00 55.72 227 THR A CA 1
ATOM 1834 C C . THR A 1 227 ? 7.430 23.322 7.863 1.00 55.72 227 THR A C 1
ATOM 1836 O O . THR A 1 227 ? 7.462 22.465 6.980 1.00 55.72 227 THR A O 1
ATOM 1839 N N . ASP A 1 228 ? 6.277 23.701 8.432 1.00 51.00 228 ASP A N 1
ATOM 1840 C CA . ASP A 1 228 ? 4.962 23.131 8.080 1.00 51.00 228 ASP A CA 1
ATOM 1841 C C . ASP A 1 228 ? 4.623 23.272 6.583 1.00 51.00 228 ASP A C 1
ATOM 1843 O O . ASP A 1 228 ? 3.901 22.444 6.027 1.00 51.00 228 ASP A O 1
ATOM 1847 N N . ASN A 1 229 ? 5.178 24.288 5.916 1.00 57.00 229 ASN A N 1
ATOM 1848 C CA . ASN A 1 229 ? 4.946 24.564 4.497 1.00 57.00 229 ASN A CA 1
ATOM 1849 C C . ASN A 1 229 ? 5.678 23.599 3.556 1.00 57.00 229 ASN A C 1
ATOM 1851 O O . ASN A 1 229 ? 5.354 23.540 2.372 1.00 57.00 229 ASN A O 1
ATOM 1855 N N . GLU A 1 230 ? 6.641 22.839 4.071 1.00 64.88 230 GLU A N 1
ATOM 1856 C CA . GLU A 1 230 ? 7.443 21.900 3.292 1.00 64.88 230 GLU A CA 1
ATOM 1857 C C . GLU A 1 230 ? 6.994 20.450 3.522 1.00 64.88 230 GLU A C 1
ATOM 1859 O O . GLU A 1 230 ? 7.596 19.536 2.977 1.00 64.88 230 GLU A O 1
ATOM 1864 N N . MET A 1 231 ? 5.938 20.198 4.300 1.00 78.12 231 MET A N 1
ATOM 1865 C CA . MET A 1 231 ? 5.384 18.857 4.507 1.00 78.12 231 MET A CA 1
ATOM 1866 C C . MET A 1 231 ? 4.218 18.561 3.562 1.00 78.12 231 MET A C 1
ATOM 1868 O O . MET A 1 231 ? 3.413 19.434 3.234 1.00 78.12 231 MET A O 1
ATOM 1872 N N . ILE A 1 232 ? 4.067 17.291 3.178 1.00 83.88 232 ILE A N 1
ATOM 1873 C CA . ILE A 1 232 ? 3.004 16.875 2.258 1.00 83.88 232 ILE A CA 1
ATOM 1874 C C . ILE A 1 232 ? 1.953 16.032 3.009 1.00 83.88 232 ILE A C 1
ATOM 1876 O O . ILE A 1 232 ? 2.352 15.093 3.697 1.00 83.88 232 ILE A O 1
ATOM 1880 N N . PRO A 1 233 ? 0.634 16.314 2.926 1.00 88.94 233 PRO A N 1
ATOM 1881 C CA . PRO A 1 233 ? -0.391 15.614 3.715 1.00 88.94 233 PRO A CA 1
ATOM 1882 C C . PRO A 1 233 ? -0.777 14.264 3.116 1.00 88.94 233 PRO A C 1
ATOM 1884 O O . PRO A 1 233 ? -1.179 14.227 1.969 1.00 88.94 233 PRO A O 1
ATOM 1887 N N . CYS A 1 234 ? -0.743 13.177 3.877 1.00 89.31 234 CYS A N 1
ATOM 1888 C CA . CYS A 1 234 ? -0.963 11.798 3.426 1.00 89.31 234 CYS A CA 1
ATOM 1889 C C . CYS A 1 234 ? -2.352 11.480 2.860 1.00 89.31 234 CYS A C 1
ATOM 1891 O O . CYS A 1 234 ? -2.523 10.429 2.241 1.00 89.31 234 CYS A O 1
ATOM 1893 N N . VAL A 1 235 ? -3.347 12.299 3.202 1.00 89.06 235 VAL A N 1
ATOM 1894 C CA . VAL A 1 235 ? -4.769 12.058 2.935 1.00 89.06 235 VAL A CA 1
ATOM 1895 C C . VAL A 1 235 ? -5.445 13.396 2.612 1.00 89.06 235 VAL A C 1
ATOM 1897 O O . VAL A 1 235 ? -5.080 14.417 3.208 1.00 89.06 235 VAL A O 1
ATOM 1900 N N . PRO A 1 236 ? -6.456 13.443 1.725 1.00 88.50 236 PRO A N 1
ATOM 1901 C CA . PRO A 1 236 ? -7.235 14.656 1.492 1.00 88.50 236 PRO A CA 1
ATOM 1902 C C . PRO A 1 236 ? -7.860 15.221 2.780 1.00 88.50 236 PRO A C 1
ATOM 1904 O O . PRO A 1 236 ? -8.591 14.531 3.489 1.00 88.50 236 PRO A O 1
ATOM 1907 N N . ASN A 1 237 ? -7.624 16.511 3.057 1.00 87.25 237 ASN A N 1
ATOM 1908 C CA . ASN A 1 237 ? -8.142 17.202 4.252 1.00 87.25 237 ASN A CA 1
ATOM 1909 C C . ASN A 1 237 ? -9.671 17.099 4.401 1.00 87.25 237 ASN A C 1
ATOM 1911 O O . ASN A 1 237 ? -10.181 17.095 5.514 1.00 87.25 237 ASN A O 1
ATOM 1915 N N . THR A 1 238 ? -10.404 17.029 3.287 1.00 88.25 238 THR A N 1
ATOM 1916 C CA . THR A 1 238 ? -11.875 16.987 3.251 1.00 88.25 238 THR A CA 1
ATOM 1917 C C . THR A 1 238 ? -12.474 15.709 3.846 1.00 88.25 238 THR A C 1
ATOM 1919 O O . THR A 1 238 ? -13.663 15.692 4.177 1.00 88.25 238 THR A O 1
ATOM 1922 N N . LEU A 1 239 ? -11.672 14.649 3.986 1.00 89.38 239 LEU A N 1
ATOM 1923 C CA . LEU A 1 239 ? -12.089 13.367 4.559 1.00 89.38 239 LEU A CA 1
ATOM 1924 C C . LEU A 1 239 ? -11.943 13.319 6.087 1.00 89.38 239 LEU A C 1
ATOM 1926 O O . LEU A 1 239 ? -12.543 12.462 6.729 1.00 89.38 239 LEU A O 1
ATOM 1930 N N . ILE A 1 240 ? -11.165 14.230 6.676 1.00 90.44 240 ILE A N 1
ATOM 1931 C CA . ILE A 1 240 ? -10.870 14.238 8.111 1.00 90.44 240 ILE A CA 1
ATOM 1932 C C . ILE A 1 240 ? -12.013 14.915 8.865 1.00 90.44 240 ILE A C 1
ATOM 1934 O O . ILE A 1 240 ? -12.383 16.049 8.553 1.00 90.44 240 ILE A O 1
ATOM 1938 N N . ARG A 1 241 ? -12.586 14.225 9.858 1.00 87.31 241 ARG A N 1
ATOM 1939 C CA . ARG A 1 241 ? -13.786 14.677 10.580 1.00 87.31 241 ARG A CA 1
ATOM 1940 C C . ARG A 1 241 ? -13.777 14.233 12.036 1.00 87.31 241 ARG A C 1
ATOM 1942 O O . ARG A 1 241 ? -13.345 13.127 12.358 1.00 87.31 241 ARG A O 1
ATOM 1949 N N . SER A 1 242 ? -14.296 15.101 12.906 1.00 82.31 242 SER A N 1
ATOM 1950 C CA . SER A 1 242 ? -14.672 14.760 14.289 1.00 82.31 242 SER A CA 1
ATOM 1951 C C . SER A 1 242 ? -13.567 14.075 15.110 1.00 82.31 242 SER A C 1
ATOM 1953 O O . SER A 1 242 ? -13.837 13.231 15.955 1.00 82.31 242 SER A O 1
ATOM 1955 N N . VAL A 1 243 ? -12.300 14.438 14.891 1.00 86.44 243 VAL A N 1
ATOM 1956 C CA . VAL A 1 243 ? -11.130 13.699 15.413 1.00 86.44 243 VAL A CA 1
ATOM 1957 C C . VAL A 1 243 ? -11.035 13.635 16.946 1.00 86.44 243 VAL A C 1
ATOM 1959 O O . VAL A 1 243 ? -10.379 12.742 17.479 1.00 86.44 243 VAL A O 1
ATOM 1962 N N . HIS A 1 244 ? -11.704 14.552 17.653 1.00 86.69 244 HIS A N 1
ATOM 1963 C CA . HIS A 1 244 ? -11.723 14.655 19.122 1.00 86.69 244 HIS A CA 1
ATOM 1964 C C . HIS A 1 244 ? -13.122 14.563 19.739 1.00 86.69 244 HIS A C 1
ATOM 1966 O O . HIS A 1 244 ? -13.239 14.669 20.962 1.00 86.69 244 HIS A O 1
ATOM 1972 N N . ASP A 1 245 ? -14.161 14.411 18.919 1.00 84.75 245 ASP A N 1
ATOM 1973 C CA . ASP A 1 245 ? -15.551 14.409 19.369 1.00 84.75 245 ASP A CA 1
ATOM 1974 C C . ASP A 1 245 ? -15.993 12.986 19.731 1.00 84.75 245 ASP A C 1
ATOM 1976 O O . ASP A 1 245 ? -15.999 12.089 18.888 1.00 84.75 245 ASP A O 1
ATOM 1980 N N . LEU A 1 246 ? -16.348 12.782 21.002 1.00 77.81 246 LEU A N 1
ATOM 1981 C CA . LEU A 1 246 ? -16.821 11.501 21.532 1.00 77.81 246 LEU A CA 1
ATOM 1982 C C . LEU A 1 246 ? -18.277 11.200 21.154 1.00 77.81 246 LEU A C 1
ATOM 1984 O O . LEU A 1 246 ? -18.668 10.036 21.156 1.00 77.81 246 LEU A O 1
ATOM 1988 N N . TYR A 1 247 ? -19.067 12.231 20.855 1.00 75.75 247 TYR A N 1
ATOM 1989 C CA . TYR A 1 247 ? -20.496 12.113 20.551 1.00 75.75 247 TYR A CA 1
ATOM 1990 C C . TYR A 1 247 ? -20.797 12.300 19.065 1.00 75.75 247 TYR A C 1
ATOM 1992 O O . TYR A 1 247 ? -21.901 11.990 18.624 1.00 75.75 247 TYR A O 1
ATOM 2000 N N . GLY A 1 248 ? -19.821 12.785 18.299 1.00 68.56 248 GLY A N 1
ATOM 2001 C CA . GLY A 1 248 ? -19.917 12.917 16.856 1.00 68.56 248 GLY A CA 1
ATOM 2002 C C . GLY A 1 248 ? -20.114 11.568 16.171 1.00 68.56 248 GLY A C 1
ATOM 2003 O O . GLY A 1 248 ? -19.623 10.529 16.619 1.00 68.56 248 GLY A O 1
ATOM 2004 N N . GLU A 1 249 ? -20.814 11.581 15.046 1.00 66.56 249 GLU A N 1
ATOM 2005 C CA . GLU A 1 249 ? -20.837 10.437 14.146 1.00 66.56 249 GLU A CA 1
ATOM 2006 C C . GLU A 1 249 ? -19.593 10.485 13.242 1.00 66.56 249 GLU A C 1
ATOM 2008 O O . GLU A 1 249 ? -19.110 11.559 12.879 1.00 66.56 249 GLU A O 1
ATOM 2013 N N . GLU A 1 250 ? -19.049 9.314 12.903 1.00 76.88 250 GLU A N 1
ATOM 2014 C CA . GLU A 1 250 ? -17.963 9.157 11.923 1.00 76.88 250 GLU A CA 1
ATOM 2015 C C . GLU A 1 250 ? -16.614 9.821 12.284 1.00 76.88 250 GLU A C 1
ATOM 2017 O O . GLU A 1 250 ? -16.068 10.604 11.508 1.00 76.88 250 GLU A O 1
ATOM 2022 N N . GLN A 1 251 ? -15.999 9.463 13.418 1.00 88.81 251 GLN A N 1
ATOM 2023 C CA . GLN A 1 251 ? -14.620 9.881 13.716 1.00 88.81 251 GLN A CA 1
ATOM 2024 C C . GLN A 1 251 ? -13.642 9.319 12.675 1.00 88.81 251 GLN A C 1
ATOM 2026 O O . GLN A 1 251 ? -13.517 8.097 12.524 1.00 88.81 251 GLN A O 1
ATOM 2031 N N . GLN A 1 252 ? -12.926 10.200 11.969 1.00 88.88 252 GLN A N 1
ATOM 2032 C CA . GLN A 1 252 ? -11.934 9.808 10.965 1.00 88.88 252 GLN A CA 1
ATOM 2033 C C . GLN A 1 252 ? -10.736 10.754 11.009 1.00 88.88 252 GLN A C 1
ATOM 2035 O O . GLN A 1 252 ? -10.874 11.953 10.765 1.00 88.88 252 GLN A O 1
ATOM 2040 N N . ASP A 1 253 ? -9.559 10.207 11.297 1.00 92.38 253 ASP A N 1
ATOM 2041 C CA . ASP A 1 253 ? -8.286 10.903 11.145 1.00 92.38 253 ASP A CA 1
ATOM 2042 C C . ASP A 1 253 ? -7.518 10.347 9.940 1.00 92.38 253 ASP A C 1
ATOM 2044 O O . ASP A 1 253 ? -7.867 9.315 9.356 1.00 92.38 253 ASP A O 1
ATOM 2048 N N . ALA A 1 254 ? -6.463 11.049 9.543 1.00 93.81 254 ALA A N 1
ATOM 2049 C CA . ALA A 1 254 ? -5.660 10.652 8.400 1.00 93.81 254 ALA A CA 1
ATOM 2050 C C . ALA A 1 254 ? -4.863 9.365 8.644 1.00 93.81 254 ALA A C 1
ATOM 2052 O O . ALA A 1 254 ? -4.528 8.684 7.681 1.00 93.81 254 ALA A O 1
ATOM 2053 N N . MET A 1 255 ? -4.555 9.008 9.897 1.00 93.81 255 MET A N 1
ATOM 2054 C CA . MET A 1 255 ? -3.797 7.792 10.195 1.00 93.81 255 MET A CA 1
ATOM 2055 C C . MET A 1 255 ? -4.633 6.539 9.915 1.00 93.81 255 MET A C 1
ATOM 2057 O O . MET A 1 255 ? -4.151 5.624 9.246 1.00 93.81 255 MET A O 1
ATOM 2061 N N . LEU A 1 256 ? -5.895 6.522 10.357 1.00 95.56 256 LEU A N 1
ATOM 2062 C CA . LEU A 1 256 ? -6.831 5.439 10.057 1.00 95.56 256 LEU A CA 1
ATOM 2063 C C . LEU A 1 256 ? -7.127 5.359 8.557 1.00 95.56 256 LEU A C 1
ATOM 2065 O O . LEU A 1 256 ? -7.016 4.283 7.976 1.00 95.56 256 LEU A O 1
ATOM 2069 N N . LEU A 1 257 ? -7.434 6.494 7.922 1.00 95.19 257 LEU A N 1
ATOM 2070 C CA . LEU A 1 257 ? -7.725 6.547 6.486 1.00 95.19 257 LEU A CA 1
ATOM 2071 C C . LEU A 1 257 ? -6.546 6.053 5.636 1.00 95.19 257 LEU A C 1
ATOM 2073 O O . LEU A 1 257 ? -6.740 5.318 4.670 1.00 95.19 257 LEU A O 1
ATOM 2077 N N . TRP A 1 258 ? -5.321 6.436 6.002 1.00 94.19 258 TRP A N 1
ATOM 2078 C CA . TRP A 1 258 ? -4.116 5.994 5.309 1.00 94.19 258 TRP A CA 1
ATOM 2079 C C . TRP A 1 258 ? -3.886 4.484 5.471 1.00 94.19 258 TRP A C 1
ATOM 2081 O O . TRP A 1 258 ? -3.574 3.808 4.493 1.00 94.19 258 TRP A O 1
ATOM 2091 N N . LEU A 1 259 ? -4.081 3.935 6.678 1.00 94.75 259 LEU A N 1
ATOM 2092 C CA . LEU A 1 259 ? -3.938 2.495 6.932 1.00 94.75 259 LEU A CA 1
ATOM 2093 C C . LEU A 1 259 ? -4.996 1.660 6.199 1.00 94.75 259 LEU A C 1
ATOM 2095 O O . LEU A 1 259 ? -4.666 0.599 5.668 1.00 94.75 259 LEU A O 1
ATOM 2099 N N . GLU A 1 260 ? -6.242 2.138 6.134 1.00 95.75 260 GLU A N 1
ATOM 2100 C CA . GLU A 1 260 ? -7.320 1.486 5.380 1.00 95.75 260 GLU A CA 1
ATOM 2101 C C . GLU A 1 260 ? -6.989 1.417 3.882 1.00 95.75 260 GLU A C 1
ATOM 2103 O O . GLU A 1 260 ? -7.127 0.358 3.263 1.00 95.75 260 GLU A O 1
ATOM 2108 N N . GLU A 1 261 ? -6.488 2.514 3.308 1.00 94.31 261 GLU A N 1
ATOM 2109 C CA . GLU A 1 261 ? -6.054 2.549 1.910 1.00 94.31 261 GLU A CA 1
ATOM 2110 C C . GLU A 1 261 ? -4.824 1.665 1.662 1.00 94.31 261 GLU A C 1
ATOM 2112 O O . GLU A 1 261 ? -4.771 0.938 0.668 1.00 94.31 261 GLU A O 1
ATOM 2117 N N . HIS A 1 262 ? -3.847 1.668 2.573 1.00 93.69 262 HIS A N 1
ATOM 2118 C CA . HIS A 1 262 ? -2.685 0.780 2.488 1.00 93.69 262 HIS A CA 1
ATOM 2119 C C . HIS A 1 262 ? -3.107 -0.692 2.483 1.00 93.69 262 HIS A C 1
ATOM 2121 O O . HIS A 1 262 ? -2.684 -1.458 1.614 1.00 93.69 262 HIS A O 1
ATOM 2127 N N . GLY A 1 263 ? -4.023 -1.070 3.380 1.00 95.31 263 GLY A N 1
ATOM 2128 C CA . GLY A 1 263 ? -4.633 -2.399 3.400 1.00 95.31 263 GLY A CA 1
ATOM 2129 C C . GLY A 1 263 ? -5.336 -2.742 2.088 1.00 95.31 263 GLY A C 1
ATOM 2130 O O . GLY A 1 263 ? -5.100 -3.813 1.532 1.00 95.31 263 GLY A O 1
ATOM 2131 N N . ARG A 1 264 ? -6.120 -1.815 1.525 1.00 95.75 264 ARG A N 1
ATOM 2132 C CA . ARG A 1 264 ? -6.788 -2.005 0.226 1.00 95.75 264 ARG A CA 1
ATOM 2133 C C . ARG A 1 264 ? -5.788 -2.232 -0.913 1.00 95.75 264 ARG A C 1
ATOM 2135 O O . ARG A 1 264 ? -6.012 -3.093 -1.763 1.00 95.75 264 ARG A O 1
ATOM 2142 N N . ARG A 1 265 ? -4.681 -1.481 -0.947 1.00 94.50 265 ARG A N 1
ATOM 2143 C CA . ARG A 1 265 ? -3.625 -1.636 -1.965 1.00 94.50 265 ARG A CA 1
ATOM 2144 C C . ARG A 1 265 ? -2.932 -2.995 -1.876 1.00 94.50 265 ARG A C 1
ATOM 2146 O O . ARG A 1 265 ? -2.607 -3.559 -2.921 1.00 94.50 265 ARG A O 1
ATOM 2153 N N . LEU A 1 266 ? -2.732 -3.510 -0.664 1.00 95.00 266 LEU A N 1
ATOM 2154 C CA . LEU A 1 266 ? -2.198 -4.851 -0.414 1.00 95.00 266 LEU A CA 1
ATOM 2155 C C . LEU A 1 266 ? -3.195 -5.945 -0.839 1.00 95.00 266 LEU A C 1
ATOM 2157 O O . LEU A 1 266 ? -2.823 -6.855 -1.579 1.00 95.00 266 LEU A O 1
ATOM 2161 N N . GLU A 1 267 ? -4.463 -5.846 -0.420 1.00 95.75 267 GLU A N 1
ATOM 2162 C CA . GLU A 1 267 ? -5.526 -6.815 -0.750 1.00 95.75 267 GLU A CA 1
ATOM 2163 C C . GLU A 1 267 ? -5.764 -6.921 -2.263 1.00 95.75 267 GLU A C 1
ATOM 2165 O O . GLU A 1 267 ? -5.909 -8.022 -2.790 1.00 95.75 267 GLU A O 1
ATOM 2170 N N . ASN A 1 268 ? -5.736 -5.791 -2.974 1.00 94.88 268 ASN A N 1
ATOM 2171 C CA . ASN A 1 268 ? -5.965 -5.746 -4.420 1.00 94.88 268 ASN A CA 1
ATOM 2172 C C . ASN A 1 268 ? -4.705 -6.044 -5.253 1.00 94.88 268 ASN A C 1
ATOM 2174 O O . ASN A 1 268 ? -4.743 -5.933 -6.478 1.00 94.88 268 ASN A O 1
ATOM 2178 N N . GLY A 1 269 ? -3.576 -6.368 -4.613 1.00 94.94 269 GLY A N 1
ATOM 2179 C CA . GLY A 1 269 ? -2.322 -6.683 -5.297 1.00 94.94 269 GLY A CA 1
ATOM 2180 C C . GLY A 1 269 ? -1.679 -5.499 -6.022 1.00 94.94 269 GLY A C 1
ATOM 2181 O O . GLY A 1 269 ? -0.805 -5.713 -6.858 1.00 94.94 269 GLY A O 1
ATOM 2182 N N . ILE A 1 270 ? -2.080 -4.257 -5.713 1.00 94.38 270 ILE A N 1
ATOM 2183 C CA . ILE A 1 270 ? -1.449 -3.053 -6.278 1.00 94.38 270 ILE A CA 1
ATOM 2184 C C . ILE A 1 270 ? 0.014 -3.006 -5.848 1.00 94.38 270 ILE A C 1
ATOM 2186 O O . ILE A 1 270 ? 0.879 -2.715 -6.667 1.00 94.38 270 ILE A O 1
ATOM 2190 N N . ILE A 1 271 ? 0.280 -3.311 -4.580 1.00 92.62 271 ILE A N 1
ATOM 2191 C CA . ILE A 1 271 ? 1.622 -3.474 -4.014 1.00 92.62 271 ILE A CA 1
ATOM 2192 C C . ILE A 1 271 ? 1.734 -4.875 -3.411 1.00 92.62 271 ILE A C 1
ATOM 2194 O O . ILE A 1 271 ? 0.738 -5.442 -2.960 1.00 92.62 271 ILE A O 1
ATOM 2198 N N . LYS A 1 272 ? 2.940 -5.447 -3.407 1.00 93.56 272 LYS A N 1
ATOM 2199 C CA . LYS A 1 272 ? 3.172 -6.816 -2.925 1.00 93.56 272 LYS A CA 1
ATOM 2200 C C . LYS A 1 272 ? 4.536 -6.964 -2.265 1.00 93.56 272 LYS A C 1
ATOM 2202 O O . LYS A 1 272 ? 5.400 -6.096 -2.395 1.00 93.56 272 LYS A O 1
ATOM 2207 N N . VAL A 1 273 ? 4.748 -8.094 -1.593 1.00 91.12 273 VAL A N 1
ATOM 2208 C CA . VAL A 1 273 ? 6.091 -8.464 -1.141 1.00 91.12 273 VAL A CA 1
ATOM 2209 C C . VAL A 1 273 ? 6.951 -8.826 -2.348 1.00 91.12 273 VAL A C 1
ATOM 2211 O O . VAL A 1 273 ? 6.554 -9.658 -3.166 1.00 91.12 273 VAL A O 1
ATOM 2214 N N . ARG A 1 274 ? 8.143 -8.240 -2.445 1.00 85.56 274 ARG A N 1
ATOM 2215 C CA . ARG A 1 274 ? 9.186 -8.673 -3.382 1.00 85.56 274 ARG A CA 1
ATOM 2216 C C . ARG A 1 274 ? 10.415 -9.143 -2.623 1.00 85.56 274 ARG A C 1
ATOM 2218 O O . ARG A 1 274 ? 10.651 -8.721 -1.493 1.00 85.56 274 ARG A O 1
ATOM 2225 N N . LYS A 1 275 ? 11.170 -10.028 -3.268 1.00 82.19 275 LYS A N 1
ATOM 2226 C CA . LYS A 1 275 ? 12.476 -10.487 -2.809 1.00 82.19 275 LYS A CA 1
ATOM 2227 C C . LYS A 1 275 ? 13.553 -9.770 -3.624 1.00 82.19 275 LYS A C 1
ATOM 2229 O O . LYS A 1 275 ? 13.537 -9.858 -4.849 1.00 82.19 275 LYS A O 1
ATOM 2234 N N . GLU A 1 276 ? 14.451 -9.066 -2.950 1.00 69.38 276 GLU A N 1
ATOM 2235 C CA . GLU A 1 276 ? 15.635 -8.434 -3.536 1.00 69.38 276 GLU A CA 1
ATOM 2236 C C . GLU A 1 276 ? 16.867 -9.015 -2.825 1.00 69.38 276 GLU A C 1
ATOM 2238 O O . GLU A 1 276 ? 17.105 -8.753 -1.650 1.00 69.38 276 GLU A O 1
ATOM 2243 N N . GLY A 1 277 ? 17.625 -9.876 -3.514 1.00 69.75 277 GLY A N 1
ATOM 2244 C CA . GLY A 1 277 ? 18.664 -10.679 -2.862 1.00 69.75 277 GLY A CA 1
ATOM 2245 C C . GLY A 1 277 ? 18.054 -11.659 -1.856 1.00 69.75 277 GLY A C 1
ATOM 2246 O O . GLY A 1 277 ? 17.143 -12.405 -2.212 1.00 69.75 277 GLY A O 1
ATOM 2247 N N . ASP A 1 278 ? 18.533 -11.650 -0.613 1.00 68.56 278 ASP A N 1
ATOM 2248 C CA . ASP A 1 278 ? 17.972 -12.458 0.480 1.00 68.56 278 ASP A CA 1
ATOM 2249 C C . ASP A 1 278 ? 16.834 -11.753 1.233 1.00 68.56 278 ASP A C 1
ATOM 2251 O O . ASP A 1 278 ? 16.072 -12.403 1.951 1.00 68.56 278 ASP A O 1
ATOM 2255 N N . ASP A 1 279 ? 16.668 -10.447 1.025 1.00 72.06 279 ASP A N 1
ATOM 2256 C CA . ASP A 1 279 ? 15.726 -9.634 1.778 1.00 72.06 279 ASP A CA 1
ATOM 2257 C C . ASP A 1 279 ? 14.345 -9.593 1.110 1.00 72.06 279 ASP A C 1
ATOM 2259 O O . ASP A 1 279 ? 14.200 -9.507 -0.114 1.00 72.06 279 ASP A O 1
ATOM 2263 N N . ARG A 1 280 ? 13.296 -9.643 1.936 1.00 82.00 280 ARG A N 1
ATOM 2264 C CA . ARG A 1 280 ? 11.898 -9.486 1.518 1.00 82.00 280 ARG A CA 1
ATOM 2265 C C . ARG A 1 280 ? 11.343 -8.187 2.079 1.00 82.00 280 ARG A C 1
ATOM 2267 O O . ARG A 1 280 ? 11.572 -7.868 3.241 1.00 82.00 280 ARG A O 1
ATOM 2274 N N . SER A 1 281 ? 10.579 -7.457 1.274 1.00 84.12 281 SER A N 1
ATOM 2275 C CA . SER A 1 281 ? 9.900 -6.237 1.717 1.00 84.12 281 SER A CA 1
ATOM 2276 C C . SER A 1 281 ? 8.604 -5.999 0.958 1.00 84.12 281 SER A C 1
ATOM 2278 O O . SER A 1 281 ? 8.449 -6.450 -0.180 1.00 84.12 281 SER A O 1
ATOM 2280 N N . ILE A 1 282 ? 7.678 -5.256 1.569 1.00 86.62 282 ILE A N 1
ATOM 2281 C CA . ILE A 1 282 ? 6.546 -4.673 0.843 1.00 86.62 282 ILE A CA 1
ATOM 2282 C C . ILE A 1 282 ? 7.110 -3.606 -0.094 1.00 86.62 282 ILE A C 1
ATOM 2284 O O . ILE A 1 282 ? 7.574 -2.552 0.349 1.00 86.62 282 ILE A O 1
ATOM 2288 N N . ASN A 1 283 ? 7.067 -3.894 -1.389 1.00 88.38 283 ASN A N 1
ATOM 2289 C CA . ASN A 1 283 ? 7.578 -3.014 -2.420 1.00 88.38 283 ASN A CA 1
ATOM 2290 C C . ASN A 1 283 ? 6.445 -2.105 -2.918 1.00 88.38 283 ASN A C 1
ATOM 2292 O O . ASN A 1 283 ? 5.395 -2.584 -3.351 1.00 88.38 283 ASN A O 1
ATOM 2296 N N . LEU A 1 284 ? 6.652 -0.790 -2.832 1.00 91.25 284 LEU A N 1
ATOM 2297 C CA . LEU A 1 284 ? 5.623 0.203 -3.140 1.00 91.25 284 LEU A CA 1
ATOM 2298 C C . LEU A 1 284 ? 5.428 0.462 -4.637 1.00 91.25 284 LEU A C 1
ATOM 2300 O O . LEU A 1 284 ? 4.467 1.151 -4.988 1.00 91.25 284 LEU A O 1
ATOM 2304 N N . PHE A 1 285 ? 6.295 -0.070 -5.507 1.00 92.19 285 PHE A N 1
ATOM 2305 C CA . PHE A 1 285 ? 6.110 0.025 -6.952 1.00 92.19 285 PHE A CA 1
ATOM 2306 C C . PHE A 1 285 ? 4.847 -0.735 -7.375 1.00 92.19 285 PHE A C 1
ATOM 2308 O O . PHE A 1 285 ? 4.764 -1.942 -7.131 1.00 92.19 285 PHE A O 1
ATOM 2315 N N . PRO A 1 286 ? 3.884 -0.064 -8.035 1.00 94.62 286 PRO A N 1
ATOM 2316 C CA . PRO A 1 286 ? 2.659 -0.706 -8.476 1.00 94.62 286 PRO A CA 1
ATOM 2317 C C . PRO A 1 286 ? 2.905 -1.918 -9.382 1.00 94.62 286 PRO A C 1
ATOM 2319 O O . PRO A 1 286 ? 3.824 -1.940 -10.203 1.00 94.62 286 PRO A O 1
ATOM 2322 N N . GLU A 1 287 ? 2.048 -2.925 -9.253 1.00 94.06 287 GLU A N 1
ATOM 2323 C CA . GLU A 1 287 ? 2.118 -4.181 -10.009 1.00 94.06 287 GLU A CA 1
ATOM 2324 C C . GLU A 1 287 ? 1.043 -4.300 -11.086 1.00 94.06 287 GLU A C 1
ATOM 2326 O O . GLU A 1 287 ? 1.221 -5.070 -12.033 1.00 94.06 287 GLU A O 1
ATOM 2331 N N . VAL A 1 288 ? -0.041 -3.533 -10.947 1.00 93.81 288 VAL A N 1
ATOM 2332 C CA . VAL A 1 288 ? -1.260 -3.650 -11.755 1.00 93.81 288 VAL A CA 1
ATOM 2333 C C . VAL A 1 288 ? -1.546 -2.373 -12.559 1.00 93.81 288 VAL A C 1
ATOM 2335 O O . VAL A 1 288 ? -1.164 -1.280 -12.125 1.00 93.81 288 VAL A O 1
ATOM 2338 N N . PRO A 1 289 ? -2.228 -2.478 -13.714 1.00 93.56 289 PRO A N 1
ATOM 2339 C CA . PRO A 1 289 ? -2.686 -1.318 -14.479 1.00 93.56 289 PRO A CA 1
ATOM 2340 C C . PRO A 1 289 ? -3.674 -0.428 -13.697 1.00 93.56 289 PRO A C 1
ATOM 2342 O O . PRO A 1 289 ? -4.355 -0.921 -12.796 1.00 93.56 289 PRO A O 1
ATOM 2345 N N . PRO A 1 290 ? -3.800 0.869 -14.048 1.00 93.25 290 PRO 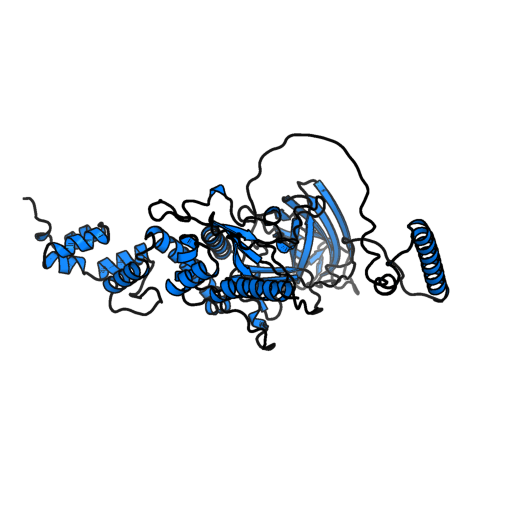A N 1
ATOM 2346 C CA . PRO A 1 290 ? -3.016 1.592 -15.059 1.00 93.25 290 PRO A CA 1
ATOM 2347 C C . PRO A 1 290 ? -1.629 2.047 -14.561 1.00 93.25 290 PRO A C 1
ATOM 2349 O O . PRO A 1 290 ? -0.823 2.532 -15.346 1.00 93.25 290 PRO A O 1
ATOM 2352 N N . LEU A 1 291 ? -1.327 1.867 -13.271 1.00 92.94 291 LEU A N 1
ATOM 2353 C CA . LEU A 1 291 ? -0.093 2.355 -12.637 1.00 92.94 291 LEU A CA 1
ATOM 2354 C C . LEU A 1 291 ? 1.157 1.525 -12.984 1.00 92.94 291 LEU A C 1
ATOM 2356 O O . LEU A 1 291 ? 2.288 1.984 -12.818 1.00 92.94 291 LEU A O 1
ATOM 2360 N N . CYS A 1 292 ? 0.958 0.290 -13.440 1.00 96.25 292 CYS A N 1
ATOM 2361 C CA . CYS A 1 292 ? 1.988 -0.576 -13.993 1.00 96.25 292 CYS A CA 1
ATOM 2362 C C . CYS A 1 292 ? 1.611 -0.950 -15.423 1.00 96.25 292 CYS A C 1
ATOM 2364 O O . CYS A 1 292 ? 0.566 -1.563 -15.656 1.00 96.25 292 CYS A O 1
ATOM 2366 N N . VAL A 1 293 ? 2.479 -0.618 -16.371 1.00 97.81 293 VAL A N 1
ATOM 2367 C CA . VAL A 1 293 ? 2.309 -0.996 -17.776 1.00 97.81 293 VAL A CA 1
ATOM 2368 C C . VAL A 1 293 ? 3.166 -2.208 -18.092 1.00 97.81 293 VAL A C 1
ATOM 2370 O O . VAL A 1 293 ? 4.244 -2.385 -17.524 1.00 97.81 293 VAL A O 1
ATOM 2373 N N . THR A 1 294 ? 2.682 -3.046 -19.003 1.00 98.12 294 THR A N 1
ATOM 2374 C CA . THR A 1 294 ? 3.417 -4.201 -19.524 1.00 98.12 294 THR A CA 1
ATOM 2375 C C . THR A 1 294 ? 3.438 -4.117 -21.041 1.00 98.12 294 THR A C 1
ATOM 2377 O O . THR A 1 294 ? 2.402 -3.908 -21.668 1.00 98.12 294 THR A O 1
ATOM 2380 N N . THR A 1 295 ? 4.614 -4.268 -21.637 1.00 98.25 295 THR A N 1
ATOM 2381 C CA . THR A 1 295 ? 4.810 -4.253 -23.088 1.00 98.25 295 THR A CA 1
ATOM 2382 C C . THR A 1 295 ? 5.651 -5.452 -23.478 1.00 98.25 295 THR A C 1
ATOM 2384 O O . THR A 1 295 ? 6.682 -5.707 -22.865 1.00 98.25 295 THR A O 1
ATOM 2387 N N . VAL A 1 296 ? 5.216 -6.188 -24.497 1.00 98.06 296 VAL A N 1
ATOM 2388 C CA . VAL A 1 296 ? 5.987 -7.291 -25.075 1.00 98.06 296 VAL A CA 1
ATOM 2389 C C . VAL A 1 296 ? 6.391 -6.888 -26.483 1.00 98.06 296 VAL A C 1
ATOM 2391 O O . VAL A 1 296 ? 5.546 -6.517 -27.293 1.00 98.06 296 VAL 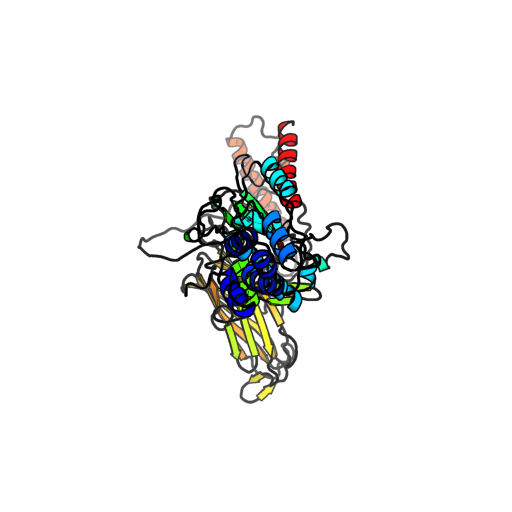A O 1
ATOM 2394 N N . THR A 1 297 ? 7.686 -6.926 -26.780 1.00 98.25 297 THR A N 1
ATOM 2395 C CA . THR A 1 297 ? 8.218 -6.671 -28.124 1.00 98.25 297 THR A CA 1
ATOM 2396 C C . THR A 1 297 ? 9.235 -7.749 -28.459 1.00 98.25 297 THR A C 1
ATOM 2398 O O . THR A 1 297 ? 10.209 -7.919 -27.729 1.00 98.25 297 THR A O 1
ATOM 2401 N N . ASN A 1 298 ? 9.020 -8.474 -29.560 1.00 97.00 298 ASN A N 1
ATOM 2402 C CA . ASN A 1 298 ? 9.931 -9.522 -30.034 1.00 97.00 298 ASN A CA 1
ATOM 2403 C C . ASN A 1 298 ? 10.326 -10.527 -28.934 1.00 97.00 298 ASN A C 1
ATOM 2405 O O . ASN A 1 298 ? 11.492 -10.890 -28.833 1.00 97.00 298 ASN A O 1
ATOM 2409 N N . GLY A 1 299 ? 9.379 -10.933 -28.081 1.00 97.00 299 GLY A N 1
ATOM 2410 C CA . GLY A 1 299 ? 9.604 -11.883 -26.981 1.00 97.00 299 GLY A CA 1
ATOM 2411 C C . GLY A 1 299 ? 10.184 -11.285 -25.693 1.00 97.00 299 GLY A C 1
ATOM 2412 O O . GLY A 1 299 ? 10.151 -11.939 -24.655 1.00 97.00 299 GLY A O 1
ATOM 2413 N N . VAL A 1 300 ? 10.664 -10.038 -25.707 1.00 98.25 300 VAL A N 1
ATOM 2414 C CA . VAL A 1 300 ? 11.098 -9.344 -24.486 1.00 98.25 300 VAL A CA 1
ATOM 2415 C C . VAL A 1 300 ? 9.893 -8.666 -23.844 1.00 98.25 300 VAL A C 1
ATOM 2417 O O . VAL A 1 300 ? 9.255 -7.810 -24.460 1.00 98.25 300 VAL A O 1
ATOM 2420 N N . GLN A 1 301 ? 9.593 -9.040 -22.604 1.00 98.38 301 GLN A N 1
ATOM 2421 C CA . GLN A 1 301 ? 8.573 -8.405 -21.782 1.00 98.38 301 GLN A CA 1
ATOM 2422 C C . GLN A 1 301 ? 9.214 -7.334 -20.901 1.00 98.38 301 GLN A C 1
ATOM 2424 O O . GLN A 1 301 ? 10.164 -7.606 -20.169 1.00 98.38 301 GLN A O 1
ATOM 2429 N N . VAL A 1 302 ? 8.652 -6.128 -20.923 1.00 98.38 302 VAL A N 1
ATOM 2430 C CA . VAL A 1 302 ? 9.027 -5.024 -20.042 1.00 98.38 302 VAL A CA 1
ATOM 2431 C C . VAL A 1 302 ? 7.816 -4.596 -19.227 1.00 98.38 302 VAL A C 1
ATOM 2433 O O . VAL A 1 302 ? 6.773 -4.254 -19.783 1.00 98.38 302 VAL A O 1
ATOM 2436 N N . ARG A 1 303 ? 7.962 -4.582 -17.902 1.00 97.94 303 ARG A N 1
ATOM 2437 C CA . ARG A 1 303 ? 6.984 -4.022 -16.965 1.00 97.94 303 ARG A CA 1
ATOM 2438 C C . ARG A 1 303 ? 7.559 -2.767 -16.326 1.00 97.94 303 ARG A C 1
ATOM 2440 O O . ARG A 1 303 ? 8.662 -2.815 -15.781 1.00 97.94 303 ARG A O 1
ATOM 2447 N N . ALA A 1 304 ? 6.805 -1.676 -16.336 1.00 98.06 304 ALA A N 1
ATOM 2448 C CA . ALA A 1 304 ? 7.258 -0.385 -15.829 1.00 98.06 304 ALA A CA 1
ATOM 2449 C C . ALA A 1 304 ? 6.210 0.266 -14.922 1.00 98.06 304 ALA A C 1
ATOM 2451 O O . ALA A 1 304 ? 5.012 0.189 -15.182 1.00 98.06 304 ALA A O 1
ATOM 2452 N N . SER A 1 305 ? 6.665 0.874 -13.830 1.00 97.25 305 SER A N 1
ATOM 2453 C CA . SER A 1 305 ? 5.816 1.562 -12.848 1.00 97.25 305 SER A CA 1
ATOM 2454 C C . SER A 1 305 ? 6.638 2.586 -12.073 1.00 97.25 305 SER A C 1
ATOM 2456 O O . SER A 1 305 ? 7.821 2.333 -11.824 1.00 97.25 305 SER A O 1
ATOM 2458 N N . ALA A 1 306 ? 6.012 3.650 -11.579 1.00 95.50 306 ALA A N 1
ATOM 2459 C CA . ALA A 1 306 ? 6.668 4.656 -10.748 1.00 95.50 306 ALA A CA 1
ATOM 2460 C C . ALA A 1 306 ? 6.016 4.819 -9.368 1.00 95.50 306 ALA A C 1
ATOM 2462 O O . ALA A 1 306 ? 4.900 4.362 -9.123 1.00 95.50 306 ALA A O 1
ATOM 2463 N N . VAL A 1 307 ? 6.749 5.458 -8.459 1.00 91.56 307 VAL A N 1
ATOM 2464 C CA . VAL A 1 307 ? 6.296 5.887 -7.134 1.00 91.56 307 VAL A CA 1
ATOM 2465 C C . VAL A 1 307 ? 6.793 7.296 -6.856 1.00 91.56 307 VAL A C 1
ATOM 2467 O O . VAL A 1 307 ? 7.925 7.643 -7.190 1.00 91.56 307 VAL A O 1
ATOM 2470 N N . PHE A 1 308 ? 5.962 8.095 -6.200 1.00 90.56 308 PHE A N 1
ATOM 2471 C CA . PHE A 1 308 ? 6.376 9.387 -5.670 1.00 90.56 308 PHE A CA 1
ATOM 2472 C C . PHE A 1 308 ? 7.278 9.220 -4.433 1.00 90.56 308 PHE A C 1
ATOM 2474 O O . PHE A 1 308 ? 7.014 8.385 -3.560 1.00 90.56 308 PHE A O 1
ATOM 2481 N N . VAL A 1 309 ? 8.332 10.035 -4.358 1.00 86.56 309 VAL A N 1
ATOM 2482 C CA . VAL A 1 309 ? 9.427 9.959 -3.383 1.00 86.56 309 VAL A CA 1
ATOM 2483 C C . VAL A 1 309 ? 9.455 11.252 -2.557 1.00 86.56 309 VAL A C 1
ATOM 2485 O O . VAL A 1 309 ? 10.248 12.159 -2.823 1.00 86.56 309 VAL A O 1
ATOM 2488 N N . PRO A 1 310 ? 8.560 11.383 -1.564 1.00 83.50 310 PRO A N 1
ATOM 2489 C CA . PRO A 1 310 ? 8.323 12.654 -0.892 1.00 83.50 310 PRO A CA 1
ATOM 2490 C C . PRO A 1 310 ? 9.546 13.195 -0.152 1.00 83.50 310 PRO A C 1
ATOM 2492 O O . PRO A 1 310 ? 9.773 14.395 -0.182 1.00 83.50 310 PRO A O 1
ATOM 2495 N N . GLU A 1 311 ? 10.368 12.339 0.459 1.00 75.25 311 GLU A N 1
ATOM 2496 C CA . GLU A 1 311 ? 11.553 12.748 1.226 1.00 75.25 311 GLU A CA 1
ATOM 2497 C C . GLU A 1 311 ? 12.644 13.435 0.385 1.00 75.25 311 GLU A C 1
ATOM 2499 O O . GLU A 1 311 ? 13.571 14.013 0.948 1.00 75.25 311 GLU A O 1
ATOM 2504 N N . PHE A 1 312 ? 12.534 13.392 -0.946 1.00 77.38 312 PHE A N 1
ATOM 2505 C CA . PHE A 1 312 ? 13.397 14.131 -1.869 1.00 77.38 312 PHE A CA 1
ATOM 2506 C C . PHE A 1 312 ? 12.690 15.259 -2.617 1.00 77.38 312 PHE A C 1
ATOM 2508 O O . PHE A 1 312 ? 13.361 15.980 -3.351 1.00 77.38 312 PHE A O 1
ATOM 2515 N N . ALA A 1 313 ? 11.382 15.437 -2.429 1.00 79.69 313 ALA A N 1
ATOM 2516 C CA . ALA A 1 313 ? 10.685 16.597 -2.963 1.00 79.69 313 ALA A CA 1
ATOM 2517 C C . ALA A 1 313 ? 11.240 17.882 -2.324 1.00 79.69 313 ALA A C 1
ATOM 2519 O O . ALA A 1 313 ? 11.602 17.894 -1.144 1.00 79.69 313 ALA A O 1
ATOM 2520 N N . ASP A 1 314 ? 11.298 18.961 -3.094 1.00 80.75 314 ASP A N 1
ATOM 2521 C CA . ASP A 1 314 ? 11.596 20.306 -2.604 1.00 80.75 314 ASP A CA 1
ATOM 2522 C C . ASP A 1 314 ? 10.504 21.225 -3.145 1.00 80.75 314 ASP A C 1
ATOM 2524 O O . ASP A 1 314 ? 10.542 21.653 -4.290 1.00 80.75 314 ASP A O 1
ATOM 2528 N N . LEU A 1 315 ? 9.475 21.480 -2.334 1.00 78.19 315 LEU A N 1
ATOM 2529 C CA . LEU A 1 315 ? 8.280 22.197 -2.794 1.00 78.19 315 LEU A CA 1
ATOM 2530 C C . LEU A 1 315 ? 8.552 23.663 -3.175 1.00 78.19 315 LEU A C 1
ATOM 2532 O O . LEU A 1 315 ? 7.667 24.302 -3.749 1.00 78.19 315 LEU A O 1
ATOM 2536 N N . LEU A 1 316 ? 9.736 24.179 -2.833 1.00 76.25 316 LEU A N 1
ATOM 2537 C CA . LEU A 1 316 ? 10.205 25.522 -3.163 1.00 76.25 316 LEU A CA 1
ATOM 2538 C C . LEU A 1 316 ? 11.092 25.546 -4.418 1.00 76.25 316 LEU A C 1
ATOM 2540 O O . LEU A 1 316 ? 11.410 26.627 -4.910 1.00 76.25 316 LEU A O 1
ATOM 2544 N N . ASP A 1 317 ? 11.516 24.383 -4.914 1.00 76.94 317 ASP A N 1
ATOM 2545 C CA . ASP A 1 317 ? 12.235 24.260 -6.177 1.00 76.94 317 ASP A CA 1
ATOM 2546 C C . ASP A 1 317 ? 11.219 24.162 -7.319 1.00 76.94 317 ASP A C 1
ATOM 2548 O O . ASP A 1 317 ? 10.431 23.224 -7.387 1.00 76.94 317 ASP A O 1
ATOM 2552 N N . GLU A 1 318 ? 11.212 25.144 -8.216 1.00 77.50 318 GLU A N 1
ATOM 2553 C CA . GLU A 1 318 ? 10.266 25.179 -9.337 1.00 77.50 318 GLU A CA 1
ATOM 2554 C C . GLU A 1 318 ? 10.667 24.251 -10.500 1.00 77.50 318 GLU A C 1
ATOM 2556 O O . GLU A 1 318 ? 9.843 23.966 -11.366 1.00 77.50 318 GLU A O 1
ATOM 2561 N N . ALA A 1 319 ? 11.910 23.754 -10.538 1.00 74.69 319 ALA A N 1
ATOM 2562 C CA . ALA A 1 319 ? 12.404 22.881 -11.604 1.00 74.69 319 ALA A CA 1
ATOM 2563 C C . ALA A 1 319 ? 12.383 21.394 -11.211 1.00 74.69 319 ALA A C 1
ATOM 2565 O O . ALA A 1 319 ? 12.040 20.542 -12.032 1.00 74.69 319 ALA A O 1
ATOM 2566 N N . GLU A 1 320 ? 12.724 21.074 -9.960 1.00 78.62 320 GLU A N 1
ATOM 2567 C CA . GLU A 1 320 ? 12.837 19.697 -9.448 1.00 78.62 320 GLU A CA 1
ATOM 2568 C C . GLU A 1 320 ? 11.908 19.439 -8.250 1.00 78.62 320 GLU A C 1
ATOM 2570 O O . GLU A 1 320 ? 12.241 18.723 -7.302 1.00 78.62 320 GLU A O 1
ATOM 2575 N N . LYS A 1 321 ? 10.712 20.029 -8.307 1.00 84.12 321 LYS A N 1
ATOM 2576 C CA . LYS A 1 321 ? 9.736 20.056 -7.214 1.00 84.12 321 LYS A CA 1
ATOM 2577 C C . LYS A 1 321 ? 9.355 18.679 -6.675 1.00 84.12 321 LYS A C 1
ATOM 2579 O O . LYS A 1 321 ? 9.238 18.477 -5.463 1.00 84.12 321 LYS A O 1
ATOM 2584 N N . PHE A 1 322 ? 9.145 17.726 -7.578 1.00 87.50 322 PHE A N 1
ATOM 2585 C CA . PHE A 1 322 ? 8.671 16.382 -7.279 1.00 87.50 322 PHE A CA 1
ATOM 2586 C C . PHE A 1 322 ? 9.716 15.352 -7.682 1.00 87.50 322 PHE A C 1
ATOM 2588 O O . PHE A 1 322 ? 10.199 15.352 -8.808 1.00 87.50 322 PHE A O 1
ATOM 2595 N N . MET A 1 323 ? 10.028 14.423 -6.781 1.00 87.12 323 MET A N 1
ATOM 2596 C CA . MET A 1 323 ? 10.897 13.293 -7.092 1.00 87.12 323 MET A CA 1
ATOM 2597 C C . MET A 1 323 ? 10.062 12.034 -7.303 1.00 87.12 323 MET A C 1
ATOM 2599 O O . MET A 1 323 ? 9.256 11.666 -6.446 1.00 87.12 323 MET A O 1
ATOM 2603 N N . PHE A 1 324 ? 10.295 11.335 -8.411 1.00 89.62 324 PHE A N 1
ATOM 2604 C CA . PHE A 1 324 ? 9.695 10.035 -8.691 1.00 89.62 324 PHE A CA 1
ATOM 2605 C C . PHE A 1 324 ? 10.781 8.981 -8.840 1.00 89.62 324 PHE A C 1
ATOM 2607 O O . PHE A 1 324 ? 11.754 9.190 -9.556 1.00 89.62 324 PHE A O 1
ATOM 2614 N N . ALA A 1 325 ? 10.608 7.825 -8.211 1.00 90.06 325 ALA A N 1
ATOM 2615 C CA . ALA A 1 325 ? 11.383 6.638 -8.534 1.00 90.06 325 ALA A CA 1
ATOM 2616 C C . ALA A 1 325 ? 10.581 5.796 -9.523 1.00 90.06 325 ALA A C 1
ATOM 2618 O O . ALA A 1 325 ? 9.359 5.711 -9.418 1.00 90.06 325 ALA A O 1
ATOM 2619 N N . TYR A 1 326 ? 11.250 5.141 -10.463 1.00 93.69 326 TYR A N 1
ATOM 2620 C CA . TYR A 1 326 ? 10.636 4.195 -11.385 1.00 93.69 326 TYR A CA 1
ATOM 2621 C C . TYR A 1 326 ? 11.363 2.853 -11.347 1.00 93.69 326 TYR A C 1
ATOM 2623 O O . TYR A 1 326 ? 12.575 2.784 -11.151 1.00 93.69 326 TYR A O 1
ATOM 2631 N N . SER A 1 327 ? 10.602 1.777 -11.532 1.00 94.12 327 SER A N 1
ATOM 2632 C CA . SER A 1 327 ? 11.086 0.399 -11.573 1.00 94.12 327 SER A CA 1
ATOM 2633 C C . SER A 1 327 ? 10.790 -0.187 -12.942 1.00 94.12 327 SER A C 1
ATOM 2635 O O . SER A 1 327 ? 9.625 -0.262 -13.341 1.00 94.12 327 SER A O 1
ATOM 2637 N N . ILE A 1 328 ? 11.844 -0.634 -13.622 1.00 96.56 328 ILE A N 1
ATOM 2638 C CA . ILE A 1 328 ? 11.766 -1.368 -14.882 1.00 96.56 328 ILE A CA 1
ATOM 2639 C C . ILE A 1 328 ? 12.130 -2.823 -14.610 1.00 96.56 328 ILE A C 1
ATOM 2641 O O . ILE A 1 328 ? 13.154 -3.112 -13.988 1.00 96.56 328 ILE A O 1
ATOM 2645 N N . ARG A 1 329 ? 11.277 -3.734 -15.070 1.00 96.31 329 ARG A N 1
ATOM 2646 C CA . ARG A 1 329 ? 11.430 -5.181 -14.918 1.00 96.31 329 ARG A CA 1
ATOM 2647 C C . ARG A 1 329 ? 11.402 -5.802 -16.305 1.00 96.31 329 ARG A C 1
ATOM 2649 O O . ARG A 1 329 ? 10.444 -5.577 -17.042 1.00 96.31 329 ARG A O 1
ATOM 2656 N N . MET A 1 330 ? 12.451 -6.524 -16.668 1.00 97.62 330 MET A N 1
ATOM 2657 C CA . MET A 1 330 ? 12.612 -7.124 -17.988 1.00 97.62 330 MET A CA 1
ATOM 2658 C C . MET A 1 330 ? 12.738 -8.631 -17.865 1.00 97.62 330 MET A C 1
ATOM 2660 O O . MET A 1 330 ? 13.494 -9.121 -17.031 1.00 97.62 330 MET A O 1
ATOM 2664 N N . SER A 1 331 ? 12.059 -9.364 -18.730 1.00 97.88 331 SER A N 1
ATOM 2665 C CA . SER A 1 331 ? 12.255 -10.802 -18.881 1.00 97.88 331 SER A CA 1
ATOM 2666 C C . SER A 1 331 ? 12.156 -11.198 -20.345 1.00 97.88 331 SER A C 1
ATOM 2668 O O . SER A 1 331 ? 11.603 -10.473 -21.176 1.00 97.88 331 SER A O 1
ATOM 2670 N N . LEU A 1 332 ? 12.727 -12.354 -20.665 1.00 98.25 332 LEU A N 1
ATOM 2671 C CA . LEU A 1 332 ? 12.561 -12.985 -21.962 1.00 98.25 332 LEU A CA 1
ATOM 2672 C C . LEU A 1 332 ? 11.517 -14.094 -21.825 1.00 98.25 332 LEU A C 1
ATOM 2674 O O . LEU A 1 332 ? 11.618 -14.937 -20.931 1.00 98.25 332 LEU A O 1
ATOM 2678 N N . LEU A 1 333 ? 10.496 -14.060 -22.680 1.00 97.25 333 LEU A N 1
ATOM 2679 C CA . LEU A 1 333 ? 9.435 -15.062 -22.685 1.00 97.25 333 LEU A CA 1
ATOM 2680 C C . LEU A 1 333 ? 9.980 -16.458 -23.054 1.00 97.25 333 LEU A C 1
ATOM 2682 O O . LEU A 1 333 ? 11.057 -16.550 -23.654 1.00 97.25 333 LEU A O 1
ATOM 2686 N N . PRO A 1 334 ? 9.266 -17.547 -22.698 1.00 96.38 334 PRO A N 1
ATOM 2687 C CA . PRO A 1 334 ? 9.707 -18.923 -22.945 1.00 96.38 334 PRO A CA 1
ATOM 2688 C C . PRO A 1 334 ? 10.104 -19.211 -24.397 1.00 96.38 334 PRO A C 1
ATOM 2690 O O . PRO A 1 334 ? 11.020 -19.992 -24.645 1.00 96.38 334 PRO A O 1
ATOM 2693 N N . GLU A 1 335 ? 9.451 -18.551 -25.351 1.00 94.75 335 GLU A N 1
ATOM 2694 C CA . GLU A 1 335 ? 9.683 -18.706 -26.786 1.00 94.75 335 GLU A CA 1
ATOM 2695 C C . GLU A 1 335 ? 11.015 -18.090 -27.251 1.00 94.75 335 GLU A C 1
ATOM 2697 O O . GLU A 1 335 ? 11.450 -18.346 -28.371 1.00 94.75 335 GLU A O 1
ATOM 2702 N N . GLY A 1 336 ? 11.689 -17.299 -26.411 1.00 95.75 336 GLY A N 1
ATOM 2703 C CA . GLY A 1 336 ? 12.871 -16.532 -26.797 1.00 95.75 336 GLY A CA 1
ATOM 2704 C C . GLY A 1 336 ? 12.520 -15.253 -27.555 1.00 95.75 336 GLY A C 1
ATOM 2705 O O . GLY A 1 336 ? 11.367 -14.824 -27.587 1.00 95.75 336 GLY A O 1
ATOM 2706 N N . CYS A 1 337 ? 13.530 -14.602 -28.139 1.00 95.88 337 CYS A N 1
ATOM 2707 C CA . CYS A 1 337 ? 13.304 -13.400 -28.936 1.00 95.88 337 CYS A CA 1
ATOM 2708 C C . CYS A 1 337 ? 13.238 -13.725 -30.425 1.00 95.88 337 CYS A C 1
ATOM 2710 O O . CYS A 1 337 ? 14.033 -14.514 -30.937 1.00 95.88 337 CYS A O 1
ATOM 2712 N N . VAL A 1 338 ? 12.287 -13.101 -31.122 1.00 94.06 338 VAL A N 1
ATOM 2713 C CA . VAL A 1 338 ? 12.039 -13.336 -32.550 1.00 94.06 338 VAL A CA 1
ATOM 2714 C C . VAL A 1 338 ? 12.430 -12.099 -33.342 1.00 94.06 338 VAL A C 1
ATOM 2716 O O . VAL A 1 338 ? 11.865 -11.025 -33.147 1.00 94.06 338 VAL A O 1
ATOM 2719 N N . ILE A 1 339 ? 13.398 -12.244 -34.244 1.00 93.31 339 ILE A N 1
ATOM 2720 C CA . ILE A 1 339 ? 13.914 -11.153 -35.076 1.00 93.31 339 ILE A CA 1
ATOM 2721 C C . ILE A 1 339 ? 13.976 -11.651 -36.513 1.00 93.31 339 ILE A C 1
ATOM 2723 O O . ILE A 1 339 ? 14.653 -12.635 -36.805 1.00 93.31 339 ILE A O 1
ATOM 2727 N N . ASN A 1 340 ? 13.266 -10.972 -37.416 1.00 89.44 340 ASN A N 1
ATOM 2728 C CA . ASN A 1 340 ? 13.191 -11.330 -38.838 1.00 89.44 340 ASN A CA 1
ATOM 2729 C C . ASN A 1 340 ? 12.821 -12.811 -39.072 1.00 89.44 340 ASN A C 1
ATOM 2731 O O . ASN A 1 340 ? 13.391 -13.470 -39.935 1.00 89.44 340 ASN A O 1
ATOM 2735 N N . GLY A 1 341 ? 11.902 -13.352 -38.264 1.00 88.62 341 GLY A N 1
ATOM 2736 C CA . GLY A 1 341 ? 11.460 -14.750 -38.346 1.00 88.62 341 GLY A CA 1
ATOM 2737 C C . GLY A 1 341 ? 12.417 -15.781 -37.734 1.00 88.62 341 GLY A C 1
ATOM 2738 O O . GLY A 1 341 ? 12.061 -16.952 -37.648 1.00 88.62 341 GLY A O 1
ATOM 2739 N N . MET A 1 342 ? 13.600 -15.373 -37.265 1.00 92.81 342 MET A N 1
ATOM 2740 C CA . MET A 1 342 ? 14.533 -16.242 -36.543 1.00 92.81 342 MET A CA 1
ATOM 2741 C C . MET A 1 342 ? 14.333 -16.116 -35.035 1.00 92.81 342 MET A C 1
ATOM 2743 O O . MET A 1 342 ? 14.135 -15.016 -34.523 1.00 92.81 342 MET A O 1
ATOM 2747 N N . THR A 1 343 ? 14.419 -17.242 -34.329 1.00 95.88 343 THR A N 1
ATOM 2748 C CA . THR A 1 343 ? 14.259 -17.304 -32.871 1.00 95.88 343 THR A CA 1
ATOM 2749 C C . THR A 1 343 ? 15.613 -17.450 -32.188 1.00 95.88 343 THR A C 1
ATOM 2751 O O . THR A 1 343 ? 16.432 -18.275 -32.595 1.00 95.88 343 THR A O 1
ATOM 2754 N N . PHE A 1 344 ? 15.839 -16.683 -31.124 1.00 97.00 344 PHE A N 1
ATOM 2755 C CA . PHE A 1 344 ? 17.062 -16.725 -30.331 1.00 97.00 344 PHE A CA 1
ATOM 2756 C C . PHE A 1 344 ? 16.748 -16.968 -28.854 1.00 97.00 344 PHE A C 1
ATOM 2758 O O . PHE A 1 344 ? 15.887 -16.327 -28.257 1.00 97.00 344 PHE A O 1
ATOM 2765 N N . SER A 1 345 ? 17.518 -17.861 -28.235 1.00 96.25 345 SER A N 1
ATOM 2766 C CA . SER A 1 345 ? 17.378 -18.249 -26.825 1.00 96.25 345 SER A CA 1
ATOM 2767 C C . SER A 1 345 ? 18.041 -17.276 -25.838 1.00 96.25 345 SER A C 1
ATOM 2769 O O . SER A 1 345 ? 18.278 -17.634 -24.683 1.00 96.25 345 SER A O 1
ATOM 2771 N N . SER A 1 346 ? 18.439 -16.089 -26.300 1.00 97.94 346 SER A N 1
ATOM 2772 C CA . SER A 1 346 ? 18.951 -15.014 -25.454 1.00 97.94 346 SER A CA 1
ATOM 2773 C C . SER A 1 346 ? 19.021 -13.690 -26.207 1.00 97.94 346 SER A C 1
ATOM 2775 O O . SER A 1 346 ? 19.246 -13.661 -27.421 1.00 97.94 346 SER A O 1
ATOM 2777 N N . CYS A 1 347 ? 18.952 -12.587 -25.472 1.00 98.25 347 CYS A N 1
ATOM 2778 C CA . CYS A 1 347 ? 19.277 -11.260 -25.987 1.00 98.25 347 CYS A CA 1
ATOM 2779 C C . CYS A 1 347 ? 19.888 -10.383 -24.899 1.00 98.25 347 CYS A C 1
ATOM 2781 O O . CYS A 1 347 ? 19.511 -10.484 -23.732 1.00 98.25 347 CYS A O 1
ATOM 2783 N N . GLN A 1 348 ? 20.804 -9.499 -25.284 1.00 98.44 348 GLN A N 1
ATOM 2784 C CA . GLN A 1 348 ? 21.486 -8.600 -24.362 1.00 98.44 348 GLN A CA 1
ATOM 2785 C C . GLN A 1 348 ? 21.140 -7.143 -24.651 1.00 98.44 348 GLN A C 1
ATOM 2787 O O . GLN A 1 348 ? 21.180 -6.700 -25.802 1.00 98.44 348 GLN A O 1
ATOM 2792 N N . LEU A 1 349 ? 20.803 -6.401 -23.596 1.00 98.12 349 LEU A N 1
ATOM 2793 C CA . LEU A 1 349 ? 20.543 -4.968 -23.672 1.00 98.12 349 LEU A CA 1
ATOM 2794 C C . LEU A 1 349 ? 21.829 -4.235 -24.043 1.00 98.12 349 LEU A C 1
ATOM 2796 O O . LEU A 1 349 ? 22.865 -4.479 -23.434 1.00 98.12 349 LEU A O 1
ATOM 2800 N N . ASN A 1 350 ? 21.736 -3.302 -24.988 1.00 96.31 350 ASN A N 1
ATOM 2801 C CA . ASN A 1 350 ? 22.814 -2.403 -25.397 1.00 96.31 350 ASN A CA 1
ATOM 2802 C C . ASN A 1 350 ? 22.568 -0.964 -24.916 1.00 96.31 350 ASN A C 1
ATOM 2804 O O . ASN A 1 350 ? 23.411 -0.355 -24.263 1.00 96.31 350 ASN A O 1
ATOM 2808 N N . ARG A 1 351 ? 21.394 -0.412 -25.248 1.00 96.19 351 ARG A N 1
ATOM 2809 C CA . ARG A 1 351 ? 21.074 1.014 -25.068 1.00 96.19 351 ARG A CA 1
ATOM 2810 C C . ARG A 1 351 ? 19.669 1.225 -24.534 1.00 96.19 351 ARG A C 1
ATOM 2812 O O . ARG A 1 351 ? 18.802 0.372 -24.721 1.00 96.19 351 ARG A O 1
ATOM 2819 N N . ARG A 1 352 ? 19.446 2.389 -23.933 1.00 96.50 352 ARG A N 1
ATOM 2820 C CA . ARG A 1 352 ? 18.137 2.903 -23.534 1.00 96.50 352 ARG A CA 1
ATOM 2821 C C . ARG A 1 352 ? 17.879 4.240 -24.218 1.00 96.50 352 ARG A C 1
ATOM 2823 O O . ARG A 1 352 ? 18.780 5.067 -24.318 1.00 96.50 352 ARG A O 1
ATOM 2830 N N . HIS A 1 353 ? 16.639 4.442 -24.627 1.00 96.56 353 HIS A N 1
ATOM 2831 C CA . HIS A 1 353 ? 16.118 5.712 -25.089 1.00 96.56 353 HIS A CA 1
ATOM 2832 C C . HIS A 1 353 ? 14.871 6.039 -24.266 1.00 96.56 353 HIS A C 1
ATOM 2834 O O . HIS A 1 353 ? 13.921 5.255 -24.274 1.00 96.56 353 HIS A O 1
ATOM 2840 N N . TRP A 1 354 ? 14.869 7.167 -23.559 1.00 96.56 354 TRP A N 1
ATOM 2841 C CA . TRP A 1 354 ? 13.751 7.634 -22.738 1.00 96.56 354 TRP A CA 1
ATOM 2842 C C . TRP A 1 354 ? 13.261 8.996 -23.197 1.00 96.56 354 TRP A C 1
ATOM 2844 O O . TRP A 1 354 ? 14.062 9.882 -23.475 1.00 96.56 354 TRP A O 1
ATOM 2854 N N . ILE A 1 355 ? 11.947 9.169 -23.168 1.00 97.25 355 ILE A N 1
ATOM 2855 C CA . ILE A 1 355 ? 11.242 10.439 -23.273 1.00 97.25 355 ILE A CA 1
ATOM 2856 C C . ILE A 1 355 ? 10.529 10.638 -21.937 1.00 97.25 355 ILE A C 1
ATOM 2858 O O . ILE A 1 355 ? 9.740 9.790 -21.514 1.00 97.25 355 ILE A O 1
ATOM 2862 N N . ILE A 1 356 ? 10.831 11.745 -21.265 1.00 94.88 356 ILE A N 1
ATOM 2863 C CA . ILE A 1 356 ? 10.270 12.098 -19.960 1.00 94.88 356 ILE A CA 1
ATOM 2864 C C . ILE A 1 356 ? 9.382 13.321 -20.141 1.00 94.88 356 ILE A C 1
ATOM 2866 O O . ILE A 1 356 ? 9.796 14.317 -20.746 1.00 94.88 356 ILE A O 1
ATOM 2870 N N . ARG A 1 357 ? 8.164 13.235 -19.606 1.00 96.44 357 ARG A N 1
ATOM 2871 C CA . ARG A 1 357 ? 7.138 14.265 -19.724 1.00 96.44 357 ARG A CA 1
ATOM 2872 C C . ARG A 1 357 ? 6.672 14.770 -18.369 1.00 96.44 357 ARG A C 1
ATOM 2874 O O . ARG A 1 357 ? 6.508 13.970 -17.449 1.00 96.44 357 ARG A O 1
ATOM 2881 N N . ALA A 1 358 ? 6.389 16.063 -18.287 1.00 94.38 358 ALA A N 1
ATOM 2882 C CA . ALA A 1 358 ? 5.655 16.691 -17.189 1.00 94.38 358 ALA A CA 1
ATOM 2883 C C . ALA A 1 358 ? 4.414 17.363 -17.781 1.00 94.38 358 ALA A C 1
ATOM 2885 O O . ALA A 1 358 ? 4.545 18.079 -18.767 1.00 94.38 358 ALA A O 1
ATOM 2886 N N . ASP A 1 359 ? 3.229 17.083 -17.232 1.00 92.44 359 ASP A N 1
ATOM 2887 C CA . ASP A 1 359 ? 1.941 17.533 -17.794 1.00 92.44 359 ASP A CA 1
ATOM 2888 C C . ASP A 1 359 ? 1.834 17.319 -19.320 1.00 92.44 359 ASP A C 1
ATOM 2890 O O . ASP A 1 359 ? 1.442 18.204 -20.070 1.00 92.44 359 ASP A O 1
ATOM 2894 N N . ASP A 1 360 ? 2.235 16.126 -19.774 1.00 91.44 360 ASP A N 1
ATOM 2895 C CA . ASP A 1 360 ? 2.311 15.688 -21.180 1.00 91.44 360 ASP A CA 1
ATOM 2896 C C . ASP A 1 360 ? 3.327 16.409 -22.095 1.00 91.44 360 ASP A C 1
ATOM 2898 O O . ASP A 1 360 ? 3.615 15.919 -23.194 1.00 91.44 360 ASP A O 1
ATOM 2902 N N . GLU A 1 361 ? 4.002 17.452 -21.620 1.00 94.25 361 GLU A N 1
ATOM 2903 C CA . GLU A 1 361 ? 5.074 18.141 -22.347 1.00 94.25 361 GLU A CA 1
ATOM 2904 C C . GLU A 1 361 ? 6.415 17.406 -22.230 1.00 94.25 361 GLU A C 1
ATOM 2906 O O . GLU A 1 361 ? 6.780 16.945 -21.149 1.00 94.25 361 GLU A O 1
ATOM 2911 N N . VAL A 1 362 ? 7.181 17.294 -23.328 1.00 94.88 362 VAL A N 1
ATOM 2912 C CA . VAL A 1 362 ? 8.532 16.692 -23.279 1.00 94.88 362 VAL A CA 1
ATOM 2913 C C . VAL A 1 362 ? 9.468 17.633 -22.536 1.00 94.88 362 VAL A C 1
ATOM 2915 O O . VAL A 1 362 ? 9.784 18.710 -23.035 1.00 94.88 362 VAL A O 1
ATOM 2918 N N . ILE A 1 363 ? 9.987 17.187 -21.396 1.00 92.12 363 ILE A N 1
ATOM 2919 C CA . ILE A 1 363 ? 10.972 17.955 -20.625 1.00 92.12 363 ILE A CA 1
ATOM 2920 C C . ILE A 1 363 ? 12.387 17.385 -20.736 1.00 92.12 363 ILE A C 1
ATOM 2922 O O . ILE A 1 363 ? 13.357 18.085 -20.460 1.00 92.12 363 ILE A O 1
ATOM 2926 N N . SER A 1 364 ? 12.527 16.115 -21.126 1.00 90.94 364 SER A N 1
ATOM 2927 C CA . SER A 1 364 ? 13.830 15.468 -21.270 1.00 90.94 364 SER A CA 1
ATOM 2928 C C . SER A 1 364 ? 13.780 14.298 -22.250 1.00 90.94 364 SER A C 1
ATOM 2930 O O . SER A 1 364 ? 12.775 13.592 -22.356 1.00 90.94 364 SER A O 1
ATOM 2932 N N . SER A 1 365 ? 14.893 14.092 -22.952 1.00 92.88 365 SER A N 1
ATOM 2933 C CA . SER A 1 365 ? 15.152 12.943 -23.815 1.00 92.88 365 SER A CA 1
ATOM 2934 C C . SER A 1 365 ? 16.544 12.408 -23.498 1.00 92.88 365 SER A C 1
ATOM 2936 O O . SER A 1 365 ? 17.516 13.161 -23.532 1.00 92.88 365 SER A O 1
ATOM 2938 N N . VAL A 1 366 ? 16.652 11.113 -23.211 1.00 91.00 366 VAL A N 1
ATOM 2939 C CA . VAL A 1 366 ? 17.910 10.458 -22.821 1.00 91.00 366 VAL A CA 1
ATOM 2940 C C . VAL A 1 366 ? 18.188 9.322 -23.790 1.00 91.00 366 VAL A C 1
ATOM 2942 O O . VAL A 1 366 ? 17.357 8.431 -23.910 1.00 91.00 366 VAL A O 1
ATOM 2945 N N . ASP A 1 367 ? 19.346 9.325 -24.447 1.00 92.25 367 ASP A N 1
ATOM 2946 C CA . ASP A 1 367 ? 19.803 8.241 -25.325 1.00 92.25 367 ASP A CA 1
ATOM 2947 C C . ASP A 1 367 ? 21.216 7.833 -24.913 1.00 92.25 367 ASP A C 1
ATOM 2949 O O . ASP A 1 367 ? 22.167 8.587 -25.105 1.00 92.25 367 ASP A O 1
ATOM 2953 N N . ASP A 1 368 ? 21.333 6.671 -24.277 1.00 91.06 368 ASP A N 1
ATOM 2954 C CA . ASP A 1 368 ? 22.563 6.243 -23.617 1.00 91.06 368 ASP A CA 1
ATOM 2955 C C . ASP A 1 368 ? 22.747 4.726 -23.668 1.00 91.06 368 ASP A C 1
ATOM 2957 O O . ASP A 1 368 ? 21.803 3.940 -23.778 1.00 91.06 368 ASP A O 1
ATOM 2961 N N . GLU A 1 369 ? 23.994 4.302 -23.495 1.00 91.25 369 GLU A N 1
ATOM 2962 C CA . GLU A 1 369 ? 24.345 2.899 -23.291 1.00 91.25 369 GLU A CA 1
ATOM 2963 C C . GLU A 1 369 ? 23.975 2.417 -21.888 1.00 91.25 369 GLU A C 1
ATOM 2965 O O . GLU A 1 369 ? 23.948 3.191 -20.924 1.00 91.25 369 GLU A O 1
ATOM 2970 N N . ALA A 1 370 ? 23.728 1.110 -21.787 1.00 88.88 370 ALA A N 1
ATOM 2971 C CA . ALA A 1 370 ? 23.401 0.406 -20.555 1.00 88.88 370 ALA A CA 1
ATOM 2972 C C . ALA A 1 370 ? 22.113 0.889 -19.856 1.00 88.88 370 ALA A C 1
ATOM 2974 O O . ALA A 1 370 ? 21.461 1.874 -20.215 1.00 88.88 370 ALA A O 1
ATOM 2975 N N . VAL A 1 371 ? 21.758 0.184 -18.789 1.00 84.56 371 VAL A N 1
ATOM 2976 C CA . VAL A 1 371 ? 20.834 0.641 -17.747 1.00 84.56 371 VAL A CA 1
ATOM 2977 C C . VAL A 1 371 ? 21.588 0.586 -16.434 1.00 84.56 371 VAL A C 1
ATOM 2979 O O . VAL A 1 371 ? 22.171 -0.443 -16.127 1.00 84.56 371 VAL A O 1
ATOM 2982 N N . ILE A 1 372 ? 21.658 1.692 -15.690 1.00 81.19 372 ILE A N 1
ATOM 2983 C CA . ILE A 1 372 ? 22.433 1.790 -14.434 1.00 81.19 372 ILE A CA 1
ATOM 2984 C C . ILE A 1 372 ? 23.884 1.258 -14.536 1.00 81.19 372 ILE A C 1
ATOM 2986 O O . ILE A 1 372 ? 24.417 0.695 -13.587 1.00 81.19 372 ILE A O 1
ATOM 2990 N N . GLY A 1 373 ? 24.524 1.402 -15.703 1.00 85.81 373 GLY A N 1
ATOM 2991 C CA . GLY A 1 373 ? 25.870 0.869 -15.963 1.00 85.81 373 GLY A CA 1
ATOM 2992 C C . GLY A 1 373 ? 25.938 -0.647 -16.206 1.00 85.81 373 GLY A C 1
ATOM 2993 O O . GLY A 1 373 ? 27.032 -1.200 -16.282 1.00 85.81 373 GLY A O 1
ATOM 2994 N N . GLN A 1 374 ? 24.795 -1.323 -16.336 1.00 88.56 374 GLN A N 1
ATOM 2995 C CA . GLN A 1 374 ? 24.670 -2.753 -16.608 1.00 88.56 374 GLN A CA 1
ATOM 2996 C C . GLN A 1 374 ? 24.096 -3.029 -18.005 1.00 88.56 374 GLN A C 1
ATOM 2998 O O . GLN A 1 374 ? 23.235 -2.306 -18.507 1.00 88.56 374 GLN A O 1
ATOM 3003 N N . PHE A 1 375 ? 24.542 -4.133 -18.602 1.00 95.75 375 PHE A N 1
ATOM 3004 C CA . PHE A 1 375 ? 24.082 -4.642 -19.896 1.00 95.75 375 PHE A CA 1
ATOM 3005 C C . PHE A 1 375 ? 23.439 -6.025 -19.691 1.00 95.75 375 PHE A C 1
ATOM 3007 O O . PHE A 1 375 ? 24.099 -7.041 -19.939 1.00 95.75 375 PHE A O 1
ATOM 3014 N N . PRO A 1 376 ? 22.207 -6.102 -19.152 1.00 95.38 376 PRO A N 1
ATOM 3015 C CA . PRO A 1 376 ? 21.578 -7.371 -18.794 1.00 95.38 376 PRO A CA 1
ATOM 3016 C C . PRO A 1 376 ? 21.427 -8.298 -20.003 1.00 95.38 376 PRO A C 1
ATOM 3018 O O . PRO A 1 376 ? 20.927 -7.896 -21.057 1.00 95.38 376 PRO A O 1
ATOM 3021 N N . LEU A 1 377 ? 21.868 -9.544 -19.828 1.00 97.94 377 LEU A N 1
ATOM 3022 C CA . LEU A 1 377 ? 21.612 -10.660 -20.731 1.00 97.94 377 LEU A CA 1
ATOM 3023 C C . LEU A 1 377 ? 20.375 -11.391 -20.217 1.00 97.94 377 LEU A C 1
ATOM 3025 O O . LEU A 1 377 ? 20.347 -11.779 -19.055 1.00 97.94 377 LEU A O 1
ATOM 3029 N N . LEU A 1 378 ? 19.367 -11.551 -21.069 1.00 98.38 378 LEU A N 1
ATOM 3030 C CA . LEU A 1 378 ? 18.123 -12.226 -20.721 1.00 98.38 378 LEU A CA 1
ATOM 3031 C C . LEU A 1 378 ? 18.082 -13.606 -21.374 1.00 98.38 378 LEU A C 1
ATOM 3033 O O . LEU A 1 378 ? 18.368 -13.729 -22.571 1.00 98.38 378 LEU A O 1
ATOM 3037 N N . HIS A 1 379 ? 17.665 -14.609 -20.605 1.00 98.00 379 HIS A N 1
ATOM 3038 C CA . HIS A 1 379 ? 17.360 -15.954 -21.082 1.00 98.00 379 HIS A CA 1
ATOM 3039 C C . HIS A 1 379 ? 15.899 -16.328 -20.786 1.00 98.00 379 HIS A C 1
ATOM 3041 O O . HIS A 1 379 ? 15.335 -15.858 -19.794 1.00 98.00 379 HIS A O 1
ATOM 3047 N N . PRO A 1 380 ? 15.270 -17.177 -21.619 1.00 97.00 380 PRO A N 1
ATOM 3048 C CA . PRO A 1 380 ? 13.953 -17.723 -21.320 1.00 97.00 380 PRO A CA 1
ATOM 3049 C C . PRO A 1 380 ? 13.965 -18.507 -20.005 1.00 97.00 380 PRO A C 1
ATOM 3051 O O . PRO A 1 380 ? 14.879 -19.292 -19.755 1.00 97.00 380 PRO A O 1
ATOM 3054 N N . GLY A 1 381 ? 12.939 -18.314 -19.178 1.00 89.44 381 GLY A N 1
ATOM 3055 C CA . GLY A 1 381 ? 12.786 -19.031 -17.906 1.00 89.44 381 GLY A CA 1
ATOM 3056 C C . GLY A 1 381 ? 13.657 -18.516 -16.754 1.00 89.44 381 GLY A C 1
ATOM 3057 O O . GLY A 1 381 ? 13.478 -18.971 -15.625 1.00 89.44 381 GLY A O 1
ATOM 3058 N N . GLU A 1 382 ? 14.551 -17.552 -16.993 1.00 93.31 382 GLU A N 1
ATOM 3059 C CA . GLU A 1 382 ? 15.208 -16.814 -15.913 1.00 93.31 382 GLU A CA 1
ATOM 3060 C C . GLU A 1 382 ? 14.254 -15.786 -15.284 1.00 93.31 382 GLU A C 1
ATOM 3062 O O . GLU A 1 382 ? 13.278 -15.339 -15.893 1.00 93.31 382 GLU A O 1
ATOM 3067 N N . GLY A 1 383 ? 14.528 -15.422 -14.027 1.00 88.88 383 GLY A N 1
ATOM 3068 C CA . GLY A 1 383 ? 13.772 -14.387 -13.324 1.00 88.88 383 GLY A CA 1
ATOM 3069 C C . GLY A 1 383 ? 13.887 -13.014 -13.996 1.00 88.88 383 GLY A C 1
ATOM 3070 O O . GLY A 1 383 ? 14.774 -12.770 -14.812 1.00 88.88 383 GLY A O 1
ATOM 3071 N N . GLU A 1 384 ? 12.993 -12.092 -13.634 1.00 93.31 384 GLU A N 1
ATOM 3072 C CA . GLU A 1 384 ? 13.048 -10.720 -14.147 1.00 93.31 384 GLU A CA 1
ATOM 3073 C C . GLU A 1 384 ? 14.376 -10.043 -13.759 1.00 93.31 384 GLU A C 1
ATOM 3075 O O . GLU A 1 384 ? 14.758 -10.010 -12.586 1.00 93.31 384 GLU A O 1
ATOM 3080 N N . PHE A 1 385 ? 15.043 -9.418 -14.728 1.00 93.88 385 PHE A N 1
ATOM 3081 C CA . PHE A 1 385 ? 16.033 -8.391 -14.439 1.00 93.88 385 PHE A CA 1
ATOM 3082 C C . PHE A 1 385 ? 15.304 -7.126 -13.988 1.00 93.88 385 PHE A C 1
ATOM 3084 O O . PHE A 1 385 ? 14.482 -6.580 -14.727 1.00 93.88 385 PHE A O 1
ATOM 3091 N N . VAL A 1 386 ? 15.611 -6.637 -12.789 1.00 91.69 386 VAL A N 1
ATOM 3092 C CA . VAL A 1 386 ? 14.955 -5.461 -12.211 1.00 91.69 386 VAL A CA 1
ATOM 3093 C C . VAL A 1 386 ? 15.980 -4.372 -11.957 1.00 91.69 386 VAL A C 1
ATOM 3095 O O . VAL A 1 386 ? 16.982 -4.598 -11.281 1.00 91.69 386 VAL A O 1
ATOM 3098 N N . TYR A 1 387 ? 15.695 -3.166 -12.442 1.00 89.19 387 TYR A N 1
ATOM 3099 C CA . TYR A 1 387 ? 16.427 -1.978 -12.025 1.00 89.19 387 TYR A CA 1
ATOM 3100 C C . TYR A 1 387 ? 15.476 -0.853 -11.629 1.00 89.19 387 TYR A C 1
ATOM 3102 O O . TYR A 1 387 ? 14.328 -0.772 -12.078 1.00 89.19 387 TYR A O 1
ATOM 3110 N N . GLN A 1 388 ? 15.969 0.012 -10.751 1.00 86.50 388 GLN A N 1
ATOM 3111 C CA . GLN A 1 388 ? 15.243 1.158 -10.225 1.00 86.50 388 GLN A CA 1
ATOM 3112 C C . GLN A 1 388 ? 16.117 2.409 -10.353 1.00 86.50 388 GLN A C 1
ATOM 3114 O O . GLN A 1 388 ? 17.316 2.380 -10.056 1.00 86.50 388 GLN A O 1
ATOM 3119 N N . SER A 1 389 ? 15.521 3.502 -10.813 1.00 87.06 389 SER A N 1
ATOM 3120 C CA . SER A 1 389 ? 16.154 4.817 -10.969 1.00 87.06 389 SER A CA 1
ATOM 3121 C C . SER A 1 389 ? 15.121 5.898 -10.633 1.00 87.06 389 SER A C 1
ATOM 3123 O O . SER A 1 389 ? 14.019 5.571 -10.190 1.00 87.06 389 SER A O 1
ATOM 3125 N N . CYS A 1 390 ? 15.463 7.176 -10.764 1.00 87.38 390 CYS A N 1
ATOM 3126 C CA . CYS A 1 390 ? 14.570 8.273 -10.422 1.00 87.38 390 CYS A CA 1
ATOM 3127 C C . CYS A 1 390 ? 14.559 9.367 -11.490 1.00 87.38 390 CYS A C 1
ATOM 3129 O O . CYS A 1 390 ? 15.469 9.457 -12.311 1.00 87.38 390 CYS A O 1
ATOM 3131 N N . SER A 1 391 ? 13.512 10.185 -11.463 1.00 88.12 391 SER A N 1
ATOM 3132 C CA . SER A 1 391 ? 13.332 11.362 -12.301 1.00 88.12 391 SER A CA 1
ATOM 3133 C C . SER A 1 391 ? 12.737 12.490 -11.455 1.00 88.12 391 SER A C 1
ATOM 3135 O O . SER A 1 391 ? 11.649 12.299 -10.899 1.00 88.12 391 SER A O 1
ATOM 3137 N N . PRO A 1 392 ? 13.406 13.650 -11.346 1.00 88.25 392 PRO A N 1
ATOM 3138 C CA . PRO A 1 392 ? 12.758 14.856 -10.856 1.00 88.25 392 PRO A CA 1
ATOM 3139 C C . PRO A 1 392 ? 11.780 15.380 -11.913 1.00 88.25 392 PRO A C 1
ATOM 3141 O O . PRO A 1 392 ? 12.035 15.237 -13.110 1.00 88.25 392 PRO A O 1
ATOM 3144 N N . LEU A 1 393 ? 10.672 15.974 -11.476 1.00 89.06 393 LEU A N 1
ATOM 3145 C CA . LEU A 1 393 ? 9.694 16.668 -12.308 1.00 89.06 393 LEU A CA 1
ATOM 3146 C C . LEU A 1 393 ? 9.302 18.006 -11.652 1.00 89.06 393 LEU A C 1
ATOM 3148 O O . LEU A 1 393 ? 9.186 18.070 -10.426 1.00 89.06 393 LEU A O 1
ATOM 3152 N N . PRO A 1 394 ? 8.999 19.048 -12.445 1.00 90.25 394 PRO A N 1
ATOM 3153 C CA . PRO A 1 394 ? 8.424 20.294 -11.933 1.00 90.25 394 PRO A CA 1
ATOM 3154 C C . PRO A 1 394 ? 6.929 20.158 -11.575 1.00 90.25 394 PRO A C 1
ATOM 3156 O O . PRO A 1 394 ? 6.385 20.984 -10.846 1.00 90.25 394 PRO A O 1
ATOM 3159 N N . SER A 1 395 ? 6.260 19.106 -12.061 1.00 90.88 395 SER A N 1
ATOM 3160 C CA . SER A 1 395 ? 4.817 18.872 -11.924 1.00 90.88 395 SER A CA 1
ATOM 3161 C C . SER A 1 395 ? 4.494 17.610 -11.109 1.00 90.88 395 SER A C 1
ATOM 3163 O O . SER A 1 395 ? 5.269 16.648 -11.154 1.00 90.88 395 SER A O 1
ATOM 3165 N N . PRO A 1 396 ? 3.346 17.564 -10.392 1.00 91.19 396 PRO A N 1
ATOM 3166 C CA . PRO A 1 396 ? 2.870 16.352 -9.717 1.00 91.19 396 PRO A CA 1
ATOM 3167 C C . PRO A 1 396 ? 2.394 15.251 -10.683 1.00 91.19 396 PRO A C 1
ATOM 3169 O O . PRO A 1 396 ? 2.043 14.157 -10.234 1.00 91.19 396 PRO A O 1
ATOM 3172 N N . SER A 1 397 ? 2.332 15.544 -11.986 1.00 93.25 397 SER A N 1
ATOM 3173 C CA . SER A 1 397 ? 1.859 14.644 -13.032 1.00 93.25 397 SER A CA 1
ATOM 3174 C C . SER A 1 397 ? 2.864 14.597 -14.180 1.00 93.25 397 SER A C 1
ATOM 3176 O O . SER A 1 397 ? 3.307 15.619 -14.703 1.00 93.25 397 SER A O 1
ATOM 3178 N N . GLY A 1 398 ? 3.201 13.394 -14.622 1.00 95.56 398 GLY A N 1
ATOM 3179 C CA . GLY A 1 398 ? 4.112 13.184 -15.734 1.00 95.56 398 GLY A CA 1
ATOM 3180 C C . GLY A 1 398 ? 4.060 11.763 -16.261 1.00 95.56 398 GLY A C 1
ATOM 3181 O O . GLY A 1 398 ? 3.241 10.943 -15.843 1.00 95.56 398 GLY A O 1
ATOM 3182 N N . SER A 1 399 ? 4.949 11.455 -17.194 1.00 97.44 399 SER A N 1
ATOM 3183 C CA . SER A 1 399 ? 5.091 10.099 -17.713 1.00 97.44 399 SER A CA 1
ATOM 3184 C C . SER A 1 399 ? 6.483 9.841 -18.267 1.00 97.44 399 SER A C 1
ATOM 3186 O O . SER A 1 399 ? 7.236 10.765 -18.577 1.00 97.44 399 SER A O 1
ATOM 3188 N N . VAL A 1 400 ? 6.828 8.563 -18.378 1.00 97.19 400 VAL A N 1
ATOM 3189 C CA . VAL A 1 400 ? 8.059 8.108 -19.022 1.00 97.19 400 VAL A CA 1
ATOM 3190 C C . VAL A 1 400 ? 7.694 7.052 -20.057 1.00 97.19 400 VAL A C 1
ATOM 3192 O O . VAL A 1 400 ? 6.887 6.160 -19.798 1.00 97.19 400 VAL A O 1
ATOM 3195 N N . GLU A 1 401 ? 8.279 7.163 -21.242 1.00 97.88 401 GLU A N 1
ATOM 3196 C CA . GLU A 1 401 ? 8.092 6.236 -22.361 1.00 97.88 401 GLU A CA 1
ATOM 3197 C C . GLU A 1 401 ? 9.386 6.108 -23.161 1.00 97.88 401 GLU A C 1
ATOM 3199 O O . GLU A 1 401 ? 10.269 6.959 -23.063 1.00 97.88 401 GLU A O 1
ATOM 3204 N N . GLY A 1 402 ? 9.525 5.058 -23.966 1.00 97.62 402 GLY A N 1
ATOM 3205 C CA . GLY A 1 402 ? 10.720 4.923 -24.787 1.00 97.62 402 GLY A CA 1
ATOM 3206 C C . GLY A 1 402 ? 10.956 3.515 -25.294 1.00 97.62 402 GLY A C 1
ATOM 3207 O O . GLY A 1 402 ? 10.019 2.767 -25.575 1.00 97.62 402 GLY A O 1
ATOM 3208 N N . TYR A 1 403 ? 12.225 3.156 -25.447 1.00 98.44 403 TYR A N 1
ATOM 3209 C CA . TYR A 1 403 ? 12.619 1.824 -25.881 1.00 98.44 403 TYR A CA 1
ATOM 3210 C C . TYR A 1 403 ? 14.039 1.479 -25.441 1.00 98.44 403 TYR A C 1
ATOM 3212 O O . TYR A 1 403 ? 14.891 2.341 -25.233 1.00 98.44 403 TYR A O 1
ATOM 3220 N N . PHE A 1 404 ? 14.313 0.185 -25.365 1.00 98.38 404 PHE A N 1
ATOM 3221 C CA . PHE A 1 404 ? 15.660 -0.352 -25.259 1.00 98.38 404 PHE A CA 1
ATOM 3222 C C . PHE A 1 404 ? 16.107 -0.900 -26.606 1.00 98.38 404 PHE A C 1
ATOM 3224 O O . PHE A 1 404 ? 15.297 -1.419 -27.370 1.00 98.38 404 PHE A O 1
ATOM 3231 N N . THR A 1 405 ? 17.402 -0.834 -26.883 1.00 98.31 405 THR A N 1
ATOM 3232 C CA . THR A 1 405 ? 18.001 -1.543 -28.015 1.00 98.31 405 THR A CA 1
ATOM 3233 C C . THR A 1 405 ? 18.693 -2.785 -27.486 1.00 98.31 405 THR A C 1
ATOM 3235 O O . THR A 1 405 ? 19.596 -2.678 -26.656 1.00 98.31 405 THR A O 1
ATOM 3238 N N . PHE A 1 406 ? 18.284 -3.948 -27.979 1.00 98.38 406 PHE A N 1
ATOM 3239 C CA . PHE A 1 406 ? 18.865 -5.249 -27.665 1.00 98.38 406 PHE A CA 1
ATOM 3240 C C . PHE A 1 406 ? 19.594 -5.820 -28.881 1.00 98.38 406 PHE A C 1
ATOM 3242 O O . PHE A 1 406 ? 19.305 -5.449 -30.017 1.00 98.38 406 PHE A O 1
ATOM 3249 N N . VAL A 1 407 ? 20.508 -6.757 -28.644 1.00 97.88 407 VAL A N 1
ATOM 3250 C CA . VAL A 1 407 ? 21.055 -7.646 -29.677 1.00 97.88 407 VAL A CA 1
ATOM 3251 C C . VAL A 1 407 ? 20.738 -9.102 -29.322 1.00 97.88 407 VAL A C 1
ATOM 3253 O O . VAL A 1 407 ? 20.793 -9.456 -28.141 1.00 97.88 407 VAL A O 1
ATOM 3256 N N . PRO A 1 408 ? 20.391 -9.967 -30.287 1.00 97.56 408 PRO A N 1
ATOM 3257 C CA . PRO A 1 408 ? 20.273 -11.401 -30.033 1.00 97.56 408 PRO A CA 1
ATOM 3258 C C . PRO A 1 408 ? 21.647 -12.010 -29.714 1.00 97.56 408 PRO A C 1
ATOM 3260 O O . PRO A 1 408 ? 22.656 -11.653 -30.322 1.00 97.56 408 PRO A O 1
ATOM 3263 N N . GLY A 1 409 ? 21.701 -12.955 -28.774 1.00 95.50 409 GLY A N 1
ATOM 3264 C CA . GLY A 1 409 ? 22.972 -13.477 -28.261 1.00 95.50 409 GLY A CA 1
ATOM 3265 C C . GLY A 1 409 ? 23.590 -12.562 -27.202 1.00 95.50 409 GLY A C 1
ATOM 3266 O O . GLY A 1 409 ? 22.896 -12.141 -26.276 1.00 95.50 409 GLY A O 1
ATOM 3267 N N . ARG A 1 410 ? 24.896 -12.297 -27.319 1.00 96.62 410 ARG A N 1
ATOM 3268 C CA . ARG A 1 410 ? 25.673 -11.425 -26.422 1.00 96.62 410 ARG A CA 1
ATOM 3269 C C . ARG A 1 410 ? 26.185 -10.212 -27.196 1.00 96.62 410 ARG A C 1
ATOM 3271 O O . ARG A 1 410 ? 26.425 -10.307 -28.388 1.00 96.62 410 ARG A O 1
ATOM 3278 N N . LEU A 1 411 ? 26.445 -9.094 -26.524 1.00 94.44 411 LEU A N 1
ATOM 3279 C CA . LEU A 1 411 ? 27.053 -7.909 -27.145 1.00 94.44 411 LEU A CA 1
ATOM 3280 C C . LEU A 1 411 ? 28.434 -8.196 -27.742 1.00 94.44 411 LEU A C 1
ATOM 3282 O O . LEU A 1 411 ? 28.773 -7.641 -28.779 1.00 94.44 411 LEU A O 1
ATOM 3286 N N . ALA A 1 412 ? 29.214 -9.062 -27.090 1.00 94.62 412 ALA A N 1
ATOM 3287 C CA . ALA A 1 412 ? 30.538 -9.462 -27.563 1.00 94.62 412 ALA A CA 1
ATOM 3288 C C . ALA A 1 412 ? 30.494 -10.415 -28.771 1.00 94.62 412 ALA A C 1
ATOM 3290 O O . ALA A 1 412 ? 31.479 -10.509 -29.494 1.00 94.62 412 ALA A O 1
ATOM 3291 N N . ASP A 1 413 ? 29.373 -11.115 -28.968 1.00 94.12 413 ASP A N 1
ATOM 3292 C CA . ASP A 1 413 ? 29.151 -12.052 -30.074 1.00 94.12 413 ASP A CA 1
ATOM 3293 C C . ASP A 1 413 ? 27.663 -12.029 -30.492 1.00 94.12 413 ASP A C 1
ATOM 3295 O O . ASP A 1 413 ? 26.867 -12.880 -30.060 1.00 94.12 413 ASP A O 1
ATOM 3299 N N . PRO A 1 414 ? 27.229 -10.984 -31.229 1.00 93.69 414 PRO A N 1
ATOM 3300 C CA . PRO A 1 414 ? 25.834 -10.833 -31.623 1.00 93.69 414 PRO A CA 1
ATOM 3301 C C . PRO A 1 414 ? 25.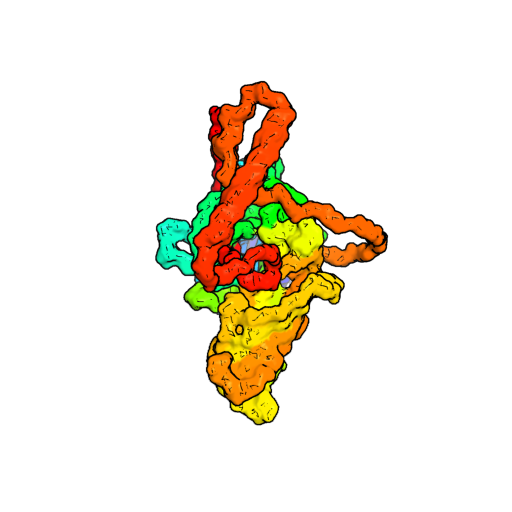450 -11.868 -32.679 1.00 93.69 414 PRO A C 1
ATOM 3303 O O . PRO A 1 414 ? 26.086 -11.977 -33.724 1.00 93.69 414 PRO A O 1
ATOM 3306 N N . ARG A 1 415 ? 24.340 -12.578 -32.462 1.00 94.06 415 ARG A N 1
ATOM 3307 C CA . ARG A 1 415 ? 23.834 -13.600 -33.400 1.00 94.06 415 ARG A CA 1
ATOM 3308 C C . ARG A 1 415 ? 22.901 -13.038 -34.481 1.00 94.06 415 ARG A C 1
ATOM 3310 O O . ARG A 1 415 ? 22.293 -13.794 -35.231 1.00 94.06 415 ARG A O 1
ATOM 3317 N N . GLY A 1 416 ? 22.771 -11.717 -34.552 1.00 91.88 416 GLY A N 1
ATOM 3318 C CA . GLY A 1 416 ? 21.866 -11.003 -35.446 1.00 91.88 416 GLY A CA 1
ATOM 3319 C C . GLY A 1 416 ? 21.905 -9.492 -35.213 1.00 91.88 416 GLY A C 1
ATOM 3320 O O . GLY A 1 416 ? 22.612 -9.003 -34.331 1.00 91.88 416 GLY A O 1
ATOM 3321 N N . GLY A 1 417 ? 21.147 -8.750 -36.023 1.00 93.56 417 GLY A N 1
ATOM 3322 C CA . GLY A 1 417 ? 21.078 -7.290 -35.934 1.00 93.56 417 GLY A CA 1
ATOM 3323 C C . GLY A 1 417 ? 20.389 -6.786 -34.655 1.00 93.56 417 GLY A C 1
ATOM 3324 O O . GLY A 1 417 ? 19.594 -7.515 -34.054 1.00 93.56 417 GLY A O 1
ATOM 3325 N N . PRO A 1 418 ? 20.669 -5.539 -34.234 1.00 96.44 418 PRO A N 1
ATOM 3326 C CA . PRO A 1 418 ? 19.999 -4.932 -33.092 1.00 96.44 418 PRO A CA 1
ATOM 3327 C C . PRO A 1 418 ? 18.501 -4.738 -33.356 1.00 96.44 418 PRO A C 1
ATOM 3329 O O . PRO A 1 418 ? 18.084 -4.458 -34.480 1.00 96.44 418 PRO A O 1
ATOM 3332 N N . PHE A 1 419 ? 17.693 -4.822 -32.302 1.00 97.69 419 PHE A N 1
ATOM 3333 C CA . PHE A 1 419 ? 16.247 -4.616 -32.356 1.00 97.69 419 PHE A CA 1
ATOM 3334 C C . PHE A 1 419 ? 15.767 -3.756 -31.188 1.00 97.69 419 PHE A C 1
ATOM 3336 O O . PHE A 1 419 ? 16.370 -3.741 -30.113 1.00 97.69 419 PHE A O 1
ATOM 3343 N N . LYS A 1 420 ? 14.670 -3.024 -31.407 1.00 98.12 420 LYS A N 1
ATOM 3344 C CA . LYS A 1 420 ? 14.048 -2.186 -30.379 1.00 98.12 420 LYS A CA 1
ATOM 3345 C C . LYS A 1 420 ? 13.041 -2.997 -29.569 1.00 98.12 420 LYS A C 1
ATOM 3347 O O . LYS A 1 420 ? 12.254 -3.748 -30.136 1.00 98.12 420 LYS A O 1
ATOM 3352 N N . VAL A 1 421 ? 13.051 -2.794 -28.259 1.00 98.38 421 VAL A N 1
ATOM 3353 C CA . VAL A 1 421 ? 12.064 -3.297 -27.303 1.00 98.38 421 VAL A CA 1
ATOM 3354 C C . VAL A 1 421 ? 11.355 -2.092 -26.712 1.00 98.38 421 VAL A C 1
ATOM 3356 O O . VAL A 1 421 ? 11.990 -1.273 -26.049 1.00 98.38 421 VAL A O 1
ATOM 3359 N N . LEU A 1 422 ? 10.061 -1.952 -26.987 1.00 98.31 422 LEU A N 1
ATOM 3360 C CA . LEU A 1 422 ? 9.301 -0.777 -26.579 1.00 98.31 422 LEU A CA 1
ATOM 3361 C C . LEU A 1 422 ? 8.992 -0.809 -25.082 1.00 98.31 422 LEU A C 1
ATOM 3363 O O . LEU A 1 422 ? 8.729 -1.865 -24.505 1.00 98.31 422 LEU A O 1
ATOM 3367 N N . VAL A 1 423 ? 8.959 0.374 -24.478 1.00 97.88 423 VAL A N 1
ATOM 3368 C CA . VAL A 1 423 ? 8.387 0.601 -23.154 1.00 97.88 423 VAL A CA 1
ATOM 3369 C C . VAL A 1 423 ? 7.190 1.518 -23.333 1.00 97.88 423 VAL A C 1
ATOM 3371 O O . VAL A 1 423 ? 7.355 2.688 -23.688 1.00 97.88 423 VAL A O 1
ATOM 3374 N N . ALA A 1 424 ? 5.985 0.986 -23.108 1.00 97.31 424 ALA A N 1
ATOM 3375 C CA . ALA A 1 424 ? 4.784 1.809 -23.111 1.00 97.31 424 ALA A CA 1
ATOM 3376 C C . ALA A 1 424 ? 4.886 2.926 -22.069 1.00 97.31 424 ALA A C 1
ATOM 3378 O O . ALA A 1 424 ? 5.545 2.784 -21.036 1.00 97.31 424 ALA A O 1
ATOM 3379 N N . ARG A 1 425 ? 4.194 4.029 -22.348 1.00 97.31 425 ARG A N 1
ATOM 3380 C CA . ARG A 1 425 ? 4.109 5.174 -21.451 1.00 97.31 425 ARG A CA 1
ATOM 3381 C C . ARG A 1 425 ? 3.536 4.759 -20.104 1.00 97.31 425 ARG A C 1
ATOM 3383 O O . ARG A 1 425 ? 2.389 4.324 -20.043 1.00 97.31 425 ARG A O 1
ATOM 3390 N N . PHE A 1 426 ? 4.313 4.923 -19.038 1.00 97.31 426 PHE A N 1
ATOM 3391 C CA . PHE A 1 426 ? 3.855 4.702 -17.669 1.00 97.31 426 PHE A CA 1
ATOM 3392 C C . PHE A 1 426 ? 3.762 6.021 -16.896 1.00 97.31 426 PHE A C 1
ATOM 3394 O O . PHE A 1 426 ? 4.591 6.914 -17.106 1.00 97.31 426 PHE A O 1
ATOM 3401 N N . PRO A 1 427 ? 2.761 6.153 -16.009 1.00 96.69 427 PRO A N 1
ATOM 3402 C CA . PRO A 1 427 ? 2.512 7.396 -15.294 1.00 96.69 427 PRO A CA 1
ATOM 3403 C C . PRO A 1 427 ? 3.534 7.633 -14.176 1.00 96.69 427 PRO A C 1
ATOM 3405 O O . PRO A 1 427 ? 3.896 6.717 -13.431 1.00 96.69 427 PRO A O 1
ATOM 3408 N N . LEU A 1 428 ? 3.962 8.888 -14.041 1.00 95.12 428 LEU A N 1
ATOM 3409 C CA . LEU A 1 428 ? 4.651 9.448 -12.878 1.00 95.12 428 LEU A CA 1
ATOM 3410 C C . LEU A 1 428 ? 3.632 10.342 -12.177 1.00 95.12 428 LEU A C 1
ATOM 3412 O O . LEU A 1 428 ? 3.535 11.536 -12.447 1.00 95.12 428 LEU A O 1
ATOM 3416 N N . GLU A 1 429 ? 2.812 9.724 -11.339 1.00 91.31 429 GLU A N 1
ATOM 3417 C CA . GLU A 1 429 ? 1.687 10.391 -10.695 1.00 91.31 429 GLU A CA 1
ATOM 3418 C C . GLU A 1 429 ? 1.886 10.460 -9.192 1.00 91.31 429 GLU A C 1
ATOM 3420 O O . GLU A 1 429 ? 2.327 9.508 -8.539 1.00 91.31 429 GLU A O 1
ATOM 3425 N N . MET A 1 430 ? 1.532 11.612 -8.643 1.00 86.56 430 MET A N 1
ATOM 3426 C CA . MET A 1 430 ? 1.252 11.791 -7.233 1.00 86.56 430 MET A CA 1
ATOM 3427 C C . MET A 1 430 ? -0.153 11.213 -6.954 1.00 86.56 430 MET A C 1
ATOM 3429 O O . MET A 1 430 ? -1.106 11.710 -7.542 1.00 86.56 430 MET A O 1
ATOM 3433 N N . PRO A 1 431 ? -0.286 10.162 -6.111 1.00 80.06 431 PRO A N 1
ATOM 3434 C CA . PRO A 1 431 ? -1.442 9.812 -5.283 1.00 80.06 431 PRO A CA 1
ATOM 3435 C C . PRO A 1 431 ? -2.692 10.714 -5.256 1.00 80.06 431 PRO A C 1
ATOM 3437 O O . PRO A 1 431 ? -2.552 11.926 -5.248 1.00 80.06 431 PRO A O 1
ATOM 3440 N N . ASP A 1 432 ? -3.886 10.192 -4.967 1.00 68.94 432 ASP A N 1
ATOM 3441 C CA . ASP A 1 432 ? -4.867 10.980 -4.177 1.00 68.94 432 ASP A CA 1
ATOM 3442 C C . ASP A 1 432 ? -4.644 10.748 -2.676 1.00 68.94 432 ASP A C 1
ATOM 3444 O O . ASP A 1 432 ? -4.579 11.680 -1.876 1.00 68.94 432 ASP A O 1
ATOM 3448 N N . TYR A 1 433 ? -4.423 9.476 -2.318 1.00 65.88 433 TYR A N 1
ATOM 3449 C CA . TYR A 1 433 ? -3.705 9.052 -1.110 1.00 65.88 433 TYR A CA 1
ATOM 3450 C C . TYR A 1 433 ? -2.203 9.049 -1.377 1.00 65.88 433 TYR A C 1
ATOM 3452 O O . TYR A 1 433 ? -1.460 8.080 -1.202 1.00 65.88 433 TYR A O 1
ATOM 3460 N N . THR A 1 434 ? -1.760 10.176 -1.882 1.00 57.84 434 THR A N 1
ATOM 3461 C CA . THR A 1 434 ? -0.492 10.749 -1.514 1.00 57.84 434 THR A CA 1
ATOM 3462 C C . THR A 1 434 ? -0.776 11.643 -0.332 1.00 57.84 434 THR A C 1
ATOM 3464 O O . THR A 1 434 ? -1.866 12.135 -0.093 1.00 57.84 434 THR A O 1
ATOM 3467 N N . PHE A 1 435 ? 0.257 11.982 0.379 1.00 45.03 435 PHE A N 1
ATOM 3468 C CA . PHE A 1 435 ? 0.870 13.282 0.159 1.00 45.03 435 PHE A CA 1
ATOM 3469 C C . PHE A 1 435 ? 0.127 14.243 -0.854 1.00 45.03 435 PHE A C 1
ATOM 3471 O O . PHE A 1 435 ? 0.768 14.591 -1.814 1.00 45.03 435 PHE A O 1
ATOM 3478 N N . LYS A 1 436 ? -1.149 14.661 -0.667 1.00 25.33 436 LYS A N 1
ATOM 3479 C CA . LYS A 1 436 ? -2.065 15.608 -1.395 1.00 25.33 436 LYS A CA 1
ATOM 3480 C C . LYS A 1 436 ? -2.466 15.260 -2.849 1.00 25.33 436 LYS A C 1
ATOM 3482 O O . LYS A 1 436 ? -1.582 14.966 -3.635 1.00 25.33 436 LYS A O 1
ATOM 3487 N N . GLY A 1 437 ? -3.718 15.367 -3.337 1.00 24.14 437 GLY A N 1
ATOM 3488 C CA . GLY A 1 437 ? -4.936 16.163 -3.028 1.00 24.14 437 GLY A CA 1
ATOM 3489 C C . GLY A 1 437 ? -5.475 16.801 -4.350 1.00 24.14 437 GLY A C 1
ATOM 3490 O O . GLY A 1 437 ? -4.651 17.126 -5.199 1.00 24.14 437 GLY A O 1
ATOM 3491 N N . PRO A 1 438 ? -6.797 16.985 -4.590 1.00 25.39 438 PRO A N 1
ATOM 3492 C CA . PRO A 1 438 ? -7.387 16.928 -5.943 1.00 25.39 438 PRO A CA 1
ATOM 3493 C C . PRO A 1 438 ? -7.087 18.127 -6.870 1.00 25.39 438 PRO A C 1
ATOM 3495 O O . PRO A 1 438 ? -7.037 19.276 -6.430 1.00 25.39 438 PRO A O 1
ATOM 3498 N N . LYS A 1 439 ? -6.978 17.834 -8.180 1.00 33.59 439 LYS A N 1
ATOM 3499 C CA . LYS A 1 439 ? -6.852 18.775 -9.318 1.00 33.59 439 LYS A CA 1
ATOM 3500 C C . LYS A 1 439 ? -8.080 19.687 -9.480 1.00 33.59 439 LYS A C 1
ATOM 3502 O O . LYS A 1 439 ? -9.196 19.174 -9.473 1.00 33.59 439 LYS A O 1
ATOM 3507 N N . ARG A 1 440 ? -7.862 20.991 -9.743 1.00 26.73 440 ARG A N 1
ATOM 3508 C CA . ARG A 1 440 ? -8.713 21.962 -10.502 1.00 26.73 440 ARG A CA 1
ATOM 3509 C C . ARG A 1 440 ? -8.132 23.390 -10.354 1.00 26.73 440 ARG A C 1
ATOM 3511 O O . ARG A 1 440 ? -7.681 23.692 -9.259 1.00 26.73 440 ARG A O 1
ATOM 3518 N N . VAL A 1 441 ? -8.139 24.356 -11.284 1.00 23.66 441 VAL A N 1
ATOM 3519 C CA . VAL A 1 441 ? -8.391 24.542 -12.738 1.00 23.66 441 VAL A CA 1
ATOM 3520 C C . VAL A 1 441 ? -7.576 25.792 -13.134 1.00 23.66 441 VAL A C 1
ATOM 3522 O O . VAL A 1 441 ? -7.349 26.663 -12.299 1.00 23.66 441 VAL A O 1
ATOM 3525 N N . GLU A 1 442 ? -7.152 25.844 -14.395 1.00 27.30 442 GLU A N 1
ATOM 3526 C CA . GLU A 1 442 ? -6.506 26.942 -15.129 1.00 27.30 442 GLU A CA 1
ATOM 3527 C C . GLU A 1 442 ? -7.003 28.371 -14.823 1.00 27.30 442 GLU A C 1
ATOM 3529 O O . GLU A 1 442 ? -8.205 28.588 -14.712 1.00 27.30 442 GLU A O 1
ATOM 3534 N N . THR A 1 443 ? -6.078 29.346 -14.858 1.00 22.64 443 THR A N 1
ATOM 3535 C CA . THR A 1 443 ? -6.133 30.498 -15.791 1.00 22.64 443 THR A CA 1
ATOM 3536 C C . THR A 1 443 ? -4.763 31.193 -15.920 1.00 22.64 443 THR A C 1
ATOM 3538 O O . THR A 1 443 ? -4.241 31.733 -14.952 1.00 22.64 443 THR A O 1
ATOM 3541 N N . THR A 1 444 ? -4.223 31.148 -17.144 1.00 23.36 444 THR A N 1
ATOM 3542 C CA . THR A 1 444 ? -3.419 32.134 -17.912 1.00 23.36 444 THR A CA 1
ATOM 3543 C C . THR A 1 444 ? -2.545 33.201 -17.222 1.00 23.36 444 THR A C 1
ATOM 3545 O O . THR A 1 444 ? -3.054 34.075 -16.526 1.00 23.36 444 THR A O 1
ATOM 3548 N N . GLY A 1 445 ? -1.271 33.279 -17.642 1.00 21.70 445 GLY A N 1
ATOM 3549 C CA . GLY A 1 445 ? -0.429 34.486 -17.557 1.00 21.70 445 GLY A CA 1
ATOM 3550 C C . GLY A 1 445 ? 1.039 34.228 -17.932 1.00 21.70 445 GLY A C 1
ATOM 3551 O O . GLY A 1 445 ? 1.673 33.360 -17.354 1.00 21.70 445 GLY A O 1
ATOM 3552 N N . TRP A 1 446 ? 1.566 34.954 -18.920 1.00 20.28 446 TRP A N 1
ATOM 3553 C CA . TRP A 1 446 ? 2.841 34.724 -19.621 1.00 20.28 446 TRP A CA 1
ATOM 3554 C C . TRP A 1 446 ? 4.079 35.440 -19.005 1.00 20.28 446 TRP A C 1
ATOM 3556 O O . TRP A 1 446 ? 3.932 36.498 -18.405 1.00 20.28 446 TRP A O 1
ATOM 3566 N N . ILE A 1 447 ? 5.279 34.924 -19.358 1.00 22.14 447 ILE A N 1
ATOM 3567 C CA . ILE A 1 447 ? 6.571 35.613 -19.675 1.00 22.14 447 ILE A CA 1
ATOM 3568 C C . ILE A 1 447 ? 7.676 35.828 -18.588 1.00 22.14 447 ILE A C 1
ATOM 3570 O O . ILE A 1 447 ? 7.610 36.706 -17.738 1.00 22.14 447 ILE A O 1
ATOM 3574 N N . THR A 1 448 ? 8.766 35.050 -18.790 1.00 25.78 448 THR A N 1
ATOM 3575 C CA . THR A 1 448 ? 10.241 35.297 -18.691 1.00 25.78 448 THR A CA 1
ATOM 3576 C C . THR A 1 448 ? 10.934 35.636 -17.359 1.00 25.78 448 THR A C 1
ATOM 3578 O O . THR A 1 448 ? 10.660 36.667 -16.760 1.00 25.78 448 THR A O 1
ATOM 3581 N N . THR A 1 449 ? 12.037 34.940 -17.016 1.00 22.56 449 THR A N 1
ATOM 3582 C CA . THR A 1 449 ? 13.439 35.253 -17.431 1.00 22.56 449 THR A CA 1
ATOM 3583 C C . THR A 1 449 ? 14.445 34.256 -16.811 1.00 22.56 449 THR A C 1
ATOM 3585 O O . THR A 1 449 ? 14.289 33.821 -15.676 1.00 22.56 449 THR A O 1
ATOM 3588 N N . GLN A 1 450 ? 15.469 33.882 -17.589 1.00 24.08 450 GLN A N 1
ATOM 3589 C CA . GLN A 1 450 ? 16.605 33.010 -17.248 1.00 24.08 450 GLN A CA 1
ATOM 3590 C C . GLN A 1 450 ? 17.649 33.669 -16.313 1.00 24.08 450 GLN A C 1
ATOM 3592 O O . GLN A 1 450 ? 17.713 34.887 -16.212 1.00 24.08 450 GLN A O 1
ATOM 3597 N N . PHE A 1 451 ? 18.568 32.828 -15.803 1.00 22.05 451 PHE A N 1
ATOM 3598 C CA . PHE A 1 451 ? 19.871 33.118 -15.167 1.00 22.05 451 PHE A CA 1
ATOM 3599 C C . PHE A 1 451 ? 19.857 33.518 -13.683 1.00 22.05 451 PHE A C 1
ATOM 3601 O O . PHE A 1 451 ? 19.565 34.659 -13.373 1.00 22.05 451 PHE A O 1
ATOM 3608 N N . PHE A 1 452 ? 20.281 32.599 -12.792 1.00 22.67 452 PHE A N 1
ATOM 3609 C CA . PHE A 1 452 ? 21.307 32.795 -11.735 1.00 22.67 452 PHE A CA 1
ATOM 3610 C C . PHE A 1 452 ? 21.318 31.622 -10.727 1.00 22.67 452 PHE A C 1
ATOM 3612 O O . PHE A 1 452 ? 20.684 31.707 -9.688 1.00 22.67 452 PHE A O 1
ATOM 3619 N N . VAL A 1 453 ? 22.092 30.549 -10.958 1.00 23.97 453 VAL A N 1
ATOM 3620 C CA . VAL A 1 453 ? 22.598 29.694 -9.854 1.00 23.97 453 VAL A CA 1
ATOM 3621 C C . VAL A 1 453 ? 23.946 29.089 -10.252 1.00 23.97 453 VAL A C 1
ATOM 3623 O O . VAL A 1 453 ? 24.023 28.015 -10.843 1.00 23.97 453 VAL A O 1
ATOM 3626 N N . LYS A 1 454 ? 25.048 29.785 -9.951 1.00 26.80 454 LYS A N 1
ATOM 3627 C CA . LYS A 1 454 ? 26.397 29.211 -10.083 1.00 26.80 454 LYS A CA 1
ATOM 3628 C C . LYS A 1 454 ? 27.411 29.870 -9.151 1.00 26.80 454 LYS A C 1
ATOM 3630 O O . LYS A 1 454 ? 28.416 30.359 -9.632 1.00 26.80 454 LYS A O 1
ATOM 3635 N N . PHE A 1 455 ? 27.168 29.913 -7.836 1.00 26.53 455 PHE A N 1
ATOM 3636 C CA . PHE A 1 455 ? 28.179 30.457 -6.904 1.00 26.53 455 PHE A CA 1
ATOM 3637 C C . PHE A 1 455 ? 28.172 29.915 -5.462 1.00 26.53 455 PHE A C 1
ATOM 3639 O O . PHE A 1 455 ? 28.700 30.570 -4.574 1.00 26.53 455 PHE A O 1
ATOM 3646 N N . HIS A 1 456 ? 27.650 28.712 -5.194 1.00 27.67 456 HIS A N 1
ATOM 3647 C CA . HIS A 1 456 ? 27.558 28.218 -3.804 1.00 27.67 456 HIS A CA 1
ATOM 3648 C C . HIS A 1 456 ? 28.552 27.110 -3.397 1.00 27.67 456 HIS A C 1
ATOM 3650 O O . HIS A 1 456 ? 28.463 26.600 -2.287 1.00 27.67 456 HIS A O 1
ATOM 3656 N N . HIS A 1 457 ? 29.522 26.736 -4.243 1.00 33.69 457 HIS A N 1
ATOM 3657 C CA . HIS A 1 457 ? 30.395 25.575 -3.970 1.00 33.69 457 HIS A CA 1
ATOM 3658 C C . HIS A 1 457 ? 31.876 25.873 -3.678 1.00 33.69 457 HIS A C 1
ATOM 3660 O O . HIS A 1 457 ? 32.651 24.942 -3.469 1.00 33.69 457 HIS A O 1
ATOM 3666 N N . ILE A 1 458 ? 32.280 27.143 -3.584 1.00 29.05 458 ILE A N 1
ATOM 3667 C CA . ILE A 1 458 ? 33.667 27.538 -3.281 1.00 29.05 458 ILE A CA 1
ATOM 3668 C C . ILE A 1 458 ? 33.719 28.173 -1.890 1.00 29.05 458 ILE A C 1
ATOM 3670 O O . ILE A 1 458 ? 33.967 29.360 -1.767 1.00 29.05 458 ILE A O 1
ATOM 3674 N N . PHE A 1 459 ? 33.437 27.426 -0.822 1.00 28.86 459 PHE A N 1
ATOM 3675 C CA . PHE A 1 459 ? 33.764 27.919 0.529 1.00 28.86 459 PHE A CA 1
ATOM 3676 C C . PHE A 1 459 ? 34.175 26.849 1.538 1.00 28.86 459 PHE A C 1
ATOM 3678 O O . PHE A 1 459 ? 34.443 27.171 2.690 1.00 28.86 459 PHE A O 1
ATOM 3685 N N . HIS A 1 460 ? 34.309 25.584 1.132 1.00 34.62 460 HIS A N 1
ATOM 3686 C CA . HIS A 1 460 ? 34.477 24.513 2.115 1.00 34.62 460 HIS A CA 1
ATOM 3687 C C . HIS A 1 460 ? 35.919 24.034 2.361 1.00 34.62 460 HIS A C 1
ATOM 3689 O O . HIS A 1 460 ? 36.106 23.146 3.187 1.00 34.62 460 HIS A O 1
ATOM 3695 N N . HIS A 1 461 ? 36.941 24.614 1.712 1.00 33.34 461 HIS A N 1
ATOM 3696 C CA . HIS A 1 461 ? 38.325 24.119 1.854 1.00 33.34 461 HIS A CA 1
ATOM 3697 C C . HIS A 1 461 ? 39.412 25.136 2.251 1.00 33.34 461 HIS A C 1
ATOM 3699 O O . HIS A 1 461 ? 40.540 24.721 2.502 1.00 33.34 461 HIS A O 1
ATOM 3705 N N . HIS A 1 462 ? 39.097 26.430 2.408 1.00 35.25 462 HIS A N 1
ATOM 3706 C CA . HIS A 1 462 ? 40.072 27.456 2.843 1.00 35.25 462 HIS A CA 1
ATOM 3707 C C . HIS A 1 462 ? 39.642 28.281 4.076 1.00 35.25 462 HIS A C 1
ATOM 3709 O O . HIS A 1 462 ? 40.300 29.259 4.430 1.00 35.25 462 HIS A O 1
ATOM 3715 N N . GLY A 1 463 ? 38.574 27.869 4.770 1.00 34.66 463 GLY A N 1
ATOM 3716 C CA . GLY A 1 463 ? 37.952 28.632 5.862 1.00 34.66 463 GLY A CA 1
ATOM 3717 C C . GLY A 1 463 ? 38.812 28.858 7.114 1.00 34.66 463 GLY A C 1
ATOM 3718 O O . GLY A 1 463 ? 38.555 29.804 7.852 1.00 34.66 463 GLY A O 1
ATOM 3719 N N . GLU A 1 464 ? 39.864 28.069 7.348 1.00 35.22 464 GLU A N 1
ATOM 3720 C CA . GLU A 1 464 ? 40.654 28.200 8.585 1.00 35.22 464 GLU A CA 1
ATOM 3721 C C . GLU A 1 464 ? 41.764 29.262 8.535 1.00 35.22 464 GLU A C 1
ATOM 3723 O O . GLU A 1 464 ? 42.246 29.685 9.584 1.00 35.22 464 GLU A O 1
ATOM 3728 N N . ARG A 1 465 ? 42.146 29.770 7.353 1.00 33.25 465 ARG A N 1
ATOM 3729 C CA . ARG A 1 465 ? 43.123 30.875 7.262 1.00 33.25 465 ARG A CA 1
ATOM 3730 C C . ARG A 1 465 ? 42.493 32.265 7.353 1.00 33.25 465 ARG A C 1
ATOM 3732 O O . ARG A 1 465 ? 43.180 33.192 7.768 1.00 33.25 465 ARG A O 1
ATOM 3739 N N . LEU A 1 466 ? 41.202 32.414 7.040 1.00 34.88 466 LEU A N 1
ATOM 3740 C CA . LEU A 1 466 ? 40.509 33.705 7.157 1.00 34.88 466 LEU A CA 1
ATOM 3741 C C . LEU A 1 466 ? 40.203 34.085 8.614 1.00 34.88 466 LEU A C 1
ATOM 3743 O O . LEU A 1 466 ? 40.158 35.266 8.939 1.00 34.88 466 LEU A O 1
ATOM 3747 N N . PHE A 1 467 ? 40.036 33.111 9.512 1.00 29.86 467 PHE A N 1
ATOM 3748 C CA . PHE A 1 467 ? 39.513 33.371 10.859 1.00 29.86 467 PHE A CA 1
ATOM 3749 C C . PHE A 1 467 ? 40.490 34.081 11.817 1.00 29.86 467 PHE A C 1
ATOM 3751 O O . PHE A 1 467 ? 40.077 34.512 12.889 1.00 29.86 467 PHE A O 1
ATOM 3758 N N . AR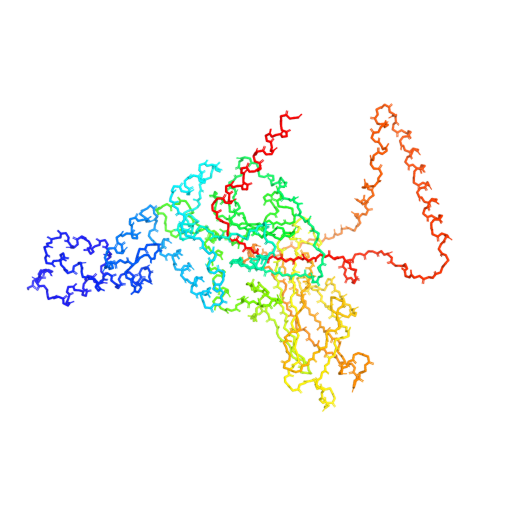G A 1 468 ? 41.771 34.248 11.452 1.00 32.12 468 ARG A N 1
ATOM 3759 C CA . ARG A 1 468 ? 42.766 34.955 12.288 1.00 32.12 468 ARG A CA 1
ATOM 3760 C C . ARG A 1 468 ? 43.064 36.402 11.878 1.00 32.12 468 ARG A C 1
ATOM 3762 O O . ARG A 1 468 ? 43.828 37.053 12.580 1.00 32.12 468 ARG A O 1
ATOM 3769 N N . CYS A 1 469 ? 42.452 36.929 10.815 1.00 35.75 469 CYS A N 1
ATOM 3770 C CA . CYS A 1 469 ? 42.728 38.296 10.341 1.00 35.75 469 CYS A CA 1
ATOM 3771 C C . CYS A 1 469 ? 41.528 39.260 10.397 1.00 35.75 469 CYS A C 1
ATOM 3773 O O . CYS A 1 469 ? 41.672 40.421 10.029 1.00 35.75 469 CYS A O 1
ATOM 3775 N N . ILE A 1 470 ? 40.357 38.837 10.886 1.00 35.22 470 ILE A N 1
ATOM 3776 C CA . ILE A 1 470 ? 39.122 39.651 10.851 1.00 35.22 470 ILE A CA 1
ATOM 3777 C C . ILE A 1 470 ? 38.874 40.351 12.196 1.00 35.22 470 ILE A C 1
ATOM 3779 O O . ILE A 1 470 ? 37.784 40.323 12.754 1.00 35.22 470 ILE A O 1
ATOM 3783 N N . HIS A 1 471 ? 39.899 41.015 12.722 1.00 31.22 471 HIS A N 1
ATOM 3784 C CA . HIS A 1 471 ? 39.696 42.082 13.698 1.00 31.22 471 HIS A CA 1
ATOM 3785 C C . HIS A 1 471 ? 40.507 43.303 13.257 1.00 31.22 471 HIS A C 1
ATOM 3787 O O . HIS A 1 471 ? 41.687 43.418 13.567 1.00 31.22 471 HIS A O 1
ATOM 3793 N N . GLY A 1 472 ? 39.851 44.206 12.514 1.00 39.62 472 GLY A N 1
ATOM 3794 C CA . GLY A 1 472 ? 40.304 45.595 12.353 1.00 39.62 472 GLY A CA 1
ATOM 3795 C C . GLY A 1 472 ? 40.734 46.090 10.964 1.00 39.62 472 GLY A C 1
ATOM 3796 O O . GLY A 1 472 ? 41.227 47.209 10.902 1.00 39.62 472 GLY A O 1
ATOM 3797 N N . CYS A 1 473 ? 40.562 45.349 9.862 1.00 33.72 473 CYS A N 1
ATOM 3798 C CA . CYS A 1 473 ? 40.997 45.827 8.531 1.00 33.72 473 CYS A CA 1
ATOM 3799 C C . CYS A 1 473 ? 39.879 46.526 7.714 1.00 33.72 473 CYS A C 1
ATOM 3801 O O . CYS A 1 473 ? 38.749 46.027 7.697 1.00 33.72 473 CYS A O 1
ATOM 3803 N N . PRO A 1 474 ? 40.163 47.641 7.004 1.00 39.12 474 PRO A N 1
ATOM 3804 C CA . PRO A 1 474 ? 39.206 48.322 6.124 1.00 39.12 474 PRO A CA 1
ATOM 3805 C C . PRO A 1 474 ? 38.882 47.548 4.831 1.00 39.12 474 PRO A C 1
ATOM 3807 O O . PRO A 1 474 ? 39.713 46.835 4.273 1.00 39.12 474 PRO A O 1
ATOM 3810 N N . LEU A 1 475 ? 37.668 47.764 4.312 1.00 35.25 475 LEU A N 1
ATOM 3811 C CA . LEU A 1 475 ? 37.029 47.014 3.217 1.00 35.25 475 LEU A CA 1
ATOM 3812 C C . LEU A 1 475 ? 37.829 46.949 1.897 1.00 35.25 475 LEU A C 1
ATOM 3814 O O . LEU A 1 475 ? 37.694 45.980 1.157 1.00 35.25 475 LEU A O 1
ATOM 3818 N N . ASN A 1 476 ? 38.677 47.938 1.607 1.00 33.94 476 ASN A N 1
ATOM 3819 C CA . ASN A 1 476 ? 39.420 48.003 0.343 1.00 33.94 476 ASN A CA 1
ATOM 3820 C C . ASN A 1 476 ? 40.629 47.049 0.309 1.00 33.94 476 ASN A C 1
ATOM 3822 O O . ASN A 1 476 ? 40.926 46.485 -0.739 1.00 33.94 476 ASN A O 1
ATOM 3826 N N . GLU A 1 477 ? 41.262 46.771 1.453 1.00 38.00 477 GLU A N 1
ATOM 3827 C CA . GLU A 1 477 ? 42.383 45.818 1.535 1.00 38.00 477 GLU A CA 1
ATOM 3828 C C . GLU A 1 477 ? 41.908 44.355 1.447 1.00 38.00 477 GLU A C 1
ATOM 3830 O O . GLU A 1 477 ? 42.630 43.477 0.972 1.00 38.00 477 GLU A O 1
ATOM 3835 N N . LEU A 1 478 ? 40.651 44.091 1.823 1.00 36.72 478 LEU A N 1
ATOM 3836 C CA . LEU A 1 478 ? 39.996 42.788 1.653 1.00 36.72 478 LEU A CA 1
ATOM 3837 C C . LEU A 1 478 ? 39.702 42.467 0.179 1.00 36.72 478 LEU A C 1
ATOM 3839 O O . LEU A 1 478 ? 39.708 41.297 -0.212 1.00 36.72 478 LEU A O 1
ATOM 3843 N N . ILE A 1 479 ? 39.472 43.494 -0.643 1.00 38.34 479 ILE A N 1
ATOM 3844 C CA . ILE A 1 479 ? 39.221 43.351 -2.082 1.00 38.34 479 ILE A CA 1
ATOM 3845 C C . ILE A 1 479 ? 40.528 43.010 -2.813 1.00 38.34 479 ILE A C 1
ATOM 3847 O O . ILE A 1 479 ? 40.550 42.062 -3.600 1.00 38.34 479 ILE A O 1
ATOM 3851 N N . ASP A 1 480 ? 41.634 43.681 -2.480 1.00 37.78 480 ASP A N 1
ATOM 3852 C CA . ASP A 1 480 ? 42.953 43.391 -3.062 1.00 37.78 480 ASP A CA 1
ATOM 3853 C C . ASP A 1 480 ? 43.509 42.027 -2.617 1.00 37.78 480 ASP A C 1
ATOM 3855 O O . ASP A 1 480 ? 44.077 41.283 -3.425 1.00 37.78 480 ASP A O 1
ATOM 3859 N N . ALA A 1 481 ? 43.271 41.625 -1.362 1.00 40.47 481 ALA A N 1
ATOM 3860 C CA . ALA A 1 481 ? 43.587 40.276 -0.890 1.00 40.47 481 ALA A CA 1
ATOM 3861 C C . ALA A 1 481 ? 42.772 39.198 -1.634 1.00 40.47 481 ALA A C 1
ATOM 3863 O O . ALA A 1 481 ? 43.309 38.148 -1.998 1.00 40.47 481 ALA A O 1
ATOM 3864 N N . GLY A 1 482 ? 41.493 39.471 -1.919 1.00 35.56 482 GLY A N 1
ATOM 3865 C CA . GLY A 1 482 ? 40.613 38.580 -2.681 1.00 35.56 482 GLY A CA 1
ATOM 3866 C C . GLY A 1 482 ? 41.022 38.411 -4.149 1.00 35.56 482 GLY A C 1
ATOM 3867 O O . GLY A 1 482 ? 40.935 37.307 -4.692 1.00 35.56 482 GLY A O 1
ATOM 3868 N N . ILE A 1 483 ? 41.519 39.473 -4.788 1.00 40.88 483 ILE A N 1
ATOM 3869 C CA . ILE A 1 483 ? 42.002 39.436 -6.178 1.00 40.88 483 ILE A CA 1
ATOM 3870 C C . ILE A 1 483 ? 43.344 38.692 -6.276 1.00 40.88 483 ILE A C 1
ATOM 3872 O O . ILE A 1 483 ? 43.521 37.868 -7.177 1.00 40.88 483 ILE A O 1
ATOM 3876 N N . ASN A 1 484 ? 44.259 38.891 -5.323 1.00 36.34 484 ASN A N 1
ATOM 3877 C CA . ASN A 1 484 ? 45.542 38.177 -5.296 1.00 36.34 484 ASN A CA 1
ATOM 3878 C C . ASN A 1 484 ? 45.378 36.664 -5.054 1.00 36.34 484 ASN A C 1
ATOM 3880 O O . ASN A 1 484 ? 46.002 35.864 -5.752 1.00 36.34 484 ASN A O 1
ATOM 3884 N N . LEU A 1 485 ? 44.461 36.256 -4.168 1.00 38.62 485 LEU A N 1
ATOM 3885 C CA . LEU A 1 485 ? 44.131 34.841 -3.928 1.00 38.62 485 LEU A CA 1
ATOM 3886 C C . LEU A 1 485 ? 43.522 34.152 -5.161 1.00 38.62 485 LEU A C 1
ATOM 3888 O O . LEU A 1 485 ? 43.798 32.979 -5.423 1.00 38.62 485 LEU A O 1
ATOM 3892 N N . ARG A 1 486 ? 42.724 34.883 -5.949 1.00 37.12 486 ARG A N 1
ATOM 3893 C CA . ARG A 1 486 ? 42.163 34.392 -7.218 1.00 37.12 486 ARG A CA 1
ATOM 3894 C C . ARG A 1 486 ? 43.261 34.116 -8.251 1.00 37.12 486 ARG A C 1
ATOM 3896 O O . ARG A 1 486 ? 43.234 33.073 -8.904 1.00 37.12 486 ARG A O 1
ATOM 3903 N N . ASN A 1 487 ? 44.241 35.012 -8.352 1.00 40.81 487 ASN A N 1
ATOM 3904 C CA . ASN A 1 487 ? 45.354 34.890 -9.295 1.00 40.81 487 ASN A CA 1
ATOM 3905 C C . ASN A 1 487 ? 46.339 33.771 -8.897 1.00 40.81 487 ASN A C 1
ATOM 3907 O O . ASN A 1 487 ? 46.830 33.042 -9.761 1.00 40.81 487 ASN A O 1
ATOM 3911 N N . GLU A 1 488 ? 46.588 33.565 -7.598 1.00 39.88 488 GLU A N 1
ATOM 3912 C CA . GLU A 1 488 ? 47.416 32.452 -7.103 1.00 39.88 488 GLU A CA 1
ATOM 3913 C C . GLU A 1 488 ? 46.756 31.078 -7.304 1.00 39.88 488 GLU A C 1
ATOM 3915 O O . GLU A 1 488 ? 47.435 30.107 -7.669 1.00 39.88 488 GLU A O 1
ATOM 3920 N N . ALA A 1 489 ? 45.433 30.991 -7.131 1.00 38.06 489 ALA A N 1
ATOM 3921 C CA . ALA A 1 489 ? 44.665 29.776 -7.394 1.00 38.06 489 ALA A CA 1
ATOM 3922 C C . ALA A 1 489 ? 44.680 29.405 -8.889 1.00 38.06 489 ALA A C 1
ATOM 3924 O O . ALA A 1 489 ? 44.919 28.245 -9.234 1.00 38.06 489 ALA A O 1
ATOM 3925 N N . GLU A 1 490 ? 44.526 30.385 -9.789 1.00 39.72 490 GLU A N 1
ATOM 3926 C CA . GLU A 1 490 ? 44.654 30.166 -11.238 1.00 39.72 490 GLU A CA 1
ATOM 3927 C C . GLU A 1 490 ? 46.080 29.767 -11.657 1.00 39.72 490 GLU A C 1
ATOM 3929 O O . GLU A 1 490 ? 46.254 28.881 -12.500 1.00 39.72 490 GLU A O 1
ATOM 3934 N N . ALA A 1 491 ? 47.115 30.362 -11.054 1.00 40.25 491 ALA A N 1
ATOM 3935 C CA . ALA A 1 491 ? 48.513 30.038 -11.354 1.00 40.25 491 ALA A CA 1
ATOM 3936 C C . ALA A 1 491 ? 48.921 28.632 -10.877 1.00 40.25 491 ALA A C 1
ATOM 3938 O O . ALA A 1 491 ? 49.752 27.975 -11.513 1.00 40.25 491 ALA A O 1
ATOM 3939 N N . THR A 1 492 ? 48.332 28.158 -9.777 1.00 39.09 492 THR A N 1
ATOM 3940 C CA . THR A 1 492 ? 48.556 26.808 -9.236 1.00 39.09 492 THR A CA 1
ATOM 3941 C C . THR A 1 492 ? 47.840 25.757 -10.083 1.00 39.09 492 THR A C 1
ATOM 3943 O O . THR A 1 492 ? 48.456 24.770 -10.485 1.00 39.09 492 THR A O 1
ATOM 3946 N N . LEU A 1 493 ? 46.593 26.032 -10.484 1.00 34.50 493 LEU A N 1
ATOM 3947 C CA . LEU A 1 493 ? 45.820 25.171 -11.382 1.00 34.50 493 LEU A CA 1
ATOM 3948 C C . LEU A 1 493 ? 46.495 25.029 -12.760 1.00 34.50 493 LEU A C 1
ATOM 3950 O O . LEU A 1 493 ? 46.576 23.930 -13.307 1.00 34.50 493 LEU A O 1
ATOM 3954 N N . ARG A 1 494 ? 47.065 26.116 -13.305 1.00 36.81 494 ARG A N 1
ATOM 3955 C CA . ARG A 1 494 ? 47.851 26.072 -14.553 1.00 36.81 494 ARG A CA 1
ATOM 3956 C C . ARG A 1 494 ? 49.133 25.241 -14.423 1.00 36.81 494 ARG A C 1
ATOM 3958 O O . ARG A 1 494 ? 49.475 24.527 -15.363 1.00 36.81 494 ARG A O 1
ATOM 3965 N N . ARG A 1 495 ? 49.825 25.290 -13.277 1.00 38.44 495 ARG A N 1
ATOM 3966 C CA . ARG A 1 495 ? 51.035 24.484 -13.016 1.00 38.44 495 ARG A CA 1
ATOM 3967 C C . ARG A 1 495 ? 50.736 22.987 -12.893 1.00 38.44 495 ARG A C 1
ATOM 3969 O O . ARG A 1 495 ? 51.510 22.179 -13.401 1.00 38.44 495 ARG A O 1
ATOM 3976 N N . GLU A 1 496 ? 49.612 22.612 -12.288 1.00 37.03 496 GLU A N 1
ATOM 3977 C CA . GLU A 1 496 ? 49.197 21.204 -12.186 1.00 37.03 496 GLU A CA 1
ATOM 3978 C C . GLU A 1 496 ? 48.710 20.623 -13.522 1.00 37.03 496 GLU A C 1
ATOM 3980 O O . GLU A 1 496 ? 48.943 19.446 -13.809 1.00 37.03 496 GLU A O 1
ATOM 3985 N N . LEU A 1 497 ? 48.099 21.453 -14.373 1.00 35.31 497 LEU A N 1
ATOM 3986 C CA . LEU A 1 497 ? 47.645 21.058 -15.710 1.00 35.31 497 LEU A CA 1
ATOM 3987 C C . LEU A 1 497 ? 48.798 20.866 -16.712 1.00 35.31 497 LEU A C 1
ATOM 3989 O O . LEU A 1 497 ? 48.695 20.018 -17.595 1.00 35.31 497 LEU A O 1
ATOM 3993 N N . LEU A 1 498 ? 49.913 21.590 -16.561 1.00 36.78 498 LEU A N 1
ATOM 3994 C CA . LEU A 1 498 ? 51.077 21.494 -17.458 1.00 36.78 498 LEU A CA 1
ATOM 3995 C C . LEU A 1 498 ? 51.993 20.283 -17.181 1.00 36.78 498 LEU A C 1
ATOM 3997 O O . LEU A 1 498 ? 52.752 19.888 -18.064 1.00 36.78 498 LEU A O 1
ATOM 4001 N N . ASN A 1 499 ? 51.909 19.653 -16.002 1.00 35.16 499 ASN A N 1
ATOM 4002 C CA . ASN A 1 499 ? 52.836 18.583 -15.591 1.00 35.16 499 ASN A CA 1
ATOM 4003 C C . ASN A 1 499 ? 52.366 17.140 -15.866 1.00 35.16 499 ASN A C 1
ATOM 4005 O O . ASN A 1 499 ? 53.102 16.195 -15.578 1.00 35.16 499 ASN A O 1
ATOM 4009 N N . LYS A 1 500 ? 51.186 16.917 -16.462 1.00 33.47 500 LYS A N 1
ATOM 4010 C CA . LYS A 1 500 ? 50.729 15.563 -16.840 1.00 33.47 500 LYS A CA 1
ATOM 4011 C C . LYS A 1 500 ? 50.967 15.273 -18.326 1.00 33.47 500 LYS A C 1
ATOM 4013 O O . LYS A 1 500 ? 50.098 15.484 -19.167 1.00 33.47 500 LYS A O 1
ATOM 4018 N N . LYS A 1 501 ? 52.140 14.714 -18.647 1.00 31.31 501 LYS A N 1
ATOM 4019 C CA . LYS A 1 501 ? 52.410 14.055 -19.938 1.00 31.31 501 LYS A CA 1
ATOM 4020 C C . LYS A 1 501 ? 51.629 12.724 -20.043 1.00 31.31 501 LYS A C 1
ATOM 4022 O O . LYS A 1 501 ? 52.085 11.716 -19.524 1.00 31.31 501 LYS A O 1
ATOM 4027 N N . ASN A 1 502 ? 50.521 12.753 -20.798 1.00 28.56 502 ASN A N 1
ATOM 4028 C CA . ASN A 1 502 ? 49.858 11.654 -21.542 1.00 28.56 502 ASN A CA 1
ATOM 4029 C C . ASN A 1 502 ? 49.166 10.478 -20.782 1.00 28.56 502 ASN A C 1
ATOM 4031 O O . ASN A 1 502 ? 49.558 10.117 -19.680 1.00 28.56 502 ASN A O 1
ATOM 4035 N N . PRO A 1 503 ? 48.102 9.854 -21.348 1.00 39.50 503 PRO A N 1
ATOM 4036 C CA . PRO A 1 503 ? 46.753 10.423 -21.310 1.00 39.50 503 PRO A CA 1
ATOM 4037 C C . PRO A 1 503 ? 45.705 9.419 -20.782 1.00 39.50 503 PRO A C 1
ATOM 4039 O O . PRO A 1 503 ? 45.557 8.321 -21.314 1.00 39.50 503 PRO A O 1
ATOM 4042 N N . LYS A 1 504 ? 44.894 9.807 -19.791 1.00 26.89 504 LYS A N 1
ATOM 4043 C CA . LYS A 1 504 ? 43.603 9.151 -19.514 1.00 26.89 504 LYS A CA 1
ATOM 4044 C C . LYS A 1 504 ? 42.561 10.191 -19.110 1.00 26.89 504 LYS A C 1
ATOM 4046 O O . LYS A 1 504 ? 42.750 10.894 -18.125 1.00 26.89 504 LYS A O 1
ATOM 4051 N N . LYS A 1 505 ? 41.500 10.254 -19.927 1.00 29.92 505 LYS A N 1
ATOM 4052 C CA . LYS A 1 505 ? 40.168 10.845 -19.703 1.00 29.92 505 LYS A CA 1
ATOM 4053 C C . LYS A 1 505 ? 40.114 11.967 -18.660 1.00 29.92 505 LYS A C 1
ATOM 4055 O O . LYS A 1 505 ? 39.918 11.721 -17.475 1.00 29.92 505 LYS A O 1
ATOM 4060 N N . VAL A 1 506 ? 40.160 13.202 -19.147 1.00 25.66 506 VAL A N 1
ATOM 4061 C CA . VAL A 1 506 ? 39.596 14.349 -18.436 1.00 25.66 506 VAL A CA 1
ATOM 4062 C C . VAL A 1 506 ? 38.321 14.741 -19.171 1.00 25.66 506 VAL A C 1
ATOM 4064 O O . VAL A 1 506 ? 38.374 15.268 -20.276 1.00 25.66 506 VAL A O 1
ATOM 4067 N N . SER A 1 507 ? 37.175 14.457 -18.561 1.00 26.09 507 SER A N 1
ATOM 4068 C CA . SER A 1 507 ? 35.911 15.117 -18.874 1.00 26.09 507 SER A CA 1
ATOM 4069 C C . SER A 1 507 ? 35.208 15.406 -17.555 1.00 26.09 507 SER A C 1
ATOM 4071 O O . SER A 1 507 ? 34.680 14.503 -16.908 1.00 26.09 507 SER A O 1
ATOM 4073 N N . GLY A 1 508 ? 35.232 16.664 -17.141 1.00 24.77 508 GLY A N 1
ATOM 4074 C CA . GLY A 1 508 ? 34.314 17.194 -16.149 1.00 24.77 508 GLY A CA 1
ATOM 4075 C C . GLY A 1 508 ? 33.619 18.386 -16.779 1.00 24.77 508 GLY A C 1
ATOM 4076 O O . GLY A 1 508 ? 34.313 19.300 -17.212 1.00 24.77 508 GLY A O 1
ATOM 4077 N N . SER A 1 509 ? 32.285 18.351 -16.878 1.00 25.33 509 SER A N 1
ATOM 4078 C CA . SER A 1 509 ? 31.421 19.283 -16.145 1.00 25.33 509 SER A CA 1
ATOM 4079 C C . SER A 1 509 ? 29.923 19.127 -16.491 1.00 25.33 509 SER A C 1
ATOM 4081 O O . SER A 1 509 ? 29.555 19.234 -17.653 1.00 25.33 509 SER A O 1
ATOM 4083 N N . TRP A 1 510 ? 29.103 19.044 -15.430 1.00 23.91 510 TRP A N 1
ATOM 4084 C CA . TRP A 1 510 ? 27.657 19.346 -15.291 1.00 23.91 510 TRP A CA 1
ATOM 4085 C C . TRP A 1 510 ? 26.578 18.252 -15.516 1.00 23.91 510 TRP A C 1
ATOM 4087 O O . TRP A 1 510 ? 26.264 17.867 -16.632 1.00 23.91 510 TRP A O 1
ATOM 4097 N N . LEU A 1 511 ? 25.946 17.908 -14.376 1.00 27.11 511 LEU A N 1
ATOM 4098 C CA . LEU A 1 511 ? 24.513 17.655 -14.110 1.00 27.11 511 LEU A CA 1
ATOM 4099 C C . LEU A 1 511 ? 23.820 16.401 -14.686 1.00 27.11 511 LEU A C 1
ATOM 4101 O O . LEU A 1 511 ? 23.293 16.383 -15.790 1.00 27.11 511 LEU A O 1
ATOM 4105 N N . GLY A 1 512 ? 23.693 15.392 -13.816 1.00 27.72 512 GLY A N 1
ATOM 4106 C CA . GLY A 1 512 ? 22.397 14.830 -13.397 1.00 27.72 512 GLY A CA 1
ATOM 4107 C C . GLY A 1 512 ? 21.616 13.905 -14.333 1.00 27.72 512 GLY A C 1
ATOM 4108 O O . GLY A 1 512 ? 20.786 13.155 -13.833 1.00 27.72 512 GLY A O 1
ATOM 4109 N N . ILE A 1 513 ? 21.858 13.913 -15.646 1.00 33.34 513 ILE A N 1
ATOM 4110 C CA . ILE A 1 513 ? 20.983 13.204 -16.605 1.00 33.34 513 ILE A CA 1
ATOM 4111 C C . ILE A 1 513 ? 21.746 12.202 -17.495 1.00 33.34 513 ILE A C 1
ATOM 4113 O O . ILE A 1 513 ? 21.140 11.289 -18.048 1.00 33.34 513 ILE A O 1
ATOM 4117 N N . ILE A 1 514 ? 23.083 12.260 -17.539 1.00 27.69 514 ILE A N 1
ATOM 4118 C CA . ILE A 1 514 ? 23.921 11.312 -18.295 1.00 27.69 514 ILE A CA 1
ATOM 4119 C C . ILE A 1 514 ? 25.014 10.748 -17.377 1.00 27.69 514 ILE A C 1
ATOM 4121 O O . ILE A 1 514 ? 25.950 11.453 -17.011 1.00 27.69 514 ILE A O 1
ATOM 4125 N N . GLY A 1 515 ? 24.886 9.476 -16.985 1.00 27.53 515 GLY A N 1
ATOM 4126 C CA . GLY A 1 515 ? 26.007 8.573 -16.666 1.00 27.53 515 GLY A CA 1
ATOM 4127 C C . GLY A 1 515 ? 27.123 9.037 -15.712 1.00 27.53 515 GLY A C 1
ATOM 4128 O O . GLY A 1 515 ? 28.245 8.546 -15.826 1.00 27.53 515 GLY A O 1
ATOM 4129 N N . GLY A 1 516 ? 26.866 9.952 -14.776 1.00 23.14 516 GLY A N 1
ATOM 4130 C CA . GLY A 1 516 ? 27.815 10.310 -13.722 1.00 23.14 516 GLY A CA 1
ATOM 4131 C C . GLY A 1 516 ? 27.663 9.379 -12.522 1.00 23.14 516 GLY A C 1
ATOM 4132 O O . GLY A 1 516 ? 26.636 9.415 -11.849 1.00 23.14 516 GLY A O 1
ATOM 4133 N N . TYR A 1 517 ? 28.673 8.557 -12.225 1.00 28.31 517 TYR A N 1
ATOM 4134 C CA . TYR A 1 517 ? 28.713 7.744 -11.006 1.00 28.31 517 TYR A CA 1
ATOM 4135 C C . TYR A 1 517 ? 28.795 8.649 -9.765 1.00 28.31 517 TYR A C 1
ATOM 4137 O O . TYR A 1 517 ? 29.874 8.988 -9.284 1.00 28.31 517 TYR A O 1
ATOM 4145 N N . SER A 1 518 ? 27.644 9.054 -9.237 1.00 27.30 518 SER A N 1
ATOM 4146 C CA . SER A 1 518 ? 27.495 9.505 -7.855 1.00 27.30 518 SER A CA 1
ATOM 4147 C C . SER A 1 518 ? 26.684 8.454 -7.109 1.00 27.30 518 SER A C 1
ATOM 4149 O O . SER A 1 518 ? 25.491 8.272 -7.324 1.00 27.30 518 SER A O 1
ATOM 4151 N N . PHE A 1 519 ? 27.407 7.689 -6.298 1.00 33.03 519 PHE A N 1
ATOM 4152 C CA . PHE A 1 519 ? 26.934 6.538 -5.548 1.00 33.03 519 PHE A CA 1
ATOM 4153 C C . PHE A 1 519 ? 26.022 6.980 -4.397 1.00 33.03 519 PHE A C 1
ATOM 4155 O O . PHE A 1 519 ? 26.502 7.530 -3.409 1.00 33.03 519 PHE A O 1
ATOM 4162 N N . TYR A 1 520 ? 24.725 6.692 -4.503 1.00 38.12 520 TYR A N 1
ATOM 4163 C CA . TYR A 1 520 ? 23.775 6.778 -3.396 1.00 38.12 520 TYR A CA 1
ATOM 4164 C C . TYR A 1 520 ? 22.854 5.568 -3.464 1.00 38.12 520 TYR A C 1
ATOM 4166 O O . TYR A 1 520 ? 22.098 5.446 -4.415 1.00 38.12 520 TYR A O 1
ATOM 4174 N N . HIS A 1 521 ? 22.916 4.674 -2.478 1.00 48.09 521 HIS A N 1
ATOM 4175 C CA . HIS A 1 521 ? 21.900 3.638 -2.319 1.00 48.09 521 HIS A CA 1
ATOM 4176 C C . HIS A 1 521 ? 20.774 4.217 -1.465 1.00 48.09 521 HIS A C 1
ATOM 4178 O O . HIS A 1 521 ? 20.942 4.402 -0.255 1.00 48.09 521 HIS A O 1
ATOM 4184 N N . HIS A 1 522 ? 19.655 4.574 -2.097 1.00 53.75 522 HIS A N 1
ATOM 4185 C CA . HIS A 1 522 ? 18.472 5.043 -1.383 1.00 53.75 522 HIS A CA 1
ATOM 4186 C C . HIS A 1 522 ? 17.497 3.898 -1.261 1.00 53.75 522 HIS A C 1
ATOM 4188 O O . HIS A 1 522 ? 16.859 3.536 -2.240 1.00 53.75 522 HIS A O 1
ATOM 4194 N N . SER A 1 523 ? 17.367 3.357 -0.061 1.00 54.62 523 SER A N 1
ATOM 4195 C CA . SER A 1 523 ? 16.439 2.270 0.202 1.00 54.62 523 SER A CA 1
ATOM 4196 C C . SER A 1 523 ? 15.665 2.581 1.457 1.00 54.62 523 SER A C 1
ATOM 4198 O O . SER A 1 523 ? 16.248 2.887 2.491 1.00 54.62 523 SER A O 1
ATOM 4200 N N . ILE A 1 524 ? 14.346 2.530 1.368 1.00 58.34 524 ILE A N 1
ATOM 4201 C CA . ILE A 1 524 ? 13.456 2.869 2.466 1.00 58.34 524 ILE A CA 1
ATOM 4202 C C . ILE A 1 524 ? 12.628 1.657 2.819 1.00 58.34 524 ILE A C 1
ATOM 4204 O O . ILE A 1 524 ? 12.097 0.974 1.951 1.00 58.34 524 ILE A O 1
ATOM 4208 N N . ASN A 1 525 ? 12.471 1.454 4.117 1.00 58.38 525 ASN A N 1
ATOM 4209 C CA . ASN A 1 525 ? 11.433 0.614 4.663 1.00 58.38 525 ASN A CA 1
ATOM 4210 C C . ASN A 1 525 ? 10.912 1.278 5.932 1.00 58.38 525 ASN A C 1
ATOM 4212 O O . ASN A 1 525 ? 11.700 1.628 6.816 1.00 58.38 525 ASN A O 1
ATOM 4216 N N . VAL A 1 526 ? 9.616 1.570 5.960 1.00 66.56 526 VAL A N 1
ATOM 4217 C CA . VAL A 1 526 ? 9.018 2.412 6.992 1.00 66.56 526 VAL A CA 1
ATOM 4218 C C . VAL A 1 526 ? 8.321 1.539 8.026 1.00 66.56 526 VAL A C 1
ATOM 4220 O O . VAL A 1 526 ? 7.464 0.716 7.703 1.00 66.56 526 VAL A O 1
ATOM 4223 N N . TYR A 1 527 ? 8.669 1.776 9.285 1.00 74.56 527 TYR A N 1
ATOM 4224 C CA . TYR A 1 527 ? 8.080 1.102 10.429 1.00 74.56 527 TYR A CA 1
ATOM 4225 C C . TYR A 1 527 ? 7.056 2.006 11.093 1.00 74.56 527 TYR A C 1
ATOM 4227 O O . TYR A 1 527 ? 7.290 3.211 11.238 1.00 74.56 527 TYR A O 1
ATOM 4235 N N . SER A 1 528 ? 5.957 1.413 11.553 1.00 73.75 528 SER A N 1
ATOM 4236 C CA . SER A 1 528 ? 5.095 2.066 12.538 1.00 73.75 528 SER A CA 1
ATOM 4237 C C . SER A 1 528 ? 5.839 2.131 13.874 1.00 73.75 528 SER A C 1
ATOM 4239 O O . SER A 1 528 ? 6.360 1.119 14.347 1.00 73.75 528 SER A O 1
ATOM 4241 N N . LEU A 1 529 ? 5.951 3.324 14.459 1.00 77.12 529 LEU A N 1
ATOM 4242 C CA . LEU A 1 529 ? 6.727 3.516 15.681 1.00 77.12 529 LEU A CA 1
ATOM 4243 C C . LEU A 1 529 ? 5.897 3.163 16.924 1.00 77.12 529 LEU A C 1
ATOM 4245 O O . LEU A 1 529 ? 4.757 3.612 17.023 1.00 77.12 529 LEU A O 1
ATOM 4249 N N . PRO A 1 530 ? 6.468 2.438 17.902 1.00 79.81 530 PRO A N 1
ATOM 4250 C CA . PRO A 1 530 ? 5.839 2.280 19.209 1.00 79.81 530 PRO A CA 1
ATOM 4251 C C . PRO A 1 530 ? 5.836 3.605 19.978 1.00 79.81 530 PRO A C 1
ATOM 4253 O O . PRO A 1 530 ? 6.751 4.422 19.817 1.00 79.81 530 PRO A O 1
ATOM 4256 N N . LEU A 1 531 ? 4.873 3.793 20.886 1.00 81.25 531 LEU A N 1
ATOM 4257 C CA . LEU A 1 531 ? 4.720 5.005 21.707 1.00 81.25 531 LEU A CA 1
ATOM 4258 C C . LEU A 1 531 ? 6.017 5.382 22.442 1.00 81.25 531 LEU A C 1
ATOM 4260 O O . LEU A 1 531 ? 6.385 6.555 22.508 1.00 81.25 531 LEU A O 1
ATOM 4264 N N . SER A 1 532 ? 6.772 4.388 22.920 1.00 80.69 532 SER A N 1
ATOM 4265 C CA . SER A 1 532 ? 8.081 4.595 23.560 1.00 80.69 532 SER A CA 1
ATOM 4266 C C . SER A 1 532 ? 9.101 5.304 22.656 1.00 80.69 532 SER A C 1
ATOM 4268 O O . SER A 1 532 ? 9.893 6.122 23.129 1.00 80.69 532 SER A O 1
ATOM 4270 N N . GLN A 1 533 ? 9.069 5.038 21.348 1.00 78.88 533 GLN A N 1
ATOM 4271 C CA . GLN A 1 533 ? 9.941 5.681 20.365 1.00 78.88 533 GLN A CA 1
ATOM 4272 C C . GLN A 1 533 ? 9.413 7.051 19.951 1.00 78.88 533 GLN A C 1
ATOM 4274 O O . GLN A 1 533 ? 10.207 7.966 19.748 1.00 78.88 533 GLN A O 1
ATOM 4279 N N . VAL A 1 534 ? 8.091 7.230 19.896 1.00 73.38 534 VAL A N 1
ATOM 4280 C CA . VAL A 1 534 ? 7.484 8.559 19.723 1.00 73.38 534 VAL A CA 1
ATOM 4281 C C . VAL A 1 534 ? 7.943 9.502 20.846 1.00 73.38 534 VAL A C 1
ATOM 4283 O O . VAL A 1 534 ? 8.364 10.627 20.576 1.00 73.38 534 VAL A O 1
ATOM 4286 N N . ILE A 1 535 ? 7.947 9.026 22.099 1.00 72.75 535 ILE A N 1
ATOM 4287 C CA . ILE A 1 535 ? 8.449 9.777 23.262 1.00 72.75 535 ILE A CA 1
ATOM 4288 C C . ILE A 1 535 ? 9.958 10.039 23.139 1.00 72.75 535 ILE A C 1
ATOM 4290 O O . ILE A 1 535 ? 10.402 11.177 23.306 1.00 72.75 535 ILE A O 1
ATOM 4294 N N . SER A 1 536 ? 10.759 9.005 22.849 1.00 67.88 536 SER A N 1
ATOM 4295 C CA . SER A 1 536 ? 12.227 9.109 22.842 1.00 67.88 536 SER A CA 1
ATOM 4296 C C . SER A 1 536 ? 12.742 10.153 21.845 1.00 67.88 536 SER A C 1
ATOM 4298 O O . SER A 1 536 ? 13.694 10.878 22.150 1.00 67.88 536 SER A O 1
ATOM 4300 N N . GLN A 1 537 ? 12.085 10.282 20.689 1.00 61.66 537 GLN A N 1
ATOM 4301 C CA . GLN A 1 537 ? 12.480 11.239 19.659 1.00 61.66 537 GLN A CA 1
ATOM 4302 C C . GLN A 1 537 ? 12.265 12.696 20.076 1.00 61.66 537 GLN A C 1
ATOM 4304 O O . GLN A 1 537 ? 13.042 13.553 19.661 1.00 61.66 537 GLN A O 1
ATOM 4309 N N . VAL A 1 538 ? 11.291 12.986 20.943 1.00 54.66 538 VAL A N 1
ATOM 4310 C CA . VAL A 1 538 ? 11.057 14.346 21.455 1.00 54.66 538 VAL A CA 1
ATOM 4311 C C . VAL A 1 538 ? 11.948 14.649 22.662 1.00 54.66 538 VAL A C 1
ATOM 4313 O O . VAL A 1 538 ? 12.539 15.728 22.745 1.00 54.66 538 VAL A O 1
ATOM 4316 N N . THR A 1 539 ? 12.122 13.692 23.577 1.00 49.62 539 THR A N 1
ATOM 4317 C CA . THR A 1 539 ? 12.946 13.883 24.784 1.00 49.62 539 THR A CA 1
ATOM 4318 C C . THR A 1 539 ? 14.424 14.097 24.444 1.00 49.62 539 THR A C 1
ATOM 4320 O O . THR A 1 539 ? 15.084 14.930 25.068 1.00 49.62 539 THR A O 1
ATOM 4323 N N . TYR A 1 540 ? 14.937 13.411 23.415 1.00 44.41 540 TYR A N 1
ATOM 4324 C CA . TYR A 1 540 ? 16.302 13.621 22.926 1.00 44.41 540 TYR A CA 1
ATOM 4325 C C . TYR A 1 540 ? 16.505 15.064 22.435 1.00 44.41 540 TYR A C 1
ATOM 4327 O O . TYR A 1 540 ? 17.451 15.719 22.866 1.00 44.41 540 TYR A O 1
ATOM 4335 N N . VAL A 1 541 ? 15.563 15.601 21.648 1.00 41.50 541 VAL A N 1
ATOM 4336 C CA . VAL A 1 541 ? 15.599 16.989 21.147 1.00 41.50 541 VAL A CA 1
ATOM 4337 C C . VAL A 1 541 ? 15.601 18.004 22.297 1.00 41.50 541 VAL A C 1
ATOM 4339 O O . VAL A 1 541 ? 16.411 18.928 22.298 1.00 41.50 541 VAL A O 1
ATOM 4342 N N . ILE A 1 542 ? 14.763 17.809 23.322 1.00 39.28 542 ILE A N 1
ATOM 4343 C CA . ILE A 1 542 ? 14.687 18.722 24.478 1.00 39.28 542 ILE A CA 1
ATOM 4344 C C . ILE A 1 542 ? 15.983 18.704 25.308 1.00 39.28 542 ILE A C 1
ATOM 4346 O O . ILE A 1 542 ? 16.416 19.749 25.798 1.00 39.28 542 ILE A O 1
ATOM 4350 N N . SER A 1 543 ? 16.612 17.535 25.473 1.00 35.12 543 SER A N 1
ATOM 4351 C CA . SER A 1 543 ? 17.840 17.397 26.270 1.00 35.12 543 SER A CA 1
ATOM 4352 C C . SER A 1 543 ? 19.051 18.090 25.634 1.00 35.12 543 SER A C 1
ATOM 4354 O O . SER A 1 543 ? 19.832 18.717 26.345 1.00 35.12 543 SER A O 1
ATOM 4356 N N . THR A 1 544 ? 19.169 18.049 24.303 1.00 35.97 544 THR A N 1
ATOM 4357 C CA . THR A 1 544 ? 20.289 18.655 23.564 1.00 35.97 544 THR A CA 1
ATOM 4358 C C . THR A 1 544 ? 20.168 20.179 23.480 1.00 35.97 544 THR A C 1
ATOM 4360 O O . THR A 1 544 ? 21.162 20.884 23.628 1.00 35.97 544 THR A O 1
ATOM 4363 N N . VAL A 1 545 ? 18.945 20.709 23.351 1.00 35.41 545 VAL A N 1
ATOM 4364 C CA . VAL A 1 545 ? 18.705 22.166 23.364 1.00 35.41 545 VAL A CA 1
ATOM 4365 C C . VAL A 1 545 ? 19.006 22.772 24.740 1.00 35.41 545 VAL A C 1
ATOM 4367 O O . VAL A 1 545 ? 19.533 23.877 24.827 1.00 35.41 545 VAL A O 1
ATOM 4370 N N . LYS A 1 546 ? 18.731 22.048 25.836 1.00 31.66 546 LYS A N 1
ATOM 4371 C CA . LYS A 1 546 ? 19.091 22.511 27.186 1.00 31.66 546 LYS A CA 1
ATOM 4372 C C . LYS A 1 546 ? 20.598 22.516 27.439 1.00 31.66 546 LYS A C 1
ATOM 4374 O O . LYS A 1 546 ? 21.055 23.398 28.151 1.00 31.66 546 LYS A O 1
ATOM 4379 N N . SER A 1 547 ? 21.360 21.571 26.885 1.00 32.84 547 SER A N 1
ATOM 4380 C CA . SER A 1 547 ? 22.820 21.578 27.042 1.00 32.84 547 SER A CA 1
ATOM 4381 C C . SER A 1 547 ? 23.495 22.698 26.250 1.00 32.84 547 SER A C 1
ATOM 4383 O O . SER A 1 547 ? 24.468 23.252 26.738 1.00 32.84 547 SER A O 1
ATOM 4385 N N . GLU A 1 548 ? 22.966 23.062 25.076 1.00 32.53 548 GLU A N 1
ATOM 4386 C CA . GLU A 1 548 ? 23.518 24.148 24.245 1.00 32.53 548 GLU A CA 1
ATOM 4387 C C . GLU A 1 548 ? 23.097 25.551 24.719 1.00 32.53 548 GLU A C 1
ATOM 4389 O O . GLU A 1 548 ? 23.757 26.518 24.379 1.00 32.53 548 GLU A O 1
ATOM 4394 N N . ALA A 1 549 ? 22.042 25.681 25.534 1.00 31.70 549 ALA A N 1
ATOM 4395 C CA . ALA A 1 549 ? 21.642 26.956 26.146 1.00 31.70 549 ALA A CA 1
ATOM 4396 C C . ALA A 1 549 ? 22.359 27.266 27.481 1.00 31.70 549 ALA A C 1
ATOM 4398 O O . ALA A 1 549 ? 22.122 28.319 28.072 1.00 31.70 549 ALA A O 1
ATOM 4399 N N . ILE A 1 550 ? 23.175 26.333 27.989 1.00 33.25 550 ILE A N 1
ATOM 4400 C CA . ILE A 1 550 ? 23.936 26.458 29.249 1.00 33.25 550 ILE A CA 1
ATOM 4401 C C . ILE A 1 550 ? 25.442 26.691 28.983 1.00 33.25 550 ILE A C 1
ATOM 4403 O O . ILE A 1 550 ? 26.180 27.049 29.900 1.00 33.25 550 ILE A O 1
ATOM 4407 N N . THR A 1 551 ? 25.889 26.548 27.734 1.00 31.33 551 THR A N 1
ATOM 4408 C CA . THR A 1 551 ? 27.212 26.957 27.221 1.00 31.33 551 THR A CA 1
ATOM 4409 C C . THR A 1 551 ? 27.081 28.195 26.363 1.00 31.33 551 THR A C 1
ATOM 4411 O O . THR A 1 551 ? 27.957 29.077 26.480 1.00 31.33 551 THR A O 1
#

Foldseek 3Di:
DPQDLLNDDLVVNLVVLLPDDLVVLVVQLVPDVSSVVSSPDQVSLCVVCCVQQVDNAQAALQRHHDPGSVVRVVNNCVQCVQADSVLLSLLNVLVVLLLVLCVVAPVVLNVFWAAADHVVLVVVLCVLLVAAAFRSVNSNSRHTLWGDDQDPPDVVSVLVLASASLWEAWAQDDDDPPPLDDDLPDLPDDSPFNWFWFKWWPDSQIWTWIARRPQQWIWIAALCNNDPVLIFTLAASVQADDRPPRPDPDHDHSVSVLSSVSSVCSVVQQWHWDDDPNHIHTHNWGDDPPQWDWFADQQKIKIKHKDWDRHHADCPDLFQRTKMKMKIWIAGAQQAGADPNDHFQKKKWFWWWKFKWAVNHGPDIDIGTDDSPDTDMHGHPDGIDMHMHMDGGSHQKIKMWTWIWMFGDDPVDGPDDIDIGTDPIHINHADNSHSDDDDDDDDDDDDDDDDDDDDDPPDDPPPPVVPPPPDDDDPVVVVVVVVVVVVVVVVVVVVVVVPDDDDDDDDDDDDDRDDDPDDDIDITRMIRHRSVVSSVSVVVVVVVVVVVVVD

Secondary structure (DSSP, 8-state):
----GGGS-HHHHHHHHTTS-HHHHHHHHHH-HHHHHHHT-HHHHHHHHHHHH--SS-B-TT--B-S-HHHHHHHHHHHTTTS-HHHHHHHHHHHHHHHHHHHHH-HHHHTTBPPPPPHHHHHHHHHHHT----HHHHHHHHH---BPPPPTT-GGGGGGGG--TTBB-EE-------------S-----TT--EEEEEEE-SSS--EEEEETTT--EEE--SSTTSGGG-EESS-GGG-B-TT-SSSS--B-HHHHHHHHHHHHHHTTSSEEEEETTEEEEE-S--STTTEEEEEETTEEEEEEEEE-GGG--TT-SSS-EEEEEEEEEEE-TT-EEETTEEES-EEEEEEEEEEEETTEEEEEEEEESBTTB--EE-BTSPPEEEEEEEEESSSEEEEEEEEEEEEEETTEESS--EEEEEEEEEEE--SSSS--------------------SSSSSSSHHHHTTS-SS--HHHHHHHHHHHHHHHHHHHHHHHHT--S-S-------SSS-------EE--EEEPPHHHHHHHHHHHHHHHHHHT--

Sequence (551 aa):
MEKELDGLGYLPLRTILSKLSPSDIIKVSCANKRLRGSASDDSLWAQICYQELQLSTPQDYHGNPLPCFMLAYQLWREAFSMYPWPLVKRVKRCWDKLKKWFNNNFPEAEATLRRGASESDIEQLQTLLKVKLPLPTRVLYRFHDGQELPDKKNPKTASSSWLGIIGGYSFYNHSVIAKTRYVIRYLGFSSRSKCIIVASSFACSRKLFFLNCTNGQLFVGTRKPLTDNEMIPCVPNTLIRSVHDLYGEEQQDAMLLWLEEHGRRLENGIIKVRKEGDDRSINLFPEVPPLCVTTVTNGVQVRASAVFVPEFADLLDEAEKFMFAYSIRMSLLPEGCVINGMTFSSCQLNRRHWIIRADDEVISSVDDEAVIGQFPLLHPGEGEFVYQSCSPLPSPSGSVEGYFTFVPGRLADPRGGPFKVLVARFPLEMPDYTFKGPKRVETTGWITTQFFVKFHHIFHHHGERLFRCIHGCPLNELIDAGINLRNEAEATLRRELLNKKNPKKVSGSWLGIIGGYSFYHHSINVYSLPLSQVISQVTYVISTVKSEAIT

Radius of gyration: 30.68 Å; chains: 1; bounding box: 108×69×74 Å

InterPro domains:
  IPR001810 F-box domain [PF12937] (15-50)
  IPR001810 F-box domain [PS50181] (2-48)
  IPR007474 ApaG domain [PF04379] (318-407)
  IPR007474 ApaG domain [PS51087] (294-435)
  IPR036047 F-box-like domain superfamily [SSF81383] (13-65)
  IPR036767 ApaG domain superfamily [G3DSA:2.60.40.1470] (292-434)
  IPR036767 ApaG domain superfamily [SSF110069] (296-435)
  IPR037883 Knr4/Smi1-like domain superfamily [SSF160631] (94-201)